Protein AF-A0A7C4YQ20-F1 (afdb_monomer)

Structure (mmCIF, N/CA/C/O backbone):
data_AF-A0A7C4YQ20-F1
#
_entry.id   AF-A0A7C4YQ20-F1
#
loop_
_atom_site.group_PDB
_atom_site.id
_atom_site.type_symbol
_atom_site.label_atom_id
_atom_site.label_alt_id
_atom_site.label_comp_id
_atom_site.label_asym_id
_atom_site.label_entity_id
_atom_site.label_seq_id
_atom_site.pdbx_PDB_ins_code
_atom_site.Cartn_x
_atom_site.Cartn_y
_atom_site.Cartn_z
_atom_site.occupancy
_atom_site.B_iso_or_equiv
_atom_site.auth_seq_id
_atom_site.auth_comp_id
_atom_site.auth_asym_id
_atom_site.auth_atom_id
_atom_site.pdbx_PDB_model_num
ATOM 1 N N . LYS A 1 1 ? -10.294 -17.020 -14.190 1.00 85.19 1 LYS A N 1
ATOM 2 C CA . LYS A 1 1 ? -11.527 -17.820 -13.965 1.00 85.19 1 LYS A CA 1
ATOM 3 C C . LYS A 1 1 ? -12.725 -17.275 -14.745 1.00 85.19 1 LYS A C 1
ATOM 5 O O . LYS A 1 1 ? -13.160 -17.960 -15.654 1.00 85.19 1 LYS A O 1
ATOM 10 N N . MET A 1 2 ? -13.240 -16.069 -14.454 1.00 87.25 2 MET A N 1
ATOM 11 C CA . MET A 1 2 ? -14.438 -15.543 -15.144 1.00 87.25 2 MET A CA 1
ATOM 12 C C . MET A 1 2 ? -14.298 -15.508 -16.670 1.00 87.25 2 MET A C 1
ATOM 14 O O . MET A 1 2 ? -15.100 -16.135 -17.348 1.00 87.25 2 MET A O 1
ATOM 18 N N . LEU A 1 3 ? -13.230 -14.898 -17.196 1.00 89.44 3 LEU A N 1
ATOM 19 C CA . LEU A 1 3 ? -12.986 -14.857 -18.645 1.00 89.44 3 LEU A CA 1
ATOM 20 C C . LEU A 1 3 ? -12.875 -16.254 -19.267 1.00 89.44 3 LEU A C 1
ATOM 22 O O . LEU A 1 3 ? -13.443 -16.512 -20.320 1.00 89.44 3 LEU A O 1
ATOM 26 N N . THR A 1 4 ? -12.180 -17.171 -18.5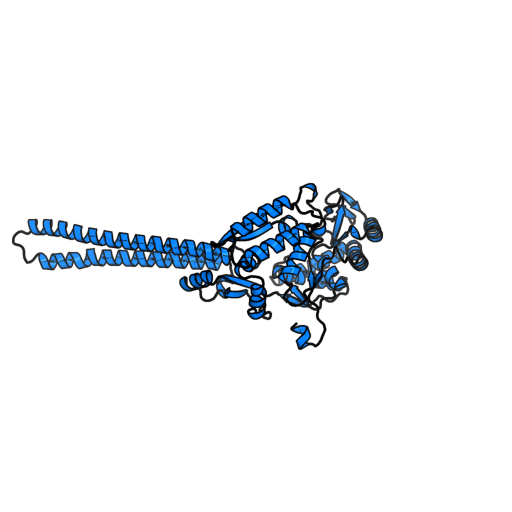89 1.00 89.00 4 THR A N 1
ATOM 27 C CA . THR A 1 4 ? -12.061 -18.574 -19.007 1.00 89.00 4 THR A CA 1
ATOM 28 C C . THR A 1 4 ? -13.427 -19.239 -19.131 1.00 89.00 4 THR A C 1
ATOM 30 O O . THR A 1 4 ? -13.696 -19.942 -20.099 1.00 89.00 4 THR A O 1
ATOM 33 N N . ASN A 1 5 ? -14.309 -18.998 -18.162 1.00 89.12 5 ASN A N 1
ATOM 34 C CA . ASN A 1 5 ? -15.626 -19.617 -18.114 1.00 89.12 5 ASN A CA 1
ATOM 35 C C . ASN A 1 5 ? -16.598 -19.004 -19.127 1.00 89.12 5 ASN A C 1
ATOM 37 O O . ASN A 1 5 ? -17.356 -19.754 -19.746 1.00 89.12 5 ASN A O 1
ATOM 41 N N . GLU A 1 6 ? -16.566 -17.679 -19.277 1.00 92.00 6 GLU A N 1
ATOM 42 C CA . GLU A 1 6 ? -17.457 -16.893 -20.135 1.00 92.00 6 GLU A CA 1
ATOM 43 C C . GLU A 1 6 ? -17.078 -17.015 -21.614 1.00 92.00 6 GLU A C 1
ATOM 45 O O . GLU A 1 6 ? -17.920 -17.361 -22.436 1.00 92.00 6 GLU A O 1
ATOM 50 N N . PHE A 1 7 ? -15.798 -16.832 -21.944 1.00 92.06 7 PHE A N 1
ATOM 51 C CA . PHE A 1 7 ? -15.307 -16.808 -23.326 1.00 92.06 7 PHE A CA 1
ATOM 52 C C . PHE A 1 7 ? -14.681 -18.131 -23.788 1.00 92.06 7 PHE A C 1
ATOM 54 O O . PHE A 1 7 ? -14.262 -18.235 -24.935 1.00 92.06 7 PHE A O 1
ATOM 61 N N . LYS A 1 8 ? -14.593 -19.145 -22.914 1.00 92.06 8 LYS A N 1
ATOM 62 C CA . LYS A 1 8 ? -14.001 -20.468 -23.216 1.00 92.06 8 LYS A CA 1
ATOM 63 C C . LYS A 1 8 ? -12.558 -20.410 -23.740 1.00 92.06 8 LYS A C 1
ATOM 65 O O . LYS A 1 8 ? -12.123 -21.297 -24.468 1.00 92.06 8 LYS A O 1
ATOM 70 N N . ILE A 1 9 ? -11.797 -19.395 -23.330 1.00 90.69 9 ILE A N 1
ATOM 71 C CA . ILE A 1 9 ? -10.373 -19.228 -23.659 1.00 90.69 9 ILE A CA 1
ATOM 72 C C . ILE A 1 9 ? -9.484 -19.549 -22.455 1.00 90.69 9 ILE A C 1
ATOM 74 O O . ILE A 1 9 ? -9.849 -19.288 -21.309 1.00 90.69 9 ILE A O 1
ATOM 78 N N . ASN A 1 10 ? -8.287 -20.086 -22.692 1.00 89.56 10 ASN A N 1
ATOM 79 C CA . ASN A 1 10 ? -7.336 -20.339 -21.611 1.00 89.56 10 ASN A CA 1
ATOM 80 C C . ASN A 1 10 ? -6.662 -19.028 -21.171 1.00 89.56 10 ASN A C 1
ATOM 82 O O . ASN A 1 10 ? -5.777 -18.521 -21.855 1.00 89.56 10 ASN A O 1
ATOM 86 N N . VAL A 1 11 ? -7.085 -18.485 -20.028 1.00 90.69 11 VAL A N 1
ATOM 87 C CA . VAL A 1 11 ? -6.511 -17.270 -19.429 1.00 90.69 11 VAL A CA 1
ATOM 88 C C . VAL A 1 11 ? -5.716 -17.650 -18.190 1.00 90.69 11 VAL A C 1
ATOM 90 O O . VAL A 1 11 ? -6.287 -18.165 -17.226 1.00 90.69 11 VAL A O 1
ATOM 93 N N . LYS A 1 12 ? -4.417 -17.343 -18.199 1.00 90.44 12 LYS A N 1
ATOM 94 C CA . LYS A 1 12 ? -3.503 -17.586 -17.079 1.00 90.44 12 LYS A CA 1
ATOM 95 C C . LYS A 1 12 ? -3.261 -16.296 -16.285 1.00 90.44 12 LYS A C 1
ATOM 97 O O . LYS A 1 12 ? -2.930 -15.281 -16.898 1.00 90.44 12 LYS A O 1
ATOM 102 N N . PRO A 1 13 ? -3.428 -16.299 -14.952 1.00 92.12 13 PRO A N 1
ATOM 103 C CA . PRO A 1 13 ? -3.118 -15.140 -14.127 1.00 92.12 13 PRO A CA 1
ATOM 104 C C . PRO A 1 13 ? -1.612 -15.058 -13.856 1.00 92.12 13 PRO A C 1
ATOM 106 O O . PRO A 1 13 ? -1.004 -16.017 -13.379 1.00 92.12 13 PRO A O 1
ATOM 109 N N . TYR A 1 14 ? -1.033 -13.889 -14.121 1.00 93.25 14 TYR A N 1
ATOM 110 C CA . TYR A 1 14 ? 0.358 -13.580 -13.808 1.00 93.25 14 TYR A CA 1
ATOM 111 C C . TYR A 1 14 ? 0.430 -12.435 -12.802 1.00 93.25 14 TYR A C 1
ATOM 113 O O . TYR A 1 14 ? -0.251 -11.422 -12.964 1.00 93.25 14 TYR A O 1
ATOM 121 N N . PHE A 1 15 ? 1.278 -12.583 -11.789 1.00 94.56 15 PHE A N 1
ATOM 122 C CA . PHE A 1 15 ? 1.653 -11.502 -10.886 1.00 94.56 15 PHE A CA 1
ATOM 123 C C . PHE A 1 15 ? 3.065 -11.034 -11.235 1.00 94.56 15 PHE A C 1
ATOM 125 O O . PHE A 1 15 ? 4.015 -11.813 -11.152 1.00 94.56 15 PHE A O 1
ATOM 132 N N . TRP A 1 16 ? 3.195 -9.776 -11.655 1.00 95.19 16 TRP A N 1
ATOM 133 C CA . TRP A 1 16 ? 4.473 -9.186 -12.044 1.00 95.19 16 TRP A CA 1
ATOM 134 C C . TRP A 1 16 ? 5.225 -8.666 -10.819 1.00 95.19 16 TRP A C 1
ATOM 136 O O . TRP A 1 16 ? 4.783 -7.717 -10.170 1.00 95.19 16 TRP A O 1
ATOM 146 N N . VAL A 1 17 ? 6.388 -9.241 -10.530 1.00 94.25 17 VAL A N 1
ATOM 147 C CA . VAL A 1 17 ? 7.269 -8.766 -9.459 1.00 94.25 17 VAL A CA 1
ATOM 148 C C . VAL A 1 17 ? 8.176 -7.667 -10.006 1.00 94.25 17 VAL A C 1
ATOM 150 O O . VAL A 1 17 ? 8.858 -7.846 -11.016 1.00 94.25 17 VAL A O 1
ATOM 153 N N . HIS A 1 18 ? 8.223 -6.519 -9.329 1.00 91.94 18 HIS A N 1
ATOM 154 C CA . HIS A 1 18 ? 9.036 -5.358 -9.716 1.00 91.94 18 HIS A CA 1
ATOM 155 C C . HIS A 1 18 ? 10.524 -5.534 -9.358 1.00 91.94 18 HIS A C 1
ATOM 157 O O . HIS A 1 18 ? 11.161 -4.668 -8.772 1.00 91.94 18 HIS A O 1
ATOM 163 N N . SER A 1 19 ? 11.106 -6.673 -9.733 1.00 92.44 19 SER A N 1
ATOM 164 C CA . SER A 1 19 ? 12.444 -7.090 -9.300 1.00 92.44 19 SER A CA 1
ATOM 165 C C . SER A 1 19 ? 13.591 -6.230 -9.854 1.00 92.44 19 SER A C 1
ATOM 167 O O . SER A 1 19 ? 14.685 -6.227 -9.296 1.00 92.44 19 SER A O 1
ATOM 169 N N . TRP A 1 20 ? 13.354 -5.524 -10.967 1.00 93.19 20 TRP A N 1
ATOM 170 C CA . TRP A 1 20 ? 14.290 -4.570 -11.583 1.00 93.19 20 TRP A CA 1
ATOM 171 C C . TRP A 1 20 ? 14.132 -3.131 -11.079 1.00 93.19 20 TRP A C 1
ATOM 173 O O . TRP A 1 20 ? 14.782 -2.227 -11.607 1.00 93.19 20 TRP A O 1
ATOM 183 N N . ASP A 1 21 ? 13.264 -2.881 -10.098 1.00 91.56 21 ASP A N 1
ATOM 184 C CA . ASP A 1 21 ? 13.303 -1.587 -9.428 1.00 91.56 21 ASP A CA 1
ATOM 185 C C . ASP A 1 21 ? 14.528 -1.478 -8.511 1.00 91.56 21 ASP A C 1
ATOM 187 O O . ASP A 1 21 ? 15.256 -2.444 -8.312 1.00 91.56 21 ASP A O 1
ATOM 191 N N . HIS A 1 22 ? 14.771 -0.291 -7.979 1.00 90.44 22 HIS A N 1
ATOM 192 C CA . HIS A 1 22 ? 15.865 0.053 -7.072 1.00 90.44 22 HIS A CA 1
ATOM 193 C C . HIS A 1 22 ? 15.385 0.858 -5.855 1.00 90.44 22 HIS A C 1
ATOM 195 O O . HIS A 1 22 ? 16.204 1.238 -5.015 1.00 90.44 22 HIS A O 1
ATOM 201 N N . ASP A 1 23 ? 14.076 1.125 -5.768 1.00 92.00 23 ASP A N 1
ATOM 202 C CA . ASP A 1 23 ? 13.456 1.813 -4.638 1.00 92.00 23 ASP A CA 1
ATOM 203 C C . ASP A 1 23 ? 13.370 0.874 -3.429 1.00 92.00 23 ASP A C 1
ATOM 205 O O . ASP A 1 23 ? 12.362 0.225 -3.140 1.00 92.00 23 ASP A O 1
ATOM 209 N N . TRP A 1 24 ? 14.505 0.736 -2.752 1.00 90.25 24 TRP A N 1
ATOM 210 C CA . TRP A 1 24 ? 14.596 -0.057 -1.537 1.00 90.25 24 TRP A CA 1
ATOM 211 C C . TRP A 1 24 ? 13.870 0.616 -0.370 1.00 90.25 24 TRP A C 1
ATOM 213 O O . TRP A 1 24 ? 13.468 -0.086 0.550 1.00 90.25 24 TRP A O 1
ATOM 223 N N . GLU A 1 25 ? 13.695 1.943 -0.376 1.00 90.50 25 GLU A N 1
ATOM 224 C CA . GLU A 1 25 ? 13.021 2.655 0.717 1.00 90.50 25 GLU A CA 1
ATOM 225 C C . GLU A 1 25 ? 11.556 2.221 0.804 1.00 90.50 25 GLU A C 1
ATOM 227 O O . GLU A 1 25 ? 11.064 1.913 1.895 1.00 90.50 25 GLU A O 1
ATOM 232 N N . GLU A 1 26 ? 10.894 2.089 -0.350 1.00 89.06 26 GLU A N 1
ATOM 233 C CA . GLU A 1 26 ? 9.561 1.496 -0.435 1.00 89.06 26 GLU A CA 1
ATOM 234 C C . GLU A 1 26 ? 9.583 0.013 -0.023 1.00 89.06 26 GLU A C 1
ATOM 236 O O . GLU A 1 26 ? 8.817 -0.401 0.848 1.00 89.06 26 GLU A O 1
ATOM 241 N N . ALA A 1 27 ? 10.495 -0.788 -0.586 1.00 90.19 27 ALA A N 1
ATOM 242 C CA . ALA A 1 27 ? 10.491 -2.245 -0.417 1.00 90.19 27 ALA A CA 1
ATOM 243 C C . ALA A 1 27 ? 10.906 -2.742 0.986 1.00 90.19 27 ALA A C 1
ATOM 245 O O . ALA A 1 27 ? 10.546 -3.852 1.384 1.00 90.19 27 ALA A O 1
ATOM 246 N N . CYS A 1 28 ? 11.670 -1.948 1.740 1.00 89.19 28 CYS A N 1
ATOM 247 C CA . CYS A 1 28 ? 12.226 -2.325 3.044 1.00 89.19 28 CYS A CA 1
ATOM 248 C C . CYS A 1 28 ? 11.415 -1.815 4.242 1.00 89.19 28 CYS A C 1
ATOM 250 O O . CYS A 1 28 ? 11.847 -1.998 5.387 1.00 89.19 28 CYS A O 1
ATOM 252 N N . SER A 1 29 ? 10.269 -1.170 4.011 1.00 91.00 29 SER A N 1
ATOM 253 C CA . SER A 1 29 ? 9.381 -0.685 5.067 1.00 91.00 29 SER A CA 1
ATOM 254 C C . SER A 1 29 ? 8.050 -1.433 5.050 1.00 91.00 29 SER A C 1
ATOM 256 O O . SER A 1 29 ? 7.462 -1.691 4.004 1.00 91.00 29 SER A O 1
ATOM 258 N N . ILE A 1 30 ? 7.567 -1.826 6.226 1.00 93.44 30 ILE A N 1
ATOM 259 C CA . ILE A 1 30 ? 6.297 -2.539 6.348 1.00 93.44 30 ILE A CA 1
ATOM 260 C C . ILE A 1 30 ? 5.624 -2.208 7.677 1.00 93.44 30 ILE A C 1
ATOM 262 O O . ILE A 1 30 ? 6.274 -2.090 8.719 1.00 93.44 30 ILE A O 1
ATOM 266 N N . ASN A 1 31 ? 4.303 -2.043 7.643 1.00 97.25 31 ASN A N 1
ATOM 267 C CA . ASN A 1 31 ? 3.517 -1.712 8.825 1.00 97.25 31 ASN A CA 1
ATOM 268 C C . ASN A 1 31 ? 2.580 -2.858 9.193 1.00 97.25 31 ASN A C 1
ATOM 270 O O . ASN A 1 31 ? 2.052 -3.564 8.332 1.00 97.25 31 ASN A O 1
ATOM 274 N N . PHE A 1 32 ? 2.327 -3.008 10.486 1.00 97.69 32 PHE A N 1
ATOM 275 C CA . PHE A 1 32 ? 1.482 -4.047 11.054 1.00 97.69 32 PHE A CA 1
ATOM 276 C C . PHE A 1 32 ? 0.452 -3.430 11.991 1.00 97.69 32 PHE A C 1
ATOM 278 O O . PHE A 1 32 ? 0.740 -2.479 12.720 1.00 97.69 32 PHE A O 1
ATOM 285 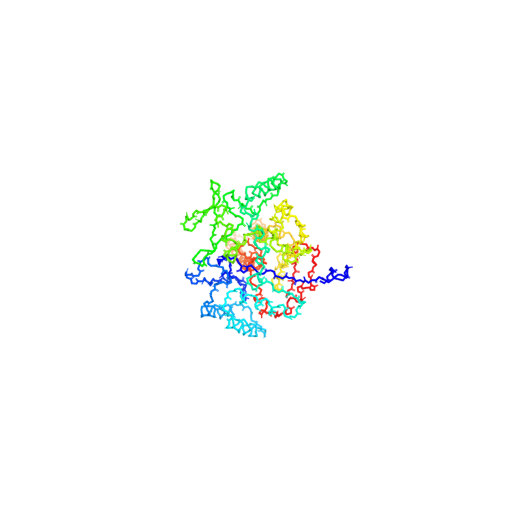N N . LEU A 1 33 ? -0.744 -4.008 11.982 1.00 97.69 33 LEU A N 1
ATOM 286 C CA . LEU A 1 33 ? -1.765 -3.757 12.985 1.00 97.69 33 LEU A CA 1
ATOM 287 C C . LEU A 1 33 ? -1.481 -4.657 14.195 1.00 97.69 33 LEU A C 1
ATOM 289 O O . LEU A 1 33 ? -1.413 -5.880 14.056 1.00 97.69 33 LEU A O 1
ATOM 293 N N . THR A 1 34 ? -1.285 -4.064 15.370 1.00 97.69 34 THR A N 1
ATOM 294 C CA . THR A 1 34 ? -1.021 -4.814 16.608 1.00 97.69 34 THR A CA 1
ATOM 295 C C . THR A 1 34 ? -2.300 -5.424 17.189 1.00 97.69 34 THR A C 1
ATOM 297 O O . THR A 1 34 ? -3.417 -5.066 16.802 1.00 97.69 34 THR A O 1
ATOM 300 N N . TYR A 1 35 ? -2.160 -6.321 18.172 1.00 96.00 35 TYR A N 1
ATOM 301 C CA . TYR A 1 35 ? -3.299 -6.957 18.854 1.00 96.00 35 TYR A CA 1
ATOM 302 C C . TYR A 1 35 ? -4.261 -5.960 19.534 1.00 96.00 35 TYR A C 1
ATOM 304 O O . TYR A 1 35 ? -5.425 -6.289 19.778 1.00 96.00 35 TYR A O 1
ATOM 312 N N . ASP A 1 36 ? -3.793 -4.751 19.854 1.00 95.62 36 ASP A N 1
ATOM 313 C CA . ASP A 1 36 ? -4.554 -3.678 20.497 1.00 95.62 36 ASP A CA 1
ATOM 314 C C . ASP A 1 36 ? -4.936 -2.525 19.549 1.00 95.62 36 ASP A C 1
ATOM 316 O O . ASP A 1 36 ? -5.443 -1.497 20.016 1.00 95.62 36 ASP A O 1
ATOM 320 N N . TYR A 1 37 ? -4.796 -2.740 18.234 1.00 96.75 37 TYR A N 1
ATOM 321 C CA . TYR A 1 37 ? -5.121 -1.803 17.149 1.00 96.75 37 TYR A CA 1
ATOM 322 C C . TYR A 1 37 ? -4.232 -0.551 17.099 1.00 96.75 37 TYR A C 1
ATOM 324 O O . TYR A 1 37 ? -4.685 0.539 16.736 1.00 96.75 37 TYR A O 1
ATOM 332 N N . GLN A 1 38 ? -2.962 -0.701 17.463 1.00 97.06 38 GLN A N 1
ATOM 333 C CA . GLN A 1 38 ? -1.916 0.289 17.223 1.00 97.06 38 GLN A CA 1
ATOM 334 C C . GLN A 1 38 ? -1.168 -0.018 15.926 1.00 97.06 38 GLN A C 1
ATOM 336 O O . GLN A 1 38 ? -1.296 -1.091 15.331 1.00 97.06 38 GLN A O 1
ATOM 341 N N . ILE A 1 39 ? -0.388 0.963 15.483 1.00 97.56 39 ILE A N 1
ATOM 342 C CA . ILE A 1 39 ? 0.480 0.846 14.317 1.00 97.56 39 ILE A CA 1
ATOM 343 C C . ILE A 1 39 ? 1.877 0.448 14.790 1.00 97.56 39 ILE A C 1
ATOM 345 O O . ILE A 1 39 ? 2.498 1.159 15.578 1.00 97.56 39 ILE A O 1
ATOM 349 N N . LEU A 1 40 ? 2.384 -0.666 14.268 1.00 97.38 40 LEU A N 1
ATOM 350 C CA . LEU A 1 40 ? 3.777 -1.070 14.403 1.00 97.38 40 LEU A CA 1
ATOM 351 C C . LEU A 1 40 ? 4.470 -0.948 13.045 1.00 97.38 40 LEU A C 1
ATOM 353 O O . LEU A 1 40 ? 4.184 -1.723 12.136 1.00 97.38 40 LEU A O 1
ATOM 357 N N . SER A 1 41 ? 5.401 -0.007 12.923 1.00 96.19 41 SER A N 1
ATOM 358 C CA . SER A 1 41 ? 6.236 0.159 11.729 1.00 96.19 41 SER A CA 1
ATOM 359 C C . SER A 1 41 ? 7.581 -0.538 11.903 1.00 96.19 41 SER A C 1
ATOM 361 O O . SER A 1 41 ? 8.230 -0.420 12.948 1.00 96.19 41 SER A O 1
ATOM 363 N N . VAL A 1 42 ? 8.008 -1.255 10.868 1.00 94.81 42 VAL A N 1
ATOM 364 C CA . VAL A 1 42 ? 9.305 -1.927 10.797 1.00 94.81 42 VAL A CA 1
ATOM 365 C C . VAL A 1 42 ? 10.010 -1.485 9.527 1.00 94.81 42 VAL A C 1
ATOM 367 O O . VAL A 1 42 ? 9.410 -1.451 8.456 1.00 94.81 42 VAL A O 1
ATOM 370 N N . ILE A 1 43 ? 11.290 -1.148 9.660 1.00 92.25 43 ILE A N 1
ATOM 371 C CA . ILE A 1 43 ? 12.158 -0.790 8.542 1.00 92.25 43 ILE A CA 1
ATOM 372 C C . ILE A 1 43 ? 13.409 -1.660 8.645 1.00 92.25 43 ILE A C 1
ATOM 374 O O . ILE A 1 43 ? 14.055 -1.704 9.695 1.00 92.25 43 ILE A O 1
ATOM 378 N N . CYS A 1 44 ? 13.734 -2.353 7.560 1.00 91.19 44 CYS A N 1
ATOM 379 C CA . CYS A 1 44 ? 14.920 -3.194 7.425 1.00 91.19 44 CYS A CA 1
ATOM 380 C C . CYS A 1 44 ? 15.759 -2.679 6.252 1.00 91.19 44 CYS A C 1
ATOM 382 O O . CYS A 1 44 ? 15.676 -3.250 5.163 1.00 91.19 44 CYS A O 1
ATOM 384 N N . PRO A 1 45 ? 16.516 -1.581 6.433 1.00 89.50 45 PRO A N 1
ATOM 385 C CA . PRO A 1 45 ? 17.287 -1.011 5.339 1.00 89.50 45 PRO A CA 1
ATOM 386 C C . PRO A 1 45 ? 18.351 -2.015 4.864 1.00 89.50 45 PRO A C 1
ATOM 388 O O . PRO A 1 45 ? 18.865 -2.789 5.678 1.00 89.50 45 PRO A O 1
ATOM 391 N N . PRO A 1 46 ? 18.697 -2.013 3.569 1.00 89.06 46 PRO A N 1
ATOM 392 C CA . PRO A 1 46 ? 19.795 -2.816 3.067 1.00 89.06 46 PRO A CA 1
ATOM 393 C C . PRO A 1 46 ? 21.135 -2.251 3.563 1.00 89.06 46 PRO A C 1
ATOM 395 O O . PRO A 1 46 ? 21.209 -1.120 4.055 1.00 89.06 46 PRO A O 1
ATOM 398 N N . PHE A 1 47 ? 22.209 -3.025 3.399 1.00 89.75 47 PHE A N 1
ATOM 399 C CA . PHE A 1 47 ? 23.566 -2.532 3.646 1.00 89.75 47 PHE A CA 1
ATOM 400 C C . PHE A 1 47 ? 23.884 -1.322 2.752 1.00 89.75 47 PHE A C 1
ATOM 402 O O . PHE A 1 47 ? 23.337 -1.181 1.656 1.00 89.75 47 PHE A O 1
ATOM 409 N N . GLU A 1 48 ? 24.771 -0.434 3.202 1.00 90.00 48 GLU A N 1
ATOM 410 C CA . GLU A 1 48 ? 25.041 0.837 2.515 1.00 90.00 48 GLU A CA 1
ATOM 411 C C . GLU A 1 48 ? 25.551 0.621 1.079 1.00 90.00 48 GLU A C 1
ATOM 413 O O . GLU A 1 48 ? 25.145 1.316 0.146 1.00 90.00 48 GLU A O 1
ATOM 418 N N . GLU A 1 49 ? 26.386 -0.399 0.878 1.00 90.94 49 GLU A N 1
ATOM 419 C CA . GLU A 1 49 ? 26.910 -0.818 -0.423 1.00 90.94 49 GLU A CA 1
ATOM 420 C C . GLU A 1 49 ? 25.844 -1.375 -1.384 1.00 90.94 49 GLU A C 1
ATOM 422 O O . GLU A 1 49 ? 26.045 -1.373 -2.600 1.00 90.94 49 GLU A O 1
ATOM 427 N N . GLU A 1 50 ? 24.700 -1.824 -0.866 1.00 90.81 50 GLU A N 1
ATOM 428 C CA . GLU A 1 50 ? 23.571 -2.350 -1.640 1.00 90.81 50 GLU A CA 1
ATOM 429 C C . GLU A 1 50 ? 22.623 -1.232 -2.115 1.00 90.81 50 GLU A C 1
ATOM 431 O O . GLU A 1 50 ? 21.818 -1.440 -3.026 1.00 90.81 50 GLU A O 1
ATOM 436 N N . LYS A 1 51 ? 22.722 -0.019 -1.551 1.00 90.62 51 LYS A N 1
ATOM 437 C CA . LYS A 1 51 ? 21.838 1.096 -1.917 1.00 90.62 51 LYS A CA 1
ATOM 438 C C . LYS A 1 51 ? 22.021 1.518 -3.375 1.00 90.62 51 LYS A C 1
ATOM 440 O O . LYS A 1 51 ? 23.124 1.854 -3.827 1.00 90.62 51 LYS A O 1
ATOM 445 N N . GLY A 1 52 ? 20.897 1.559 -4.090 1.00 90.81 52 GLY A N 1
ATOM 446 C CA . GLY A 1 52 ? 20.818 1.883 -5.515 1.00 90.81 52 GLY A CA 1
ATOM 447 C C . GLY A 1 52 ? 21.015 0.682 -6.443 1.00 90.81 52 GLY A C 1
ATOM 448 O O . GLY A 1 52 ? 20.925 0.847 -7.659 1.00 90.81 52 GLY A O 1
ATOM 449 N N . LYS A 1 53 ? 21.271 -0.521 -5.910 1.00 94.38 53 LYS A N 1
ATOM 450 C CA . LYS A 1 53 ? 21.197 -1.753 -6.701 1.00 94.38 53 LYS A CA 1
ATOM 451 C C . LYS A 1 53 ? 19.741 -2.108 -7.009 1.00 94.38 53 LYS A C 1
ATOM 453 O O . LYS A 1 53 ? 18.812 -1.623 -6.367 1.00 94.38 53 LYS A O 1
ATOM 458 N N . LEU A 1 54 ? 19.558 -2.988 -7.988 1.00 94.38 54 LEU A N 1
ATOM 459 C CA . LEU A 1 54 ? 18.259 -3.597 -8.271 1.00 94.38 54 LEU A CA 1
ATOM 460 C C . LEU A 1 54 ? 17.766 -4.402 -7.060 1.00 94.38 54 LEU A C 1
ATOM 462 O O . LEU A 1 54 ? 18.573 -5.066 -6.414 1.00 94.38 54 LEU A O 1
ATOM 466 N N . LEU A 1 55 ? 16.457 -4.434 -6.801 1.00 93.12 55 LEU A N 1
ATOM 467 C CA . LEU A 1 55 ? 15.863 -5.186 -5.688 1.00 93.12 55 LEU A CA 1
ATOM 468 C C . LEU A 1 55 ? 16.216 -6.683 -5.745 1.00 93.12 55 LEU A C 1
ATOM 470 O O . LEU A 1 55 ? 16.464 -7.296 -4.710 1.00 93.12 55 LEU A O 1
ATOM 474 N N . CYS A 1 56 ? 16.323 -7.269 -6.943 1.00 93.88 56 CYS A N 1
ATOM 475 C CA . CYS A 1 56 ? 16.787 -8.652 -7.120 1.00 93.88 56 CYS A CA 1
ATOM 476 C C . CYS A 1 56 ? 18.265 -8.884 -6.770 1.00 93.88 56 CYS A C 1
ATOM 478 O O . CYS A 1 56 ? 18.692 -10.029 -6.661 1.00 93.88 56 CYS A O 1
ATOM 480 N N . LYS A 1 57 ? 19.059 -7.820 -6.623 1.00 93.62 57 LYS A N 1
ATOM 481 C CA . LYS A 1 57 ? 20.480 -7.873 -6.254 1.00 93.62 57 LYS A CA 1
ATOM 482 C C . LYS A 1 57 ? 20.723 -7.535 -4.780 1.00 93.62 57 LYS A C 1
ATOM 484 O O . LYS A 1 57 ? 21.835 -7.753 -4.312 1.00 93.62 57 LYS A O 1
ATOM 489 N N . ILE A 1 58 ? 19.713 -7.041 -4.057 1.00 93.19 58 ILE A N 1
ATOM 490 C CA . ILE A 1 58 ? 19.835 -6.684 -2.639 1.00 93.19 58 ILE A CA 1
ATOM 491 C C . ILE A 1 58 ? 19.869 -7.949 -1.779 1.00 93.19 58 ILE A C 1
ATOM 493 O O . ILE A 1 58 ? 18.896 -8.709 -1.710 1.00 93.19 58 ILE A O 1
ATOM 497 N N . SER A 1 59 ? 20.989 -8.138 -1.086 1.00 93.06 59 SER A N 1
ATOM 498 C CA . SER A 1 59 ? 21.173 -9.222 -0.117 1.00 93.06 59 SER A CA 1
ATOM 499 C C . SER A 1 59 ? 20.356 -9.004 1.161 1.00 93.06 59 SER A C 1
ATOM 501 O O . SER A 1 59 ? 20.113 -7.876 1.588 1.00 93.06 59 SER A O 1
ATOM 503 N N . LEU A 1 60 ? 19.956 -10.101 1.804 1.00 91.12 60 LEU A N 1
ATOM 504 C CA . LEU A 1 60 ? 19.152 -10.079 3.027 1.00 91.12 60 LEU A CA 1
ATOM 505 C C . LEU A 1 60 ? 20.035 -10.046 4.282 1.00 91.12 60 LEU A C 1
ATOM 507 O O . LEU A 1 60 ? 20.783 -10.994 4.534 1.00 91.12 60 LEU A O 1
ATOM 511 N N . ASP A 1 61 ? 19.872 -9.036 5.141 1.00 92.44 61 ASP A N 1
ATOM 512 C CA . ASP A 1 61 ? 20.378 -9.088 6.520 1.00 92.44 61 ASP A CA 1
ATOM 513 C C . ASP A 1 61 ? 19.498 -10.026 7.362 1.00 92.44 61 ASP A C 1
ATOM 515 O O . ASP A 1 61 ? 18.630 -9.606 8.133 1.00 92.44 61 ASP A O 1
ATOM 519 N N . LYS A 1 62 ? 19.706 -11.337 7.190 1.00 93.38 62 LYS A N 1
ATOM 520 C CA . LYS A 1 62 ? 18.896 -12.376 7.840 1.00 93.38 62 LYS A CA 1
ATOM 521 C C . LYS A 1 62 ? 18.866 -12.215 9.358 1.00 93.38 62 LYS A C 1
ATOM 523 O O . LYS A 1 62 ? 17.824 -12.435 9.962 1.00 93.38 62 LYS A O 1
ATOM 528 N N . LYS A 1 63 ? 19.970 -11.796 9.986 1.00 93.25 63 LYS A N 1
ATOM 529 C CA . LYS A 1 63 ? 20.035 -11.624 11.444 1.00 93.25 63 LYS A CA 1
ATOM 530 C C . LYS A 1 63 ? 19.099 -10.508 11.907 1.00 93.25 63 LYS A C 1
ATOM 532 O O . LYS A 1 63 ? 18.311 -10.720 12.832 1.00 93.25 63 LYS A O 1
ATOM 537 N N . THR A 1 64 ? 19.165 -9.342 11.267 1.00 93.19 64 THR A N 1
ATOM 538 C CA . THR A 1 64 ? 18.284 -8.216 11.601 1.00 93.19 64 THR A CA 1
ATOM 539 C C . THR A 1 64 ? 16.831 -8.537 11.271 1.00 93.19 64 THR A C 1
ATOM 541 O O . THR A 1 64 ? 15.956 -8.298 12.103 1.00 93.19 64 THR A O 1
ATOM 544 N N . ILE A 1 65 ? 16.567 -9.145 10.111 1.00 95.12 65 ILE A N 1
ATOM 545 C CA . ILE A 1 65 ? 15.214 -9.526 9.689 1.00 95.12 65 ILE A CA 1
ATOM 546 C C . ILE A 1 65 ? 14.595 -10.530 10.672 1.00 95.12 65 ILE A C 1
ATOM 548 O O . ILE A 1 65 ? 13.458 -10.334 11.090 1.00 95.12 65 I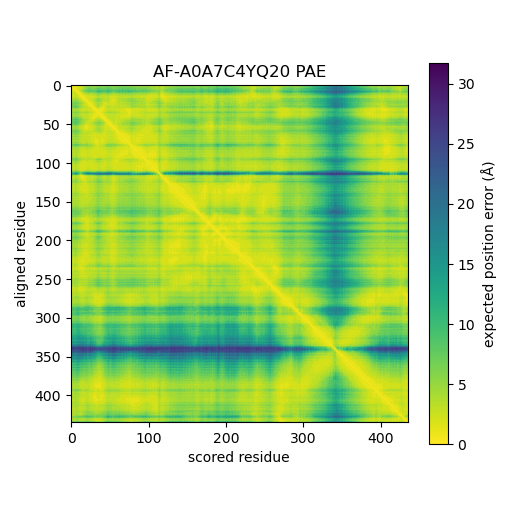LE A O 1
ATOM 552 N N . LEU A 1 66 ? 15.335 -11.556 11.110 1.00 96.12 66 LEU A N 1
ATOM 553 C CA . LEU A 1 66 ? 14.855 -12.520 12.109 1.00 96.12 66 LEU A CA 1
ATOM 554 C C . LEU A 1 66 ? 14.473 -11.838 13.429 1.00 96.12 66 LEU A C 1
ATOM 556 O O . LEU A 1 66 ? 13.405 -12.110 13.970 1.00 96.12 66 LEU A O 1
ATOM 560 N N . SER A 1 67 ? 15.297 -10.906 13.917 1.00 95.88 67 SER A N 1
ATOM 561 C CA . SER A 1 67 ? 14.983 -10.120 15.119 1.00 95.88 67 SER A CA 1
ATOM 562 C C . SER A 1 67 ? 13.695 -9.299 14.956 1.00 95.88 67 SER A C 1
ATOM 564 O O . SER A 1 67 ? 12.860 -9.245 15.863 1.00 95.88 67 SER A O 1
ATOM 566 N N . GLN A 1 68 ? 13.479 -8.703 13.778 1.00 96.56 68 GLN A N 1
ATOM 567 C CA . GLN A 1 68 ? 12.237 -7.983 13.498 1.00 96.56 68 GLN A CA 1
ATOM 568 C C . GLN A 1 68 ? 11.032 -8.921 13.396 1.00 96.56 68 GLN A C 1
ATOM 570 O O . GLN A 1 68 ? 9.978 -8.582 13.926 1.00 96.56 68 GLN A O 1
ATOM 575 N N . ILE A 1 69 ? 11.173 -10.103 12.786 1.00 96.75 69 ILE A N 1
ATOM 576 C CA . ILE A 1 69 ? 10.116 -11.125 12.750 1.00 96.75 69 ILE A CA 1
ATOM 577 C C . ILE A 1 69 ? 9.689 -11.476 14.180 1.00 96.75 69 ILE A C 1
ATOM 579 O O . ILE A 1 69 ? 8.501 -11.421 14.486 1.00 96.75 69 ILE A O 1
ATOM 583 N N . GLU A 1 70 ? 10.633 -11.754 15.081 1.00 96.31 70 GLU A N 1
ATOM 584 C CA . GLU A 1 70 ? 10.329 -12.015 16.496 1.00 96.31 70 GLU A CA 1
ATOM 585 C C . GLU A 1 70 ? 9.527 -10.871 17.129 1.00 96.31 70 GLU A C 1
ATOM 587 O O . GLU A 1 70 ? 8.457 -11.091 17.700 1.00 96.31 70 GLU A O 1
ATOM 592 N N . LYS A 1 71 ? 9.989 -9.628 16.955 1.00 96.38 71 LYS A N 1
ATOM 593 C CA . LYS A 1 71 ? 9.294 -8.437 17.458 1.00 96.38 71 LYS A CA 1
ATOM 594 C C . LYS A 1 71 ? 7.877 -8.307 16.891 1.00 96.38 71 LYS A C 1
ATOM 596 O O . LYS A 1 71 ? 6.958 -7.992 17.645 1.00 96.38 71 LYS A O 1
ATOM 601 N N . ILE A 1 72 ? 7.687 -8.532 15.592 1.00 97.19 72 ILE A N 1
ATOM 602 C CA . ILE A 1 72 ? 6.377 -8.449 14.932 1.00 97.19 72 ILE A CA 1
ATOM 603 C C . ILE A 1 72 ? 5.423 -9.471 15.551 1.00 97.19 72 ILE A C 1
ATOM 605 O O . ILE A 1 72 ? 4.348 -9.101 16.018 1.00 97.19 72 ILE A O 1
ATOM 609 N N . PHE A 1 73 ? 5.837 -10.737 15.624 1.00 97.50 73 PHE A N 1
ATOM 610 C CA . PHE A 1 73 ? 5.000 -11.829 16.121 1.00 97.50 73 PHE A CA 1
ATOM 611 C C . PHE A 1 73 ? 4.662 -11.723 17.619 1.00 97.50 73 PHE A C 1
ATOM 613 O O . PHE A 1 73 ? 3.640 -12.255 18.043 1.00 97.50 73 PHE A O 1
ATOM 620 N N . LEU A 1 74 ? 5.453 -10.984 18.405 1.00 96.50 74 LEU A N 1
ATOM 621 C CA . LEU A 1 74 ? 5.125 -10.632 19.794 1.00 96.50 74 LEU A CA 1
ATOM 622 C C . LEU A 1 74 ? 4.044 -9.542 19.924 1.00 96.50 74 LEU A C 1
ATOM 624 O O . LEU A 1 74 ? 3.435 -9.416 20.984 1.00 96.50 74 LEU A O 1
ATOM 628 N N . ASN A 1 75 ? 3.828 -8.729 18.884 1.00 97.56 75 ASN A N 1
ATOM 629 C CA . ASN A 1 75 ? 2.962 -7.544 18.934 1.00 97.56 75 ASN A CA 1
ATOM 630 C C . ASN A 1 75 ? 1.698 -7.654 18.069 1.00 97.56 75 ASN A C 1
ATOM 632 O O . ASN A 1 75 ? 0.777 -6.853 18.231 1.00 97.56 75 ASN A O 1
ATOM 636 N N . ILE A 1 76 ? 1.620 -8.616 17.153 1.00 96.75 76 ILE A N 1
ATOM 637 C CA . ILE A 1 76 ? 0.395 -8.897 16.392 1.00 96.75 76 ILE A CA 1
ATOM 638 C C . ILE A 1 76 ? -0.503 -9.877 17.147 1.00 96.75 76 ILE A C 1
ATOM 640 O O . ILE A 1 76 ? -0.096 -10.520 18.115 1.00 96.75 76 ILE A O 1
ATOM 644 N N . LYS A 1 77 ? -1.758 -9.984 16.711 1.00 94.50 77 LYS A N 1
ATOM 645 C CA . LYS A 1 77 ? -2.709 -10.909 17.320 1.00 94.50 77 LYS A CA 1
ATOM 646 C C . LYS A 1 77 ? -2.318 -12.362 17.028 1.00 94.50 77 LYS A C 1
ATOM 648 O O . LYS A 1 77 ? -1.994 -12.716 15.893 1.00 94.50 77 LYS A O 1
ATOM 653 N N . ASN A 1 78 ? -2.322 -13.170 18.084 1.00 93.31 78 ASN A N 1
ATOM 654 C CA . ASN A 1 78 ? -1.888 -14.562 18.069 1.00 93.31 78 ASN A CA 1
ATOM 655 C C . ASN A 1 78 ? -3.100 -15.506 17.948 1.00 93.31 78 ASN A C 1
ATOM 657 O O . ASN A 1 78 ? -4.181 -15.190 18.454 1.00 93.31 78 ASN A O 1
ATOM 661 N N . SER A 1 79 ? -2.910 -16.643 17.289 1.00 96.12 79 SER A N 1
ATOM 662 C CA . SER A 1 79 ? -3.865 -17.739 17.128 1.00 96.12 79 SER A CA 1
ATOM 663 C C . SER A 1 79 ? -3.114 -19.068 16.951 1.00 96.12 79 SER A C 1
ATOM 665 O O . SER A 1 79 ? -1.883 -19.099 16.892 1.00 96.12 79 SER A O 1
ATOM 667 N N . ASP A 1 80 ? -3.847 -20.165 16.770 1.00 96.56 80 ASP A N 1
ATOM 668 C CA . ASP A 1 80 ? -3.260 -21.470 16.445 1.00 96.56 80 ASP A CA 1
ATOM 669 C C . ASP A 1 80 ? -2.493 -21.469 15.101 1.00 96.56 80 ASP A C 1
ATOM 671 O O . ASP A 1 80 ? -1.622 -22.310 14.876 1.00 96.56 80 ASP A O 1
ATOM 675 N N . PHE A 1 81 ? -2.749 -20.494 14.218 1.00 96.69 81 PHE A N 1
ATOM 676 C CA . PHE A 1 81 ? -2.049 -20.337 12.936 1.00 96.69 81 PHE A CA 1
ATOM 677 C C . PHE A 1 81 ? -0.701 -19.620 13.060 1.00 96.69 81 PHE A C 1
ATOM 679 O O . PHE A 1 81 ? 0.171 -19.770 12.198 1.00 96.69 81 PHE A O 1
ATOM 686 N N . THR A 1 82 ? -0.511 -18.828 14.114 1.00 97.44 82 THR A N 1
ATOM 687 C CA . THR A 1 82 ? 0.642 -17.938 14.261 1.00 97.44 82 THR A CA 1
ATOM 688 C C . THR A 1 82 ? 1.983 -18.677 14.275 1.00 97.44 82 THR A C 1
ATOM 690 O O . THR A 1 82 ? 2.876 -18.248 13.536 1.00 97.44 82 THR A O 1
ATOM 693 N N . PRO A 1 83 ? 2.170 -19.786 15.027 1.00 97.62 83 PRO A N 1
ATOM 694 C CA . PRO A 1 83 ? 3.439 -20.514 15.011 1.00 97.62 83 PRO A CA 1
ATOM 695 C C . PRO A 1 83 ? 3.774 -21.062 13.619 1.00 97.62 83 PRO A C 1
ATOM 697 O O . PRO A 1 83 ? 4.908 -20.923 13.165 1.00 97.62 83 PRO A O 1
ATOM 700 N N . ILE A 1 84 ? 2.773 -21.599 12.912 1.00 96.56 84 ILE A N 1
ATOM 701 C CA . ILE A 1 84 ? 2.920 -22.178 11.568 1.00 96.56 84 ILE A CA 1
ATOM 702 C C . ILE A 1 84 ? 3.329 -21.095 10.563 1.00 96.56 84 ILE A C 1
ATOM 704 O O . ILE A 1 84 ? 4.270 -21.275 9.788 1.00 96.56 84 ILE A O 1
ATOM 708 N N . LEU A 1 85 ? 2.642 -19.948 10.587 1.00 97.25 85 LEU A N 1
ATOM 709 C CA . LEU A 1 85 ? 2.945 -18.819 9.712 1.00 97.25 85 LEU A CA 1
ATOM 710 C C . LEU A 1 85 ? 4.361 -18.290 9.959 1.00 97.25 85 LEU A C 1
ATOM 712 O O . LEU A 1 85 ? 5.122 -18.099 9.008 1.00 97.25 85 LEU A O 1
ATOM 716 N N . LYS A 1 86 ? 4.725 -18.084 11.229 1.00 98.06 86 LYS A N 1
ATOM 717 C CA . LYS A 1 86 ? 6.052 -17.607 11.623 1.00 98.06 86 LYS A CA 1
ATOM 718 C C . LYS A 1 86 ? 7.149 -18.555 11.146 1.00 98.06 86 LYS A C 1
ATOM 720 O O . LYS A 1 86 ? 8.112 -18.108 10.525 1.00 98.06 86 LYS A O 1
ATOM 725 N N . GLU A 1 87 ? 6.989 -19.854 11.393 1.00 97.88 87 GLU A N 1
ATOM 726 C CA . GLU A 1 87 ? 7.949 -20.873 10.972 1.00 97.88 87 GLU A CA 1
ATOM 727 C C . GLU A 1 87 ? 8.122 -20.877 9.447 1.00 97.88 87 GLU A C 1
ATOM 729 O O . GLU A 1 87 ? 9.247 -20.876 8.947 1.00 97.88 87 GLU A O 1
ATOM 734 N N . LYS A 1 88 ? 7.023 -20.797 8.684 1.00 97.50 88 LYS A N 1
ATOM 735 C CA . LYS A 1 88 ? 7.081 -20.737 7.217 1.00 97.50 88 LYS A CA 1
ATOM 736 C C . LYS A 1 88 ? 7.816 -19.502 6.708 1.00 97.50 88 LYS A C 1
ATOM 738 O O . LYS A 1 88 ? 8.658 -19.641 5.824 1.00 97.50 88 LYS A O 1
ATOM 743 N N . ILE A 1 89 ? 7.559 -18.325 7.279 1.00 97.50 89 ILE A N 1
ATOM 744 C CA . ILE A 1 89 ? 8.257 -17.086 6.898 1.00 97.50 89 ILE A CA 1
ATOM 745 C C . ILE A 1 89 ? 9.763 -17.202 7.162 1.00 97.50 89 ILE A C 1
ATOM 747 O O . ILE A 1 89 ? 10.563 -16.839 6.298 1.00 97.50 89 ILE A O 1
ATOM 751 N N . ILE A 1 90 ? 10.152 -17.739 8.324 1.00 98.06 90 ILE A N 1
ATOM 752 C CA . ILE A 1 90 ? 11.558 -17.937 8.707 1.00 98.06 90 ILE A CA 1
ATOM 753 C C . ILE A 1 90 ? 12.241 -18.965 7.799 1.00 98.06 90 ILE A C 1
ATOM 755 O O . ILE A 1 90 ? 13.351 -18.730 7.326 1.00 98.06 90 ILE A O 1
ATOM 759 N N . ASN A 1 91 ? 11.581 -20.085 7.507 1.00 98.00 91 ASN A N 1
ATOM 760 C CA . ASN A 1 91 ? 12.129 -21.112 6.624 1.00 98.00 91 ASN A CA 1
ATOM 761 C C . ASN A 1 91 ? 12.364 -20.562 5.210 1.00 98.00 91 ASN A C 1
ATOM 763 O O . ASN A 1 91 ? 13.448 -20.748 4.660 1.00 98.00 91 ASN A O 1
ATOM 767 N N . ILE A 1 92 ? 11.397 -19.816 4.663 1.00 97.81 92 ILE A N 1
ATOM 768 C CA . ILE A 1 92 ? 11.527 -19.166 3.352 1.00 97.81 92 ILE A CA 1
ATOM 769 C C . ILE A 1 92 ? 12.645 -18.109 3.376 1.00 97.81 92 ILE A C 1
ATOM 771 O O . ILE A 1 92 ? 13.437 -18.039 2.437 1.00 97.81 92 ILE A O 1
ATOM 775 N N . LEU A 1 93 ? 12.783 -17.329 4.457 1.00 96.94 93 LEU A N 1
ATOM 776 C CA . LEU A 1 93 ? 13.899 -16.388 4.634 1.00 96.94 93 LEU A CA 1
ATOM 777 C C . LEU A 1 93 ? 15.258 -17.100 4.596 1.00 96.94 93 LEU A C 1
ATOM 779 O O . LEU A 1 93 ? 16.191 -16.639 3.939 1.00 96.94 93 LEU A O 1
ATOM 783 N N . ASN A 1 94 ? 15.374 -18.234 5.288 1.00 96.31 94 ASN A N 1
ATOM 784 C CA . ASN A 1 94 ? 16.623 -18.981 5.377 1.00 96.31 94 ASN A CA 1
ATOM 785 C C . ASN A 1 94 ? 17.062 -19.541 4.021 1.00 96.31 94 ASN A C 1
ATOM 787 O O . ASN A 1 94 ? 18.259 -19.505 3.730 1.00 96.31 94 ASN A O 1
ATOM 791 N N . THR A 1 95 ? 16.123 -19.978 3.178 1.00 95.56 95 THR A N 1
ATOM 792 C CA . THR A 1 95 ? 16.415 -20.496 1.831 1.00 95.56 95 THR A CA 1
ATOM 793 C C . THR A 1 95 ? 16.579 -19.414 0.767 1.00 95.56 95 THR A C 1
ATOM 795 O O . THR A 1 95 ? 17.107 -19.708 -0.297 1.00 95.56 95 THR A O 1
ATOM 798 N N . SER A 1 96 ? 16.152 -18.177 1.034 1.00 95.88 96 SER A N 1
ATOM 799 C CA . SER A 1 96 ? 16.237 -17.076 0.067 1.00 95.88 96 SER A CA 1
ATOM 800 C C . SER A 1 96 ? 17.612 -16.409 0.079 1.00 95.88 96 SER A C 1
ATOM 802 O O . SER A 1 96 ? 18.241 -16.252 1.134 1.00 95.88 96 SER A O 1
ATOM 804 N N . SER A 1 97 ? 18.073 -15.989 -1.095 1.00 91.25 97 SER A N 1
ATOM 805 C CA . SER A 1 97 ? 19.337 -15.274 -1.293 1.00 91.25 97 SER A CA 1
ATOM 806 C C . SER A 1 97 ? 19.173 -13.751 -1.255 1.00 91.25 97 SER A C 1
ATOM 808 O O . SER A 1 97 ? 20.004 -13.055 -0.670 1.00 91.25 97 SER A O 1
ATOM 810 N N . ASN A 1 98 ? 18.085 -13.237 -1.831 1.00 91.62 98 ASN A N 1
ATOM 811 C CA . ASN A 1 98 ? 17.831 -11.809 -2.018 1.00 91.62 98 ASN A CA 1
ATOM 812 C C . ASN A 1 98 ? 16.368 -11.438 -1.728 1.00 91.62 98 ASN A C 1
ATOM 814 O O . ASN A 1 98 ? 15.503 -12.303 -1.562 1.00 91.62 98 ASN A O 1
ATOM 818 N N . LEU A 1 99 ? 16.096 -10.133 -1.671 1.00 90.25 99 LEU A N 1
ATOM 819 C CA . LEU A 1 99 ? 14.775 -9.585 -1.348 1.00 90.25 99 LEU A CA 1
ATOM 820 C C . LEU A 1 99 ? 13.672 -10.015 -2.328 1.00 90.25 99 LEU A C 1
ATOM 822 O O . LEU A 1 99 ? 12.580 -10.383 -1.890 1.00 90.25 99 LEU A O 1
ATOM 826 N N . SER A 1 100 ? 13.958 -10.006 -3.634 1.00 92.19 100 SER A N 1
ATOM 827 C CA . SER A 1 100 ? 12.990 -10.411 -4.664 1.00 92.19 100 SER A CA 1
ATOM 828 C C . SER A 1 100 ? 12.575 -11.865 -4.467 1.00 92.19 100 SER A C 1
ATOM 830 O O . SER A 1 100 ? 11.387 -12.153 -4.347 1.00 92.19 100 SER A O 1
ATOM 832 N N . GLU A 1 101 ? 13.548 -12.764 -4.313 1.00 92.62 101 GLU A N 1
ATOM 833 C CA . GLU A 1 101 ? 13.299 -14.190 -4.097 1.00 92.62 101 GLU A CA 1
ATOM 834 C C . GLU A 1 101 ? 12.480 -14.443 -2.823 1.00 92.62 101 GLU A C 1
ATOM 836 O O . GLU A 1 101 ? 11.488 -15.177 -2.861 1.00 92.62 101 GLU A O 1
ATOM 841 N N . TRP A 1 102 ? 12.842 -13.787 -1.714 1.00 94.12 102 TRP A N 1
ATOM 842 C CA . TRP A 1 102 ? 12.117 -13.923 -0.451 1.00 94.12 102 TRP A CA 1
ATOM 843 C C . TRP A 1 102 ? 10.650 -13.506 -0.587 1.00 94.12 102 TRP A C 1
ATOM 845 O O . TRP A 1 102 ? 9.751 -14.253 -0.192 1.00 94.12 102 TRP A O 1
ATOM 855 N N . SER A 1 103 ? 10.391 -12.357 -1.216 1.00 92.56 103 SER A N 1
ATOM 856 C CA . SER A 1 103 ? 9.027 -11.868 -1.443 1.00 92.56 103 SER A CA 1
ATOM 857 C C . SER A 1 103 ? 8.217 -12.787 -2.369 1.00 92.56 103 SER A C 1
ATOM 859 O O . SER A 1 103 ? 7.075 -13.132 -2.060 1.00 92.56 103 SER A O 1
ATOM 861 N N . SER A 1 104 ? 8.821 -13.270 -3.455 1.00 93.44 104 SER A N 1
ATOM 862 C CA . SER A 1 104 ? 8.185 -14.157 -4.430 1.00 93.44 104 SER A CA 1
ATOM 863 C C . SER A 1 104 ? 7.824 -15.516 -3.833 1.00 93.44 104 SER A C 1
ATOM 865 O O . SER A 1 104 ? 6.740 -16.041 -4.097 1.00 93.44 104 SER A O 1
ATOM 867 N N . LEU A 1 105 ? 8.694 -16.092 -2.998 1.00 94.44 105 LEU A N 1
ATOM 868 C CA . LEU A 1 105 ? 8.409 -17.346 -2.299 1.00 94.44 105 LEU A CA 1
ATOM 869 C C . LEU A 1 105 ? 7.320 -17.179 -1.229 1.00 94.44 105 LEU A C 1
ATOM 871 O O . LEU A 1 105 ? 6.477 -18.067 -1.086 1.00 94.44 105 LEU A O 1
ATOM 875 N N . LEU A 1 106 ? 7.277 -16.040 -0.528 1.00 94.69 106 LEU A N 1
ATOM 876 C CA . LEU A 1 106 ? 6.180 -15.722 0.393 1.00 94.69 106 LEU A CA 1
ATOM 877 C C . LEU A 1 106 ? 4.838 -15.611 -0.337 1.00 94.69 106 LEU A C 1
ATOM 879 O O . LEU A 1 106 ? 3.855 -16.200 0.107 1.00 94.69 106 LEU A O 1
ATOM 883 N N . LEU A 1 107 ? 4.796 -14.927 -1.485 1.00 93.06 107 LEU A N 1
ATOM 884 C CA . LEU A 1 107 ? 3.587 -14.841 -2.310 1.00 93.06 107 LEU A CA 1
ATOM 885 C C . LEU A 1 107 ? 3.127 -16.226 -2.781 1.00 93.06 107 LEU A C 1
ATOM 887 O O . LEU A 1 107 ? 1.951 -16.559 -2.638 1.00 93.06 107 LEU A O 1
ATOM 891 N N . LYS A 1 108 ? 4.047 -17.069 -3.269 1.00 92.62 108 LYS A N 1
ATOM 892 C CA . LYS A 1 108 ? 3.735 -18.463 -3.637 1.00 92.62 108 LYS A CA 1
ATOM 893 C C . LYS A 1 108 ? 3.151 -19.244 -2.459 1.00 92.62 108 LYS A C 1
ATOM 895 O O . LYS A 1 108 ? 2.207 -20.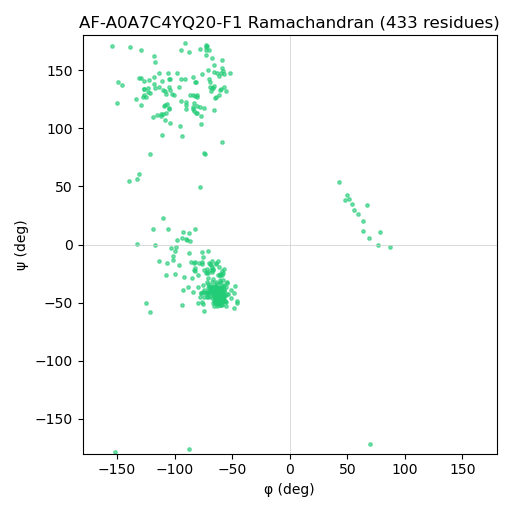005 -2.645 1.00 92.62 108 LYS A O 1
ATOM 900 N N . TYR A 1 109 ? 3.679 -19.047 -1.250 1.00 93.19 109 TYR A N 1
ATOM 901 C CA . TYR A 1 109 ? 3.140 -19.679 -0.048 1.00 93.19 109 TYR A CA 1
ATOM 902 C C . TYR A 1 109 ? 1.729 -19.177 0.286 1.00 93.19 109 TYR A C 1
ATOM 904 O O . TYR A 1 109 ? 0.833 -20.000 0.482 1.00 93.19 109 TYR A O 1
ATOM 912 N N . PHE A 1 110 ? 1.496 -17.861 0.302 1.00 91.62 110 PHE A N 1
ATOM 913 C CA . PHE A 1 110 ? 0.179 -17.301 0.626 1.00 91.62 110 PHE A CA 1
ATOM 914 C C . PHE A 1 110 ? -0.901 -17.763 -0.355 1.00 91.62 110 PHE A C 1
ATOM 916 O O . PHE A 1 110 ? -1.989 -18.136 0.068 1.00 91.62 110 PHE A O 1
ATOM 923 N N . PHE A 1 111 ? -0.580 -17.839 -1.646 1.00 89.06 111 PHE A N 1
ATOM 924 C CA . PHE A 1 111 ? -1.523 -18.264 -2.684 1.00 89.06 111 PHE A CA 1
ATOM 925 C C . PHE A 1 111 ? -1.476 -19.766 -3.002 1.00 89.06 111 PHE A C 1
ATOM 927 O O . PHE A 1 111 ? -2.115 -20.205 -3.952 1.00 89.06 111 PHE A O 1
ATOM 934 N N . SER A 1 112 ? -0.784 -20.577 -2.195 1.00 85.44 112 SER A N 1
ATOM 935 C CA . SER A 1 112 ? -0.619 -22.025 -2.427 1.00 85.44 112 SER A CA 1
ATOM 936 C C . SER A 1 112 ? -1.932 -22.815 -2.497 1.00 85.44 112 SER A C 1
ATOM 938 O O . SER A 1 112 ? -1.985 -23.858 -3.140 1.00 85.44 112 SER A O 1
ATOM 940 N N . HIS A 1 113 ? -2.988 -22.320 -1.846 1.00 76.94 113 HIS A N 1
ATOM 941 C CA . HIS A 1 113 ? -4.322 -22.936 -1.826 1.00 76.94 113 HIS A CA 1
ATOM 942 C C . HIS A 1 113 ? -5.300 -22.272 -2.813 1.00 76.94 113 HIS A C 1
ATOM 944 O O . HIS A 1 113 ? -6.441 -22.707 -2.953 1.00 76.94 113 HIS A O 1
ATOM 950 N N . SER A 1 114 ? -4.878 -21.183 -3.459 1.00 70.38 114 SER A N 1
ATOM 951 C CA . SER A 1 114 ? -5.668 -20.423 -4.430 1.00 70.38 114 SER A CA 1
ATOM 952 C C . SER A 1 114 ? -5.435 -20.955 -5.848 1.00 70.38 114 SER A C 1
ATOM 954 O O . SER A 1 114 ? -4.584 -21.813 -6.072 1.00 70.38 114 SER A O 1
ATOM 956 N N . ALA A 1 115 ? -6.185 -20.450 -6.833 1.00 63.88 115 ALA A N 1
ATOM 957 C CA . ALA A 1 115 ? -5.902 -20.756 -8.239 1.00 63.88 115 ALA A CA 1
ATOM 958 C C . ALA A 1 115 ? -4.433 -20.475 -8.589 1.00 63.88 115 ALA A C 1
ATOM 960 O O . ALA A 1 115 ? -3.860 -19.538 -8.043 1.00 63.88 115 ALA A O 1
ATOM 961 N N . GLU A 1 116 ? -3.856 -21.250 -9.512 1.00 74.38 116 GLU A N 1
ATOM 962 C CA . GLU A 1 116 ? -2.448 -21.149 -9.922 1.00 74.38 116 GLU A CA 1
ATOM 963 C C . GLU A 1 116 ? -2.108 -19.748 -10.472 1.00 74.38 116 GLU A C 1
ATOM 965 O O . GLU A 1 116 ? -2.212 -19.486 -11.671 1.00 74.38 116 GLU A O 1
ATOM 970 N N . ILE A 1 117 ? -1.713 -18.824 -9.590 1.00 87.44 117 ILE A N 1
ATOM 971 C CA . ILE A 1 117 ? -1.130 -17.532 -9.958 1.00 87.44 117 ILE A CA 1
ATOM 972 C C . ILE A 1 117 ? 0.340 -17.768 -10.271 1.00 87.44 117 ILE A C 1
ATOM 974 O O . ILE A 1 117 ? 1.122 -18.187 -9.418 1.00 87.44 117 ILE A O 1
ATOM 978 N N . SER A 1 118 ? 0.726 -17.470 -11.507 1.00 91.25 118 SER A N 1
ATOM 979 C CA . SER A 1 118 ? 2.123 -17.523 -11.918 1.00 91.25 118 SER A CA 1
ATOM 980 C C . SER A 1 118 ? 2.837 -16.253 -11.460 1.00 91.25 118 SER A C 1
ATOM 982 O O . SER A 1 118 ? 2.544 -15.159 -11.939 1.00 91.25 118 SER A O 1
ATOM 984 N N . ILE A 1 119 ? 3.777 -16.385 -10.527 1.00 92.81 119 ILE A N 1
ATOM 985 C CA . ILE A 1 119 ? 4.651 -15.277 -10.123 1.00 92.81 119 ILE A CA 1
ATOM 986 C C . ILE A 1 119 ? 5.735 -15.110 -11.191 1.00 92.81 119 ILE A C 1
ATOM 988 O O . ILE A 1 119 ? 6.499 -16.043 -11.437 1.00 92.81 119 ILE A O 1
ATOM 992 N N . PHE A 1 120 ? 5.778 -13.944 -11.834 1.00 93.25 120 PHE A N 1
ATOM 993 C CA . PHE A 1 120 ? 6.720 -13.631 -12.903 1.00 93.25 120 PHE A CA 1
ATOM 994 C C . PHE A 1 120 ? 7.759 -12.614 -12.429 1.00 93.25 120 PHE A C 1
ATOM 996 O O . PHE A 1 120 ? 7.417 -11.482 -12.083 1.00 93.25 120 PHE A O 1
ATOM 1003 N N . GLU A 1 121 ? 9.030 -13.015 -12.452 1.00 93.12 121 GLU A N 1
ATOM 1004 C CA . GLU A 1 121 ? 10.165 -12.165 -12.098 1.00 93.12 121 GLU A CA 1
ATOM 1005 C C . GLU A 1 121 ? 10.999 -11.881 -13.359 1.00 93.12 121 GLU A C 1
ATOM 1007 O O . GLU A 1 121 ? 11.661 -12.792 -13.867 1.00 93.12 121 GLU A O 1
ATOM 1012 N N . PRO A 1 122 ? 11.019 -10.638 -13.880 1.00 91.19 122 PRO A N 1
ATOM 1013 C CA . PRO A 1 122 ? 11.683 -10.338 -15.148 1.00 91.19 122 PRO A CA 1
ATOM 1014 C C . PRO A 1 122 ? 13.192 -10.612 -15.121 1.00 91.19 122 PRO A C 1
ATOM 1016 O O . PRO A 1 122 ? 13.765 -10.932 -16.155 1.00 91.19 122 PRO A O 1
ATOM 1019 N N . HIS A 1 123 ? 13.837 -10.549 -13.950 1.00 91.19 123 HIS A N 1
ATOM 1020 C CA . HIS A 1 123 ? 15.260 -10.872 -13.821 1.00 91.19 123 HIS A CA 1
ATOM 1021 C C . HIS A 1 123 ? 15.574 -12.375 -13.929 1.00 91.19 123 HIS A C 1
ATOM 1023 O O . HIS A 1 123 ? 16.698 -12.721 -14.276 1.00 91.19 123 HIS A O 1
ATOM 1029 N N . GLN A 1 124 ? 14.616 -13.263 -13.627 1.00 92.19 124 GLN A N 1
ATOM 1030 C CA . GLN A 1 124 ? 14.805 -14.719 -13.730 1.00 92.19 124 GLN A CA 1
ATOM 1031 C C . GLN A 1 124 ? 14.532 -15.231 -15.142 1.00 92.19 124 GLN A C 1
ATOM 1033 O O . GLN A 1 124 ? 15.092 -16.243 -15.553 1.00 92.19 124 GLN A O 1
ATOM 1038 N N . GLN A 1 125 ? 13.650 -14.548 -15.871 1.00 90.38 125 GLN A N 1
ATOM 1039 C CA . GLN A 1 125 ? 13.254 -14.906 -17.231 1.00 90.38 125 GLN A CA 1
ATOM 1040 C C . GLN A 1 125 ? 13.339 -13.674 -18.147 1.00 90.38 125 GLN A C 1
ATOM 1042 O O . GLN A 1 125 ? 12.315 -13.228 -18.677 1.00 90.38 125 GLN A O 1
ATOM 1047 N N . PRO A 1 126 ? 14.534 -13.070 -18.304 1.00 93.06 126 PRO A N 1
ATOM 1048 C CA . PRO A 1 126 ? 14.686 -11.898 -19.148 1.00 93.06 126 PRO A CA 1
ATOM 1049 C C . PRO A 1 126 ? 14.519 -12.278 -20.620 1.00 93.06 126 PRO A C 1
ATOM 1051 O O . PRO A 1 126 ? 15.042 -13.294 -21.078 1.00 93.06 126 PRO A O 1
ATOM 1054 N N . ASN A 1 127 ? 13.833 -11.428 -21.379 1.00 96.38 127 ASN A N 1
ATOM 1055 C CA . ASN A 1 127 ? 13.833 -11.474 -22.833 1.00 96.38 127 ASN A CA 1
ATOM 1056 C C . ASN A 1 127 ? 14.589 -10.247 -23.351 1.00 96.38 127 ASN A C 1
ATOM 1058 O O . ASN A 1 127 ? 14.034 -9.151 -23.465 1.00 96.38 127 ASN A O 1
ATOM 1062 N N . PHE A 1 128 ? 15.883 -10.430 -23.611 1.00 96.56 128 PHE A N 1
ATOM 1063 C CA . PHE A 1 128 ? 16.754 -9.337 -24.035 1.00 96.56 128 PHE A CA 1
ATOM 1064 C C . PHE A 1 128 ? 16.487 -8.867 -25.461 1.00 96.56 128 PHE A C 1
ATOM 1066 O O . PHE A 1 128 ? 16.791 -7.715 -25.751 1.00 96.56 128 PHE A O 1
ATOM 1073 N N . ASP A 1 129 ? 15.863 -9.679 -26.315 1.00 97.12 129 ASP A N 1
ATOM 1074 C CA . ASP A 1 129 ? 15.476 -9.251 -27.662 1.00 97.12 129 ASP A CA 1
ATOM 1075 C C . ASP A 1 129 ? 14.381 -8.180 -27.581 1.00 97.12 129 ASP A C 1
ATOM 1077 O O . ASP A 1 129 ? 14.545 -7.076 -28.101 1.00 97.12 129 ASP A O 1
ATOM 1081 N N . ILE A 1 130 ? 13.317 -8.457 -26.815 1.00 97.00 130 ILE A N 1
ATOM 1082 C CA . ILE A 1 130 ? 12.234 -7.495 -26.554 1.00 97.00 130 ILE A CA 1
ATOM 1083 C C . ILE A 1 130 ? 12.780 -6.253 -25.840 1.00 97.00 130 ILE A C 1
ATOM 1085 O O . ILE A 1 130 ? 12.433 -5.125 -26.192 1.00 97.00 130 ILE A O 1
ATOM 1089 N N . LEU A 1 131 ? 13.643 -6.436 -24.833 1.00 97.31 131 LEU A N 1
ATOM 1090 C CA . LEU A 1 131 ? 14.254 -5.305 -24.134 1.00 97.31 131 LEU A CA 1
ATOM 1091 C C . LEU A 1 131 ? 15.071 -4.439 -25.102 1.00 97.31 131 LEU A C 1
ATOM 1093 O O . LEU A 1 131 ? 14.926 -3.219 -25.102 1.00 97.31 131 LEU A O 1
ATOM 1097 N N . THR A 1 132 ? 15.895 -5.061 -25.943 1.00 97.88 132 THR A N 1
ATOM 1098 C CA . THR A 1 132 ? 16.742 -4.375 -26.924 1.00 97.88 132 THR A CA 1
ATOM 1099 C C . THR A 1 132 ? 15.911 -3.574 -27.913 1.00 97.88 132 THR A C 1
ATOM 1101 O O . THR A 1 132 ? 16.239 -2.420 -28.182 1.00 97.88 132 THR A O 1
ATOM 1104 N N . GLU A 1 133 ? 14.807 -4.127 -28.409 1.00 97.25 133 GLU A N 1
ATOM 1105 C CA . GLU A 1 133 ? 13.892 -3.410 -29.297 1.00 97.25 133 GLU A CA 1
ATOM 1106 C C . GLU A 1 133 ? 13.343 -2.140 -28.630 1.00 97.25 133 GLU A C 1
ATOM 1108 O O . GLU A 1 133 ? 13.486 -1.034 -29.160 1.00 97.25 133 GLU A O 1
ATOM 1113 N N . ILE A 1 134 ? 12.806 -2.272 -27.414 1.00 97.56 134 ILE A N 1
ATOM 1114 C CA . ILE A 1 134 ? 12.210 -1.150 -26.678 1.00 97.56 134 ILE A CA 1
ATOM 1115 C C . ILE A 1 134 ? 13.253 -0.078 -26.361 1.00 97.56 134 ILE A C 1
ATOM 1117 O O . ILE A 1 134 ? 12.999 1.114 -26.552 1.00 97.56 134 ILE A O 1
ATOM 1121 N N . ILE A 1 135 ? 14.426 -0.481 -25.866 1.00 98.25 135 ILE A N 1
ATOM 1122 C CA . ILE A 1 135 ? 15.478 0.463 -25.484 1.00 98.25 135 ILE A CA 1
ATOM 1123 C C . ILE A 1 135 ? 16.100 1.125 -26.719 1.00 98.25 135 ILE A C 1
ATOM 1125 O O . I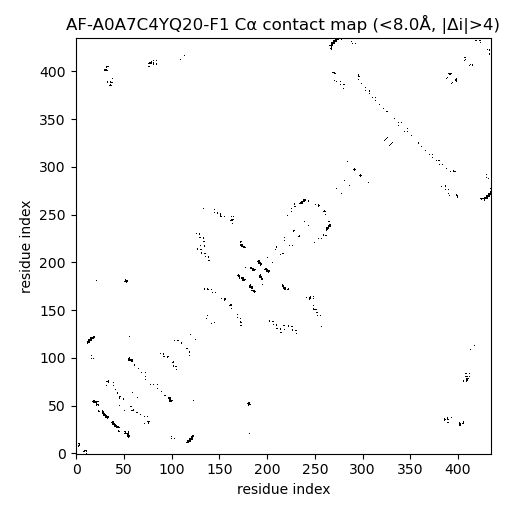LE A 1 135 ? 16.387 2.320 -26.681 1.00 98.25 135 ILE A O 1
ATOM 1129 N N . SER A 1 136 ? 16.239 0.414 -27.838 1.00 98.12 136 SER A N 1
ATOM 1130 C CA . SER A 1 136 ? 16.718 0.990 -29.101 1.00 98.12 136 SER A CA 1
ATOM 1131 C C . SER A 1 136 ? 15.793 2.103 -29.603 1.00 98.12 136 SER A C 1
ATOM 1133 O O . SER A 1 136 ? 16.262 3.198 -29.941 1.00 98.12 136 SER A O 1
ATOM 1135 N N . ILE A 1 137 ? 14.474 1.873 -29.567 1.00 97.19 137 ILE A N 1
ATOM 1136 C CA . ILE A 1 137 ? 13.466 2.894 -29.891 1.00 97.19 137 ILE A CA 1
ATOM 1137 C C . ILE A 1 137 ? 13.556 4.053 -28.894 1.00 97.19 137 ILE A C 1
ATOM 1139 O O . ILE A 1 137 ? 13.583 5.216 -29.295 1.00 97.19 137 ILE A O 1
ATOM 1143 N N . ALA A 1 138 ? 13.686 3.762 -27.597 1.00 97.56 138 ALA A N 1
ATOM 1144 C CA . ALA A 1 138 ? 13.843 4.783 -26.566 1.00 97.56 138 ALA A CA 1
ATOM 1145 C C . ALA A 1 138 ? 15.085 5.672 -26.765 1.00 97.56 138 ALA A C 1
ATOM 1147 O O . ALA A 1 138 ? 15.018 6.873 -26.515 1.00 97.56 138 ALA A O 1
ATOM 1148 N N . ILE A 1 139 ? 16.206 5.111 -27.228 1.00 98.12 139 ILE A N 1
ATOM 1149 C CA . ILE A 1 139 ? 17.435 5.857 -27.541 1.00 98.12 139 ILE A CA 1
ATOM 1150 C C . ILE A 1 139 ? 17.251 6.694 -28.815 1.00 98.12 139 ILE A C 1
ATOM 1152 O O . ILE A 1 139 ? 17.632 7.869 -28.871 1.00 98.12 139 ILE A O 1
ATOM 1156 N N . THR A 1 140 ? 16.674 6.096 -29.857 1.00 97.06 140 THR A N 1
ATOM 1157 C CA . THR A 1 140 ? 16.614 6.696 -31.195 1.00 97.06 140 THR A CA 1
ATOM 1158 C C . THR A 1 140 ? 15.542 7.784 -31.284 1.00 97.06 140 THR A C 1
ATOM 1160 O O . THR A 1 140 ? 15.827 8.872 -31.799 1.00 97.06 140 THR A O 1
ATOM 1163 N N . ASN A 1 141 ? 14.370 7.536 -30.693 1.00 96.00 141 ASN A N 1
ATOM 1164 C CA . ASN A 1 141 ? 13.147 8.341 -30.782 1.00 96.00 141 ASN A CA 1
ATOM 1165 C C . ASN A 1 141 ? 12.793 9.056 -29.463 1.00 96.00 141 ASN A C 1
ATOM 1167 O O . ASN A 1 141 ? 11.642 9.429 -29.255 1.00 96.00 141 ASN A O 1
ATOM 1171 N N . HIS A 1 142 ? 13.763 9.279 -28.565 1.00 96.50 142 HIS A N 1
ATOM 1172 C CA . HIS A 1 142 ? 13.537 9.886 -27.239 1.00 96.50 142 HIS A CA 1
ATOM 1173 C C . HIS A 1 142 ? 12.637 11.137 -27.258 1.00 96.50 142 HIS A C 1
ATOM 1175 O O . HIS A 1 142 ? 11.695 11.236 -26.473 1.00 96.50 142 HIS A O 1
ATOM 1181 N N . GLN A 1 143 ? 12.920 12.087 -28.157 1.00 95.38 143 GLN A N 1
ATOM 1182 C CA . GLN A 1 143 ? 12.162 13.340 -28.271 1.00 95.38 143 GLN A CA 1
ATOM 1183 C C . GLN A 1 143 ? 10.709 13.092 -28.684 1.00 95.38 143 GLN A C 1
ATOM 1185 O O . GLN A 1 143 ? 9.803 13.592 -28.028 1.00 95.38 143 GLN A O 1
ATOM 1190 N N . GLU A 1 144 ? 10.490 12.261 -29.702 1.00 95.12 144 GLU A N 1
ATOM 1191 C CA . GLU A 1 144 ? 9.153 11.904 -30.184 1.00 95.12 144 GLU A CA 1
ATOM 1192 C C . GLU A 1 144 ? 8.325 11.212 -29.089 1.00 95.12 144 GLU A C 1
ATOM 1194 O O . GLU A 1 144 ? 7.160 11.547 -28.877 1.00 95.12 144 GLU A O 1
ATOM 1199 N N . LEU A 1 145 ? 8.932 10.277 -28.346 1.00 96.19 145 LEU A N 1
ATOM 1200 C CA . LEU A 1 145 ? 8.272 9.608 -27.221 1.00 96.19 145 LEU A CA 1
ATOM 1201 C C . LEU A 1 145 ? 7.876 10.610 -26.133 1.00 96.19 145 LEU A C 1
ATOM 1203 O O . LEU A 1 145 ? 6.768 10.552 -25.600 1.00 96.19 145 LEU A O 1
ATOM 1207 N N . TYR A 1 146 ? 8.766 11.546 -25.798 1.00 96.50 146 TYR A N 1
ATOM 1208 C CA . TYR A 1 146 ? 8.452 12.586 -24.824 1.00 96.50 146 TYR A CA 1
ATOM 1209 C C . TYR A 1 146 ? 7.313 13.496 -25.302 1.00 96.50 146 TYR A C 1
ATOM 1211 O O . TYR A 1 146 ? 6.391 13.770 -24.535 1.00 96.50 146 TYR A O 1
ATOM 1219 N N . GLU A 1 147 ? 7.347 13.932 -26.560 1.00 95.69 147 GLU A N 1
ATOM 1220 C CA . GLU A 1 147 ? 6.314 14.785 -27.152 1.00 95.69 147 GLU A CA 1
ATOM 1221 C C . GLU A 1 147 ? 4.943 14.106 -27.149 1.00 95.69 147 GLU A C 1
ATOM 1223 O O . GLU A 1 147 ? 3.963 14.733 -26.745 1.00 95.69 147 GLU A O 1
ATOM 1228 N N . LYS A 1 148 ? 4.871 12.817 -27.509 1.00 95.56 148 LYS A N 1
ATOM 1229 C CA . LYS A 1 148 ? 3.626 12.035 -27.437 1.00 95.56 148 LYS A CA 1
ATOM 1230 C C . LYS A 1 148 ? 3.098 11.947 -26.008 1.00 95.56 148 LYS A C 1
ATOM 1232 O O . LYS A 1 148 ? 1.962 12.338 -25.765 1.00 95.56 148 LYS A O 1
ATOM 1237 N N . LEU A 1 149 ? 3.934 11.532 -25.052 1.00 95.94 149 LEU A N 1
ATOM 1238 C CA . LEU A 1 149 ? 3.546 11.451 -23.638 1.00 95.94 149 LEU A CA 1
ATOM 1239 C C . LEU A 1 149 ? 3.057 12.802 -23.094 1.00 95.94 149 LEU A C 1
ATOM 1241 O O . LEU A 1 149 ? 2.061 12.866 -22.370 1.00 95.94 149 LEU A O 1
ATOM 1245 N N . SER A 1 150 ? 3.770 13.879 -23.425 1.00 95.88 150 SER A N 1
ATOM 1246 C CA . SER A 1 150 ? 3.442 15.240 -22.999 1.00 95.88 150 SER A CA 1
ATOM 1247 C C . SER A 1 150 ? 2.106 15.689 -23.586 1.00 95.88 150 SER A C 1
ATOM 1249 O O . SER A 1 150 ? 1.245 16.180 -22.858 1.00 95.88 150 SER A O 1
ATOM 1251 N N . LYS A 1 151 ? 1.877 15.428 -24.879 1.00 95.94 151 LYS A N 1
ATOM 1252 C CA . LYS A 1 151 ? 0.608 15.715 -25.551 1.00 95.94 151 LYS A CA 1
ATOM 1253 C C . LYS A 1 151 ? -0.562 14.992 -24.877 1.00 95.94 151 LYS A C 1
ATOM 1255 O O . LYS A 1 151 ? -1.520 15.659 -24.492 1.00 95.94 151 LYS A O 1
ATOM 1260 N N . THR A 1 152 ? -0.468 13.676 -24.673 1.00 95.56 152 THR A N 1
ATOM 1261 C CA . THR A 1 152 ? -1.519 12.897 -23.995 1.00 95.56 152 THR A CA 1
ATOM 1262 C C . THR A 1 152 ? -1.752 13.405 -22.570 1.00 95.56 152 THR A C 1
ATOM 1264 O O . THR A 1 152 ? -2.889 13.536 -22.124 1.00 95.56 152 THR A O 1
ATOM 1267 N N . THR A 1 153 ? -0.681 13.755 -21.850 1.00 95.50 153 THR A N 1
ATOM 1268 C CA . THR A 1 153 ? -0.776 14.303 -20.487 1.00 95.50 153 THR A CA 1
ATOM 1269 C C . THR A 1 153 ? -1.528 15.638 -20.467 1.00 95.50 153 THR A C 1
ATOM 1271 O O . THR A 1 153 ? -2.448 15.800 -19.668 1.00 95.50 153 THR A O 1
ATOM 1274 N N . LEU A 1 154 ? -1.219 16.558 -21.386 1.00 95.81 154 LEU A N 1
ATOM 1275 C CA . LEU A 1 154 ? -1.920 17.841 -21.514 1.00 95.81 154 LEU A CA 1
ATOM 1276 C C . LEU A 1 154 ? -3.398 17.668 -21.899 1.00 95.81 154 LEU A C 1
ATOM 1278 O O . LEU A 1 154 ? -4.249 18.446 -21.472 1.00 95.81 154 LEU A O 1
ATOM 1282 N N . GLU A 1 155 ? -3.725 16.673 -22.725 1.00 96.06 155 GLU A N 1
ATOM 1283 C CA . GLU A 1 155 ? -5.114 16.345 -23.064 1.00 96.06 155 GLU A CA 1
ATOM 1284 C C . GLU A 1 155 ? -5.893 15.845 -21.841 1.00 96.06 155 GLU A C 1
ATOM 1286 O O . GLU A 1 155 ? -7.022 16.280 -21.616 1.00 96.06 155 GLU A O 1
ATOM 1291 N N . LEU A 1 156 ? -5.278 15.005 -21.005 1.00 95.44 156 LEU A N 1
ATOM 1292 C CA . LEU A 1 156 ? -5.873 14.541 -19.749 1.00 95.44 156 LEU A CA 1
ATOM 1293 C C . LEU A 1 156 ? -6.080 15.686 -18.748 1.00 95.44 156 LEU A C 1
ATOM 1295 O O . LEU A 1 156 ? -7.145 15.776 -18.134 1.00 95.44 156 LEU A O 1
ATOM 1299 N N . GLU A 1 157 ? -5.113 16.595 -18.623 1.00 95.25 157 GLU A N 1
ATOM 1300 C CA . GLU A 1 157 ? -5.230 17.778 -17.761 1.00 95.25 157 GLU A CA 1
ATOM 1301 C C . GLU A 1 157 ? -6.368 18.706 -18.202 1.00 95.25 157 GLU A C 1
ATOM 1303 O O . GLU A 1 157 ? -7.133 19.181 -17.363 1.00 95.25 157 GLU A O 1
ATOM 1308 N N . LYS A 1 158 ? -6.551 18.913 -19.515 1.00 96.75 158 LYS A N 1
ATOM 1309 C CA . LYS A 1 158 ? -7.689 19.681 -20.064 1.00 96.75 158 LYS A CA 1
ATOM 1310 C C . LYS A 1 158 ? -9.046 19.067 -19.718 1.00 96.75 158 LYS A C 1
ATOM 1312 O O . LYS A 1 158 ? -10.040 19.786 -19.654 1.00 96.75 158 LYS A O 1
ATOM 1317 N N . LEU A 1 159 ? -9.091 17.757 -19.489 1.00 95.56 159 LEU A N 1
ATOM 1318 C CA . LEU A 1 159 ? -10.274 17.027 -19.030 1.00 95.56 159 LEU A CA 1
ATOM 1319 C C . LEU A 1 159 ? -10.401 16.996 -17.493 1.00 95.56 159 LEU A C 1
ATOM 1321 O O . LEU A 1 159 ? -11.257 16.290 -16.966 1.00 95.56 159 LEU A O 1
ATOM 1325 N N . ASN A 1 160 ? -9.587 17.776 -16.771 1.00 94.94 160 ASN A N 1
ATOM 1326 C CA . ASN A 1 160 ? -9.499 17.832 -15.307 1.00 94.94 160 ASN A CA 1
ATOM 1327 C C . ASN A 1 160 ? -9.020 16.531 -14.636 1.00 94.94 160 ASN A C 1
ATOM 1329 O O . ASN A 1 160 ? -9.224 16.343 -13.432 1.00 94.94 160 ASN A O 1
ATOM 1333 N N . TYR A 1 161 ? -8.351 15.639 -15.372 1.00 93.19 161 TYR A N 1
ATOM 1334 C CA . TYR A 1 161 ? -7.652 14.507 -14.765 1.00 93.19 161 TYR A CA 1
ATOM 1335 C C . TYR A 1 161 ? -6.279 14.943 -14.251 1.00 93.19 161 TYR A C 1
ATOM 1337 O O . TYR A 1 161 ? -5.574 15.708 -14.901 1.00 93.19 161 TYR A O 1
ATOM 1345 N N . LYS A 1 162 ? -5.886 14.439 -13.075 1.00 90.94 162 LYS A N 1
ATOM 1346 C CA . LYS A 1 162 ? -4.577 14.720 -12.469 1.00 90.94 162 LYS A CA 1
ATOM 1347 C C . LYS A 1 162 ? -3.545 13.682 -12.933 1.00 90.94 162 LYS A C 1
ATOM 1349 O O . LYS A 1 162 ? -3.709 12.509 -12.577 1.00 90.94 162 LYS A O 1
ATOM 1354 N N . PRO A 1 163 ? -2.485 14.076 -13.662 1.00 88.88 163 PRO A N 1
ATOM 1355 C CA . PRO A 1 163 ? -1.406 13.165 -14.037 1.00 88.88 163 PRO A CA 1
ATOM 1356 C C . PRO A 1 163 ? -0.761 12.515 -12.811 1.00 88.88 163 PRO A C 1
ATOM 1358 O O . PRO A 1 163 ? -0.684 13.132 -11.750 1.00 88.88 163 PRO A O 1
ATOM 1361 N N . GLN A 1 164 ? -0.309 11.269 -12.953 1.00 90.69 164 GLN A N 1
ATOM 1362 C CA . GLN A 1 164 ? 0.420 10.549 -11.897 1.00 90.69 164 GLN A CA 1
ATOM 1363 C C . GLN A 1 164 ? 1.904 10.400 -12.222 1.00 90.69 164 GLN A C 1
ATOM 1365 O O . GLN A 1 164 ? 2.731 10.296 -11.321 1.00 90.69 164 GLN A O 1
ATOM 1370 N N . VAL A 1 165 ? 2.255 10.400 -13.509 1.00 88.31 165 VAL A N 1
ATOM 1371 C CA . VAL A 1 165 ? 3.642 10.326 -13.962 1.00 88.31 165 VAL A CA 1
ATOM 1372 C C . VAL A 1 165 ? 4.087 11.695 -14.438 1.00 88.31 165 VAL A C 1
ATOM 1374 O O . VAL A 1 165 ? 3.586 12.216 -15.434 1.00 88.31 165 VAL A O 1
ATOM 1377 N N . HIS A 1 166 ? 5.075 12.243 -13.736 1.00 89.69 166 HIS A N 1
ATOM 1378 C CA . HIS A 1 166 ? 5.760 13.473 -14.106 1.00 89.69 166 HIS A CA 1
ATOM 1379 C C . HIS A 1 166 ? 7.131 13.119 -14.673 1.00 89.69 166 HIS A C 1
ATOM 1381 O O . HIS A 1 166 ? 8.047 12.748 -13.941 1.00 89.69 166 HIS A O 1
ATOM 1387 N N . LYS A 1 167 ? 7.267 13.206 -15.996 1.00 91.50 167 LYS A N 1
ATOM 1388 C CA . LYS A 1 167 ? 8.524 12.939 -16.696 1.00 91.50 167 LYS A CA 1
ATOM 1389 C C . LYS A 1 167 ? 9.126 14.243 -17.205 1.00 91.50 167 LYS A C 1
ATOM 1391 O O . LYS A 1 167 ? 8.448 15.009 -17.882 1.00 91.50 167 LYS A O 1
ATOM 1396 N N . SER A 1 168 ? 10.404 14.476 -16.916 1.00 94.06 168 SER A N 1
ATOM 1397 C CA . SER A 1 168 ? 11.162 15.579 -17.520 1.00 94.06 168 SER A CA 1
ATOM 1398 C C . SER A 1 168 ? 11.548 15.241 -18.970 1.00 94.06 168 SER A C 1
ATOM 1400 O O . SER A 1 168 ? 11.863 14.077 -19.238 1.00 94.06 168 SER A O 1
ATOM 1402 N N . PRO A 1 169 ? 11.613 16.221 -19.899 1.00 94.81 169 PRO A N 1
ATOM 1403 C CA . PRO A 1 169 ? 12.141 16.002 -21.256 1.00 94.81 169 PRO A CA 1
ATOM 1404 C C . PRO A 1 169 ? 13.578 15.477 -21.251 1.00 94.81 169 PRO A C 1
ATOM 1406 O O . PRO A 1 169 ? 14.010 14.821 -22.198 1.00 94.81 169 PRO A O 1
ATOM 1409 N N . GLN A 1 170 ? 14.316 15.757 -20.176 1.00 96.38 170 GLN A N 1
ATOM 1410 C CA . GLN A 1 170 ? 15.681 15.290 -19.995 1.00 96.38 170 GLN A CA 1
ATOM 1411 C C . GLN A 1 170 ? 15.740 13.865 -19.452 1.00 96.38 170 GLN A C 1
ATOM 1413 O O . GLN A 1 170 ? 16.791 13.261 -19.512 1.00 96.38 170 GLN A O 1
ATOM 1418 N N . ASP A 1 171 ? 14.675 13.279 -18.916 1.00 96.81 171 ASP A N 1
ATOM 1419 C CA . ASP A 1 171 ? 14.782 11.950 -18.314 1.00 96.81 171 ASP A CA 1
ATOM 1420 C C . ASP A 1 171 ? 14.661 10.874 -19.386 1.00 96.81 171 ASP A C 1
ATOM 1422 O O . ASP A 1 171 ? 13.595 10.742 -19.984 1.00 96.81 171 ASP A O 1
ATOM 1426 N N . ALA A 1 172 ? 15.687 10.044 -19.587 1.00 97.56 172 ALA A N 1
ATOM 1427 C CA . ALA A 1 172 ? 15.621 8.931 -20.533 1.00 97.56 172 ALA A CA 1
ATOM 1428 C C . ALA A 1 172 ? 14.485 7.946 -20.194 1.00 97.56 172 ALA A C 1
ATOM 1430 O O . ALA A 1 172 ? 13.970 7.878 -19.069 1.00 97.56 172 ALA A O 1
ATOM 1431 N N . PHE A 1 173 ? 14.057 7.164 -21.183 1.00 97.38 173 PHE A N 1
ATOM 1432 C CA . PHE A 1 173 ? 13.009 6.152 -21.011 1.00 97.38 173 PHE A CA 1
ATOM 1433 C C . PHE A 1 173 ? 13.524 4.822 -20.428 1.00 97.38 173 PHE A C 1
ATOM 1435 O O . PHE A 1 173 ? 12.813 3.823 -20.432 1.00 97.38 173 PHE A O 1
ATOM 1442 N N . PHE A 1 174 ? 14.744 4.805 -19.897 1.00 98.00 174 PHE A N 1
ATOM 1443 C CA . PHE A 1 174 ? 15.422 3.629 -19.363 1.00 98.00 174 PHE A CA 1
ATOM 1444 C C . PHE A 1 174 ? 16.461 4.033 -18.319 1.00 98.00 174 PHE A C 1
ATOM 1446 O O . PHE A 1 174 ? 16.778 5.214 -18.159 1.00 98.00 174 PHE A O 1
ATOM 1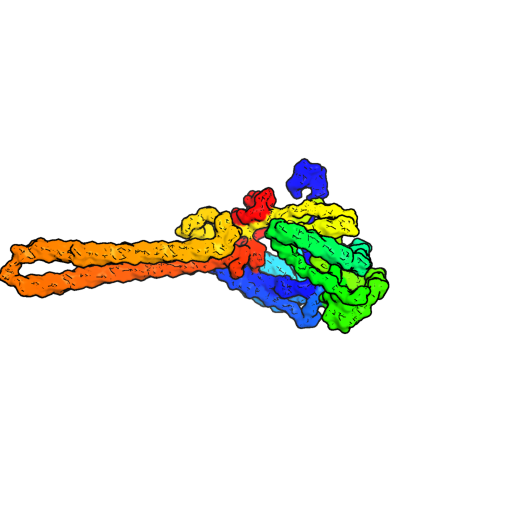453 N N . PHE A 1 175 ? 16.994 3.032 -17.631 1.00 98.06 175 PHE A N 1
ATOM 1454 C CA . PHE A 1 175 ? 18.151 3.146 -16.756 1.00 98.06 175 PHE A CA 1
ATOM 1455 C C . PHE A 1 175 ? 19.285 2.277 -17.296 1.00 98.06 175 PHE A C 1
ATOM 1457 O O . PHE A 1 175 ? 19.037 1.304 -18.013 1.00 98.06 175 PHE A O 1
ATOM 1464 N N . ILE A 1 176 ? 20.515 2.616 -16.920 1.00 97.44 176 ILE A N 1
ATOM 1465 C CA . ILE A 1 176 ? 21.708 1.821 -17.213 1.00 97.44 176 ILE A CA 1
ATOM 1466 C C . ILE A 1 176 ? 22.403 1.443 -15.908 1.00 97.44 176 ILE A C 1
ATOM 1468 O O . ILE A 1 176 ? 22.439 2.235 -14.969 1.00 97.44 176 ILE A O 1
ATOM 1472 N N . GLU A 1 177 ? 22.938 0.233 -15.829 1.00 96.19 177 GLU A N 1
ATOM 1473 C CA . GLU A 1 177 ? 23.726 -0.208 -14.690 1.00 96.19 177 GLU A CA 1
ATOM 1474 C C . GLU A 1 177 ? 25.168 0.308 -14.795 1.00 96.19 177 GLU A C 1
ATOM 1476 O O . GLU A 1 177 ? 25.868 0.100 -15.798 1.00 96.19 177 GLU A O 1
ATOM 1481 N N . GLU A 1 178 ? 25.612 0.972 -13.728 1.00 94.56 178 GLU A N 1
ATOM 1482 C CA . GLU A 1 178 ? 26.975 1.460 -13.531 1.00 94.56 178 GLU A CA 1
ATOM 1483 C C . GLU A 1 178 ? 27.452 1.091 -12.123 1.00 94.56 178 GLU A C 1
ATOM 1485 O O . GLU A 1 178 ? 26.811 1.412 -11.123 1.00 94.56 178 GLU A O 1
ATOM 1490 N N . ASN A 1 179 ? 28.594 0.400 -12.031 1.00 91.00 179 ASN A N 1
ATOM 1491 C CA . ASN A 1 179 ? 29.170 -0.056 -10.757 1.00 91.00 179 ASN A CA 1
ATOM 1492 C C . ASN A 1 179 ? 28.160 -0.832 -9.883 1.00 91.00 179 ASN A C 1
ATOM 1494 O O . ASN A 1 179 ? 28.091 -0.640 -8.669 1.00 91.00 179 ASN A O 1
ATOM 1498 N N . GLY A 1 180 ? 27.334 -1.671 -10.520 1.00 91.69 180 GLY A N 1
ATOM 1499 C CA . GLY A 1 180 ? 26.291 -2.467 -9.868 1.00 91.69 180 GLY A CA 1
ATOM 1500 C C . GLY A 1 180 ? 25.026 -1.697 -9.471 1.00 91.69 180 GLY A C 1
ATOM 1501 O O . GLY A 1 180 ? 24.108 -2.308 -8.930 1.00 91.69 180 GLY A O 1
ATOM 1502 N N . LYS A 1 181 ? 24.951 -0.383 -9.724 1.00 94.31 181 LYS A N 1
ATOM 1503 C CA . LYS A 1 181 ? 23.808 0.469 -9.368 1.00 94.31 181 LYS A CA 1
ATOM 1504 C C . LYS A 1 181 ? 22.974 0.818 -10.593 1.00 94.31 181 LYS A C 1
ATOM 1506 O O . LYS A 1 181 ? 23.517 1.063 -11.667 1.00 94.31 181 LYS A O 1
ATOM 1511 N N . ARG A 1 182 ? 21.653 0.867 -10.421 1.00 95.62 182 ARG A N 1
ATOM 1512 C CA . ARG A 1 182 ? 20.712 1.305 -11.455 1.00 95.62 182 ARG A CA 1
ATOM 1513 C C . ARG A 1 182 ? 20.749 2.826 -11.542 1.00 95.62 182 ARG A C 1
ATOM 1515 O O . ARG A 1 182 ? 20.284 3.517 -10.638 1.00 95.62 182 ARG A O 1
ATOM 1522 N N . THR A 1 183 ? 21.280 3.338 -12.644 1.00 96.44 183 THR A N 1
ATOM 1523 C CA . THR A 1 183 ? 21.591 4.757 -12.799 1.00 96.44 183 THR A CA 1
ATOM 1524 C C . THR A 1 183 ? 20.668 5.437 -13.792 1.00 96.44 183 THR A C 1
ATOM 1526 O O . THR A 1 183 ? 20.406 4.950 -14.897 1.00 96.44 183 THR A O 1
ATOM 1529 N N . LYS A 1 184 ? 20.153 6.597 -13.371 1.00 96.94 184 LYS A N 1
ATOM 1530 C CA . LYS A 1 184 ? 19.329 7.470 -14.203 1.00 96.94 184 LYS A CA 1
ATOM 1531 C C . LYS A 1 184 ? 20.172 8.041 -15.341 1.00 96.94 184 LYS A C 1
ATOM 1533 O O . LYS A 1 184 ? 21.279 8.529 -15.120 1.00 96.94 184 LYS A O 1
ATOM 1538 N N . VAL A 1 185 ? 19.615 8.021 -16.547 1.00 98.12 185 VAL A N 1
ATOM 1539 C CA . VAL A 1 185 ? 20.234 8.612 -17.734 1.00 98.12 185 VAL A CA 1
ATOM 1540 C C . VAL A 1 185 ? 19.466 9.874 -18.118 1.00 98.12 185 VAL A C 1
ATOM 1542 O O . VAL A 1 185 ? 18.233 9.869 -18.168 1.00 98.12 185 VAL A O 1
ATOM 1545 N N . LEU A 1 186 ? 20.196 10.957 -18.371 1.00 98.12 186 LEU A N 1
ATOM 1546 C CA . LEU A 1 186 ? 19.657 12.241 -18.805 1.00 98.12 186 LEU A CA 1
ATOM 1547 C C . LEU A 1 186 ? 19.902 12.444 -20.305 1.00 98.12 186 LEU A C 1
ATOM 1549 O O . LEU A 1 186 ? 20.959 12.082 -20.794 1.00 98.12 186 LEU A O 1
ATOM 1553 N N . TYR A 1 187 ? 18.972 13.043 -21.034 1.00 97.75 187 TYR A N 1
ATOM 1554 C CA . TYR A 1 187 ? 19.080 13.408 -22.440 1.00 97.75 187 TYR A CA 1
ATOM 1555 C C . TYR A 1 187 ? 19.229 14.925 -22.564 1.00 97.75 187 TYR A C 1
ATOM 1557 O O . TYR A 1 187 ? 18.315 15.683 -22.229 1.00 97.75 187 TYR A O 1
ATOM 1565 N N . GLN A 1 188 ? 20.392 15.379 -23.025 1.00 95.38 188 GLN A N 1
ATOM 1566 C CA . GLN A 1 188 ? 20.738 16.794 -23.154 1.00 95.38 188 GLN A CA 1
ATOM 1567 C C . GLN A 1 188 ? 21.631 17.005 -24.379 1.00 95.38 188 GLN A C 1
ATOM 1569 O O . GLN A 1 188 ? 22.560 16.236 -24.614 1.00 95.38 188 GLN A O 1
ATOM 1574 N N . ASN A 1 189 ? 21.373 18.061 -25.158 1.00 92.06 189 ASN A N 1
ATOM 1575 C CA . ASN A 1 189 ? 22.169 18.415 -26.344 1.00 92.06 189 ASN A CA 1
ATOM 1576 C C . ASN A 1 189 ? 22.402 17.223 -27.298 1.00 92.06 189 ASN A C 1
ATOM 1578 O O . ASN A 1 189 ? 23.514 17.006 -27.773 1.00 92.06 189 ASN A O 1
ATOM 1582 N N . SER A 1 190 ? 21.353 16.425 -27.534 1.00 93.75 190 SER A N 1
ATOM 1583 C CA . SER A 1 190 ? 21.374 15.213 -28.373 1.00 93.75 190 SER A CA 1
ATOM 1584 C C . SER A 1 190 ? 22.271 14.067 -27.882 1.00 93.75 190 SER A C 1
ATOM 1586 O O . SER A 1 190 ? 22.463 13.091 -28.609 1.00 93.75 190 SER A O 1
ATOM 1588 N N . ASN A 1 191 ? 22.771 14.150 -26.649 1.00 97.12 191 ASN A N 1
ATOM 1589 C CA . ASN A 1 191 ? 23.556 13.114 -25.989 1.00 97.12 191 ASN A CA 1
ATOM 1590 C C . ASN A 1 191 ? 22.846 12.596 -24.737 1.00 97.12 191 ASN A C 1
ATOM 1592 O O . ASN A 1 191 ? 21.956 13.245 -24.185 1.00 97.12 191 ASN A O 1
ATOM 1596 N N . PHE A 1 192 ? 23.280 11.428 -24.277 1.00 98.19 192 PHE A N 1
ATOM 1597 C CA . PHE A 1 192 ? 22.848 10.815 -23.032 1.00 98.19 192 PHE A CA 1
ATOM 1598 C C . PHE A 1 192 ? 23.940 10.952 -21.974 1.00 98.19 192 PHE A C 1
ATOM 1600 O O . PHE A 1 192 ? 25.110 10.733 -22.263 1.00 98.19 192 PHE A O 1
ATOM 1607 N N . ILE A 1 193 ? 23.575 11.315 -20.751 1.00 98.31 193 ILE A N 1
ATOM 1608 C CA . ILE A 1 193 ? 24.501 11.631 -19.666 1.00 98.31 193 ILE A CA 1
ATOM 1609 C C . ILE A 1 193 ? 24.137 10.787 -18.450 1.00 98.31 193 ILE A C 1
ATOM 1611 O O . ILE A 1 193 ? 22.984 10.776 -18.016 1.00 98.31 193 ILE A O 1
ATOM 1615 N N . SER A 1 194 ? 25.116 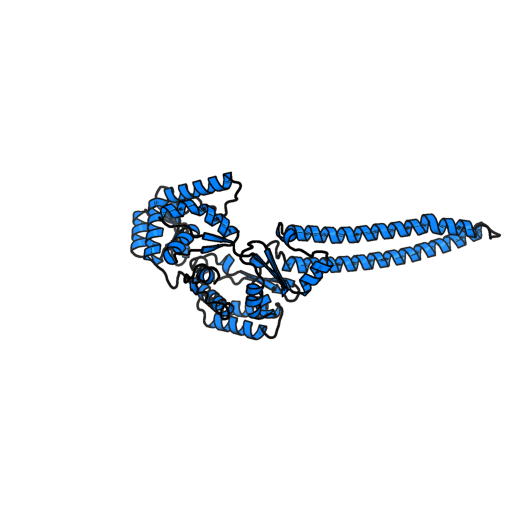10.090 -17.883 1.00 97.75 194 SER A N 1
ATOM 1616 C CA . SER A 1 194 ? 24.951 9.415 -16.597 1.00 97.75 194 SER A CA 1
ATOM 1617 C C . SER A 1 194 ? 24.718 10.433 -15.485 1.00 97.75 194 SER A C 1
ATOM 1619 O O . SER A 1 194 ? 25.557 11.307 -15.260 1.00 97.75 194 SER A O 1
ATOM 1621 N N . ALA A 1 195 ? 23.632 10.276 -14.726 1.00 96.12 195 ALA A N 1
ATOM 1622 C CA . ALA A 1 195 ? 23.414 11.067 -13.518 1.00 96.12 195 ALA A CA 1
ATOM 1623 C C . ALA A 1 195 ? 24.400 10.718 -12.385 1.00 96.12 195 ALA A C 1
ATOM 1625 O O . ALA A 1 195 ? 24.530 11.489 -11.439 1.00 96.12 195 ALA A O 1
ATOM 1626 N N . GLN A 1 196 ? 25.083 9.568 -12.462 1.00 93.69 196 GLN A N 1
ATOM 1627 C CA . GLN A 1 196 ? 26.036 9.120 -11.445 1.00 93.69 196 GLN A CA 1
ATOM 1628 C C . GLN A 1 196 ? 27.470 9.538 -11.778 1.00 93.69 196 GLN A C 1
ATOM 1630 O O . GLN A 1 196 ? 28.161 10.092 -10.929 1.00 93.69 196 GLN A O 1
ATOM 1635 N N . SER A 1 197 ? 27.939 9.232 -12.990 1.00 95.94 197 SER A N 1
ATOM 1636 C CA . SER A 1 197 ? 29.346 9.392 -13.377 1.00 95.94 197 SER A CA 1
ATOM 1637 C C . SER A 1 197 ? 29.610 10.646 -14.213 1.00 95.94 197 SER A C 1
ATOM 1639 O O . SER A 1 197 ? 30.766 11.005 -14.422 1.00 95.94 197 SER A O 1
ATOM 1641 N N . GLY A 1 198 ? 28.564 11.300 -14.731 1.00 96.50 198 GLY A N 1
ATOM 1642 C CA . GLY A 1 198 ? 28.693 12.380 -15.713 1.00 96.50 198 GLY A CA 1
ATOM 1643 C C . GLY A 1 198 ? 29.184 11.905 -17.085 1.00 96.50 198 GLY A C 1
ATOM 1644 O O . GLY A 1 198 ? 29.430 12.728 -17.966 1.00 96.50 198 GLY A O 1
ATOM 1645 N N . LYS A 1 199 ? 29.330 10.587 -17.286 1.00 97.12 199 LYS A N 1
ATOM 1646 C CA . LYS A 1 199 ? 29.731 10.005 -18.566 1.00 97.12 199 LYS A CA 1
ATOM 1647 C C . LYS A 1 199 ? 28.727 10.381 -19.648 1.00 97.12 199 LYS A C 1
ATOM 1649 O O . LYS A 1 199 ? 27.522 10.266 -19.443 1.00 97.12 199 LYS A O 1
ATOM 1654 N N . ILE A 1 200 ? 29.247 10.802 -20.796 1.00 97.81 200 ILE A N 1
ATOM 1655 C CA . ILE A 1 200 ? 28.457 11.200 -21.957 1.00 97.81 200 ILE A CA 1
ATOM 1656 C C . ILE A 1 200 ? 28.510 10.073 -22.986 1.00 97.81 200 ILE A C 1
ATOM 1658 O O . ILE A 1 200 ? 29.584 9.557 -23.297 1.00 97.81 200 ILE A O 1
ATOM 1662 N N . TRP A 1 201 ? 27.349 9.716 -23.516 1.00 98.25 201 TRP A N 1
ATOM 1663 C CA . TRP A 1 201 ? 27.168 8.763 -24.596 1.00 98.25 201 TRP A CA 1
ATOM 1664 C C . TRP A 1 201 ? 26.417 9.418 -25.747 1.00 98.25 201 TRP A C 1
ATOM 1666 O O . TRP A 1 201 ? 25.382 10.062 -25.558 1.00 98.25 201 TRP A O 1
ATOM 1676 N N . THR A 1 202 ? 26.895 9.195 -26.963 1.00 98.19 202 THR A N 1
ATOM 1677 C CA . THR A 1 202 ? 26.084 9.422 -28.157 1.00 98.19 202 THR A CA 1
ATOM 1678 C C . THR A 1 202 ? 25.015 8.329 -28.283 1.00 98.19 202 THR A C 1
ATOM 1680 O O . THR A 1 202 ? 25.084 7.280 -27.634 1.00 98.19 202 THR A O 1
ATOM 1683 N N . LYS A 1 203 ? 24.033 8.528 -29.175 1.00 98.00 203 LYS A N 1
ATOM 1684 C CA . LYS A 1 203 ? 23.090 7.459 -29.560 1.00 98.00 203 LYS A CA 1
ATOM 1685 C C . LYS A 1 203 ? 23.828 6.198 -30.024 1.00 98.00 203 LYS A C 1
ATOM 1687 O O . LYS A 1 203 ? 23.451 5.098 -29.640 1.00 98.00 203 LYS A O 1
ATOM 1692 N N . HIS A 1 204 ? 24.887 6.363 -30.820 1.00 98.06 204 HIS A N 1
ATOM 1693 C CA . HIS A 1 204 ? 25.669 5.244 -31.342 1.00 98.06 204 HIS A CA 1
ATOM 1694 C C . HIS A 1 204 ? 26.369 4.465 -30.222 1.00 98.06 204 HIS A C 1
ATOM 1696 O O . HIS A 1 204 ? 26.328 3.237 -30.224 1.00 98.06 204 HIS A O 1
ATOM 1702 N N . ASP A 1 205 ? 26.934 5.162 -29.233 1.00 97.88 205 ASP A N 1
ATOM 1703 C CA . ASP A 1 205 ? 27.573 4.517 -28.083 1.00 97.88 205 ASP A CA 1
ATOM 1704 C C . ASP A 1 205 ? 26.572 3.670 -27.294 1.00 97.88 205 ASP A C 1
ATOM 1706 O O . ASP A 1 205 ? 26.849 2.507 -27.008 1.00 97.88 205 ASP A O 1
ATOM 1710 N N . LEU A 1 206 ? 25.391 4.217 -26.980 1.00 98.38 206 LEU A N 1
ATOM 1711 C CA . LEU A 1 206 ? 24.369 3.466 -26.246 1.00 98.38 206 LEU A CA 1
ATOM 1712 C C . LEU A 1 206 ? 23.812 2.290 -27.043 1.00 98.38 206 LEU A C 1
ATOM 1714 O O . LEU A 1 206 ? 23.595 1.237 -26.457 1.00 98.38 206 LEU A O 1
ATOM 1718 N N . LEU A 1 207 ? 23.606 2.437 -28.354 1.00 98.44 207 LEU A N 1
ATOM 1719 C CA . LEU A 1 207 ? 23.162 1.330 -29.205 1.00 98.44 207 LEU A CA 1
ATOM 1720 C C . LEU A 1 207 ? 24.218 0.219 -29.286 1.00 98.44 207 LEU A C 1
ATOM 1722 O O . LEU A 1 207 ? 23.863 -0.957 -29.280 1.00 98.44 207 LEU A O 1
ATOM 1726 N N . ASN A 1 208 ? 25.508 0.568 -29.309 1.00 98.12 208 ASN A N 1
ATOM 1727 C CA . ASN A 1 208 ? 26.583 -0.421 -29.233 1.00 98.12 208 ASN A CA 1
ATOM 1728 C C . ASN A 1 208 ? 26.598 -1.127 -27.873 1.00 98.12 208 ASN A C 1
ATOM 1730 O O . ASN A 1 208 ? 26.677 -2.351 -27.842 1.00 98.12 208 ASN A O 1
ATOM 1734 N N . ILE A 1 209 ? 26.475 -0.393 -26.760 1.00 98.12 209 ILE A N 1
ATOM 1735 C CA . ILE A 1 209 ? 26.395 -1.014 -25.427 1.00 98.12 209 ILE A CA 1
ATOM 1736 C C . ILE A 1 209 ? 25.167 -1.925 -25.352 1.00 98.12 209 ILE A C 1
ATOM 1738 O O . ILE A 1 209 ? 25.294 -3.063 -24.933 1.00 98.12 209 ILE A O 1
ATOM 1742 N N . LEU A 1 210 ? 24.001 -1.475 -25.819 1.00 98.31 210 LEU A N 1
ATOM 1743 C CA . LEU A 1 210 ? 22.773 -2.270 -25.825 1.00 98.31 210 LEU A CA 1
ATOM 1744 C C . LEU A 1 210 ? 22.919 -3.557 -26.644 1.00 98.31 210 LEU A C 1
ATOM 1746 O O . LEU A 1 210 ? 22.403 -4.595 -26.251 1.00 98.31 210 LEU A O 1
ATOM 1750 N N . ARG A 1 211 ? 23.645 -3.502 -27.764 1.00 97.31 211 ARG A N 1
ATOM 1751 C CA . ARG A 1 211 ? 23.896 -4.667 -28.617 1.00 97.31 211 ARG A CA 1
ATOM 1752 C C . ARG A 1 211 ? 24.776 -5.724 -27.946 1.00 97.31 211 ARG A C 1
ATOM 1754 O O . ARG A 1 211 ? 24.565 -6.907 -28.195 1.00 97.31 211 ARG A O 1
ATOM 1761 N N . TYR A 1 212 ? 25.790 -5.313 -27.186 1.00 97.50 212 TYR A N 1
ATOM 1762 C CA . TYR A 1 212 ? 26.778 -6.235 -26.609 1.00 97.50 212 TYR A CA 1
ATOM 1763 C C . TYR A 1 212 ? 26.514 -6.587 -25.140 1.00 97.50 212 TYR A C 1
ATOM 1765 O O . TYR A 1 212 ? 26.941 -7.648 -24.700 1.00 97.50 212 TYR A O 1
ATOM 1773 N N . GLU A 1 213 ? 25.821 -5.718 -24.405 1.00 97.25 213 GLU A N 1
ATOM 1774 C CA . GLU A 1 213 ? 25.573 -5.806 -22.959 1.00 97.25 213 GLU A CA 1
ATOM 1775 C C . GLU A 1 213 ? 24.116 -5.386 -22.621 1.00 97.25 213 GLU A C 1
ATOM 1777 O O . GLU A 1 213 ? 23.897 -4.451 -21.833 1.00 97.25 213 GLU A O 1
ATOM 1782 N N . PRO A 1 214 ? 23.079 -6.003 -23.231 1.00 96.81 214 PRO A N 1
ATOM 1783 C CA . PRO A 1 214 ? 21.679 -5.620 -23.013 1.00 96.81 214 PRO A CA 1
ATOM 1784 C C . PRO A 1 214 ? 21.230 -5.762 -21.551 1.00 96.81 214 PRO A C 1
ATOM 1786 O O . PRO A 1 214 ? 20.357 -5.022 -21.098 1.00 96.81 214 PRO A O 1
ATOM 1789 N N . GLU A 1 215 ? 21.854 -6.654 -20.782 1.00 95.31 215 GLU A N 1
ATOM 1790 C CA . GLU A 1 215 ? 21.603 -6.877 -19.357 1.00 95.31 215 GLU A CA 1
ATOM 1791 C C . GLU A 1 215 ? 21.934 -5.675 -18.469 1.00 95.31 215 GLU A C 1
ATOM 1793 O O . GLU A 1 215 ? 21.477 -5.605 -17.326 1.00 95.31 215 GLU A O 1
ATOM 1798 N N . ARG A 1 216 ? 22.698 -4.706 -18.986 1.00 96.06 216 ARG A N 1
ATOM 1799 C CA . ARG A 1 216 ? 22.959 -3.446 -18.285 1.00 96.06 216 ARG A CA 1
ATOM 1800 C C . ARG A 1 216 ? 21.782 -2.491 -18.333 1.00 96.06 216 ARG A C 1
ATOM 1802 O O . ARG A 1 216 ? 21.766 -1.535 -17.563 1.00 96.06 216 ARG A O 1
ATOM 1809 N N . PHE A 1 217 ? 20.821 -2.695 -19.223 1.00 97.88 217 PHE A N 1
ATOM 1810 C CA . PHE A 1 217 ? 19.674 -1.811 -19.341 1.00 97.88 217 PHE A CA 1
ATOM 1811 C C . PHE A 1 217 ? 18.504 -2.343 -18.527 1.00 97.88 217 PHE A C 1
ATOM 1813 O O . PHE A 1 217 ? 18.233 -3.538 -18.477 1.00 97.88 217 PHE A O 1
ATOM 1820 N N . THR A 1 218 ? 17.766 -1.429 -17.905 1.00 96.81 218 THR A N 1
ATOM 1821 C CA . THR A 1 218 ? 16.468 -1.752 -17.308 1.00 96.81 218 THR A CA 1
ATOM 1822 C C . THR A 1 218 ? 15.428 -0.735 -17.758 1.00 96.81 218 THR A C 1
ATOM 1824 O O . THR A 1 218 ? 15.739 0.455 -17.906 1.00 96.81 218 THR A O 1
ATOM 1827 N N . PRO A 1 219 ? 14.177 -1.165 -17.984 1.00 96.06 219 PRO A N 1
ATOM 1828 C CA . PRO A 1 219 ? 13.116 -0.238 -18.328 1.00 96.06 219 PRO A CA 1
ATOM 1829 C C . PRO A 1 219 ? 12.824 0.694 -17.146 1.00 96.06 219 PRO A C 1
ATOM 1831 O O . PRO A 1 219 ? 13.041 0.333 -15.988 1.00 96.06 219 PRO A O 1
ATOM 1834 N N . ASN A 1 220 ? 12.302 1.887 -17.420 1.00 94.81 220 ASN A N 1
ATOM 1835 C CA . ASN A 1 220 ? 11.670 2.712 -16.389 1.00 94.81 220 ASN A CA 1
ATOM 1836 C C . ASN A 1 220 ? 10.181 2.348 -16.258 1.00 94.81 220 ASN A C 1
ATOM 1838 O O . ASN A 1 220 ? 9.705 1.449 -16.944 1.00 94.81 220 ASN A O 1
ATOM 1842 N N . LEU A 1 221 ? 9.425 3.059 -15.415 1.00 93.69 221 LEU A N 1
ATOM 1843 C CA . LEU A 1 221 ? 7.987 2.816 -15.228 1.00 93.69 221 LEU A CA 1
ATOM 1844 C C . LEU A 1 221 ? 7.204 2.701 -16.554 1.00 93.69 221 LEU A C 1
ATOM 1846 O O . LEU A 1 221 ? 6.359 1.819 -16.695 1.00 93.69 221 LEU A O 1
ATOM 1850 N N . ILE A 1 222 ? 7.511 3.558 -17.532 1.00 95.31 222 ILE A N 1
ATOM 1851 C CA . ILE A 1 222 ? 6.812 3.640 -18.821 1.00 95.31 222 ILE A CA 1
ATOM 1852 C C . ILE A 1 222 ? 7.201 2.472 -19.726 1.00 95.31 222 ILE A C 1
ATOM 1854 O O . ILE A 1 222 ? 6.343 1.693 -20.136 1.00 95.31 222 ILE A O 1
ATOM 1858 N N . THR A 1 223 ? 8.494 2.311 -20.016 1.00 96.19 223 THR A N 1
ATOM 1859 C CA . THR A 1 223 ? 8.970 1.236 -20.904 1.00 96.19 223 THR A CA 1
ATOM 1860 C C . THR A 1 223 ? 8.781 -0.145 -20.291 1.00 96.19 223 THR A C 1
ATOM 1862 O O . THR A 1 223 ? 8.698 -1.123 -21.023 1.00 96.19 223 THR A O 1
ATOM 1865 N N . ARG A 1 224 ? 8.610 -0.244 -18.967 1.00 96.06 224 ARG A N 1
ATOM 1866 C CA . ARG A 1 224 ? 8.239 -1.485 -18.276 1.00 96.06 224 ARG A CA 1
ATOM 1867 C C . ARG A 1 224 ? 6.826 -1.925 -18.654 1.00 96.06 224 ARG A C 1
ATOM 1869 O O . ARG A 1 224 ? 6.608 -3.120 -18.822 1.00 96.06 224 ARG A O 1
ATOM 1876 N N . CYS A 1 225 ? 5.886 -0.992 -18.828 1.00 96.06 225 CYS A N 1
ATOM 1877 C CA . CYS A 1 225 ? 4.529 -1.307 -19.292 1.00 96.06 225 CYS A CA 1
ATOM 1878 C C . CYS A 1 225 ? 4.554 -1.888 -20.714 1.00 96.06 225 CYS A C 1
ATOM 1880 O O . CYS A 1 225 ? 3.897 -2.892 -20.980 1.00 96.06 225 CYS A O 1
ATOM 1882 N N . ILE A 1 226 ? 5.370 -1.301 -21.595 1.00 96.81 226 ILE A N 1
ATOM 1883 C CA . ILE A 1 226 ? 5.586 -1.783 -22.968 1.00 96.81 226 ILE A CA 1
ATOM 1884 C C . ILE A 1 226 ? 6.259 -3.162 -22.959 1.00 96.81 226 ILE A C 1
ATOM 1886 O O . ILE A 1 226 ? 5.771 -4.087 -23.602 1.00 96.81 226 ILE A O 1
ATOM 1890 N N . TYR A 1 227 ? 7.320 -3.330 -22.164 1.00 96.81 227 TYR A N 1
ATOM 1891 C CA . TYR A 1 227 ? 8.034 -4.601 -22.014 1.00 96.81 227 TYR A CA 1
ATOM 1892 C C . TYR A 1 227 ? 7.106 -5.714 -21.528 1.00 96.81 227 TYR A C 1
ATOM 1894 O O . TYR A 1 227 ? 7.078 -6.794 -22.109 1.00 96.81 227 TYR A O 1
ATOM 1902 N N . GLN A 1 228 ? 6.281 -5.435 -20.517 1.00 95.81 228 GLN A N 1
ATOM 1903 C CA . GLN A 1 228 ? 5.271 -6.375 -20.041 1.00 95.81 228 GLN A CA 1
ATOM 1904 C C . GLN A 1 228 ? 4.248 -6.720 -21.134 1.00 95.81 228 GLN A C 1
ATOM 1906 O O . GLN A 1 228 ? 3.882 -7.891 -21.258 1.00 95.81 228 GLN A O 1
ATOM 1911 N N . GLN A 1 229 ? 3.794 -5.735 -21.921 1.00 96.06 229 GLN A N 1
ATOM 1912 C CA . GLN A 1 229 ? 2.839 -5.979 -23.002 1.00 96.06 229 GLN A CA 1
ATOM 1913 C C . GLN A 1 229 ? 3.428 -6.877 -24.091 1.00 96.06 229 GLN A C 1
ATOM 1915 O O . GLN A 1 229 ? 2.774 -7.832 -24.494 1.00 96.06 229 GLN A O 1
ATOM 1920 N N . MET A 1 230 ? 4.656 -6.612 -24.541 1.00 95.62 230 MET A N 1
ATOM 1921 C CA . MET A 1 230 ? 5.319 -7.430 -25.565 1.00 95.62 230 MET A CA 1
ATOM 1922 C C . MET A 1 230 ? 5.608 -8.845 -25.068 1.00 95.62 230 MET A C 1
ATOM 1924 O O . MET A 1 230 ? 5.438 -9.811 -25.804 1.00 95.62 230 MET A O 1
ATOM 1928 N N . LEU A 1 231 ? 6.036 -8.967 -23.810 1.00 95.25 231 LEU A N 1
ATOM 1929 C CA . LEU A 1 231 ? 6.487 -10.234 -23.249 1.00 95.25 231 LEU A CA 1
ATOM 1930 C C . LEU A 1 231 ? 5.340 -11.198 -22.941 1.00 95.25 231 LEU A C 1
ATOM 1932 O O . LEU A 1 231 ? 5.446 -12.390 -23.216 1.00 95.25 231 LEU A O 1
ATOM 1936 N N . LEU A 1 232 ? 4.266 -10.696 -22.325 1.00 93.69 232 LEU A N 1
ATOM 1937 C CA . LEU A 1 232 ? 3.167 -11.534 -21.836 1.00 93.69 232 LEU A CA 1
ATOM 1938 C C . LEU A 1 232 ? 1.903 -11.433 -22.692 1.00 93.69 232 LEU A C 1
ATOM 1940 O O . LEU A 1 232 ? 1.015 -12.269 -22.539 1.00 93.69 232 LEU A O 1
ATOM 1944 N N . ASN A 1 233 ? 1.803 -10.411 -23.548 1.00 92.88 233 ASN A N 1
ATOM 1945 C CA . ASN A 1 233 ? 0.603 -10.068 -24.311 1.00 92.88 233 ASN A CA 1
ATOM 1946 C C . ASN A 1 233 ? -0.693 -10.158 -23.473 1.00 92.88 233 ASN A C 1
ATOM 1948 O O . ASN A 1 233 ? -1.620 -10.897 -23.827 1.00 92.88 233 ASN A O 1
ATOM 1952 N N . PRO A 1 234 ? -0.761 -9.476 -22.311 1.00 93.94 234 PRO A N 1
ATOM 1953 C CA . PRO A 1 234 ? -1.919 -9.563 -21.443 1.00 93.94 234 PRO A CA 1
ATOM 1954 C C . PRO A 1 234 ? -3.145 -8.961 -22.137 1.00 93.94 234 PRO A C 1
ATOM 1956 O O . PRO A 1 234 ? -3.090 -7.881 -22.720 1.00 93.94 234 PRO A O 1
ATOM 1959 N N . ILE A 1 235 ? -4.280 -9.651 -22.020 1.00 92.12 235 ILE A N 1
ATOM 1960 C CA . ILE A 1 235 ? -5.585 -9.127 -22.458 1.00 92.12 235 ILE A CA 1
ATOM 1961 C C . ILE A 1 235 ? -6.075 -8.066 -21.465 1.00 92.12 235 ILE A C 1
ATOM 1963 O O . ILE A 1 235 ? -6.645 -7.049 -21.855 1.00 92.12 235 ILE A O 1
ATOM 1967 N N . ILE A 1 236 ? -5.850 -8.316 -20.171 1.00 94.62 236 ILE A N 1
ATOM 1968 C CA . ILE A 1 236 ? -6.253 -7.447 -19.067 1.00 94.62 236 ILE A CA 1
ATOM 1969 C C . ILE A 1 236 ? -5.045 -7.152 -18.189 1.00 94.62 236 ILE A C 1
ATOM 1971 O O . ILE A 1 236 ? -4.330 -8.068 -17.782 1.00 94.62 236 ILE A O 1
ATOM 1975 N N . TYR A 1 237 ? -4.877 -5.881 -17.842 1.00 96.38 237 TYR A N 1
ATOM 1976 C CA . TYR A 1 237 ? -3.968 -5.432 -16.802 1.00 96.38 237 TYR A CA 1
ATOM 1977 C C . TYR A 1 237 ? -4.772 -5.002 -15.569 1.00 96.38 237 TYR A C 1
ATOM 1979 O O . TYR A 1 237 ? -5.623 -4.115 -15.652 1.00 96.38 237 TYR A O 1
ATOM 1987 N N . ILE A 1 238 ? -4.521 -5.647 -14.426 1.00 95.12 238 ILE A N 1
ATOM 1988 C CA . ILE A 1 238 ? -5.179 -5.328 -13.153 1.00 95.12 238 ILE A CA 1
ATOM 1989 C C . ILE A 1 238 ? -4.444 -4.155 -12.500 1.00 95.12 238 ILE A C 1
ATOM 1991 O O . ILE A 1 238 ? -3.284 -4.300 -12.127 1.00 95.12 238 ILE A O 1
ATOM 1995 N N . ALA A 1 239 ? -5.117 -3.014 -12.358 1.00 94.94 239 ALA A N 1
ATOM 1996 C CA . ALA A 1 239 ? -4.503 -1.745 -11.967 1.00 94.94 239 ALA A CA 1
ATOM 1997 C C . ALA A 1 239 ? -5.049 -1.201 -10.639 1.00 94.94 239 ALA A C 1
ATOM 1999 O O . ALA A 1 239 ? -6.259 -1.189 -10.404 1.00 94.94 239 ALA A O 1
ATOM 2000 N N . GLY A 1 240 ? -4.172 -0.683 -9.780 1.00 93.06 240 GLY A N 1
ATOM 2001 C CA . GLY A 1 240 ? -4.550 0.208 -8.683 1.00 93.06 240 GLY A CA 1
ATOM 2002 C C . GLY A 1 240 ? -4.964 1.610 -9.168 1.00 93.06 240 GLY A C 1
ATOM 2003 O O . GLY A 1 240 ? -4.753 1.950 -10.332 1.00 93.06 240 GLY A O 1
ATOM 2004 N N . PRO A 1 241 ? -5.508 2.477 -8.288 1.00 88.94 241 PRO A N 1
ATOM 2005 C CA . PRO A 1 241 ? -6.001 3.803 -8.685 1.00 88.94 241 PRO A CA 1
ATOM 2006 C C . PRO A 1 241 ? -4.957 4.695 -9.376 1.00 88.94 241 PRO A C 1
ATOM 2008 O O . PRO A 1 241 ? -5.253 5.312 -10.396 1.00 88.94 241 PRO A O 1
ATOM 2011 N N . ALA A 1 242 ? -3.727 4.735 -8.849 1.00 90.31 242 ALA A N 1
ATOM 2012 C CA . ALA A 1 242 ? -2.634 5.499 -9.458 1.00 90.31 242 ALA A CA 1
ATOM 2013 C C . ALA A 1 242 ? -2.202 4.902 -10.808 1.00 90.31 242 ALA A C 1
ATOM 2015 O O . ALA A 1 242 ? -1.830 5.631 -11.725 1.00 90.31 242 ALA A O 1
ATOM 2016 N N . GLU A 1 243 ? -2.305 3.578 -10.944 1.00 94.56 243 GLU A N 1
ATOM 2017 C CA . GLU A 1 243 ? -1.938 2.870 -12.163 1.00 94.56 243 GLU A CA 1
ATOM 2018 C C . GLU A 1 243 ? -2.928 3.131 -13.286 1.00 94.56 243 GLU A C 1
ATOM 2020 O O . GLU A 1 243 ? -2.508 3.485 -14.378 1.00 94.56 243 GLU A O 1
ATOM 2025 N N . VAL A 1 244 ? -4.234 3.077 -13.011 1.00 93.88 244 VAL A N 1
ATOM 2026 C CA . VAL A 1 244 ? -5.269 3.456 -13.990 1.00 93.88 244 VAL A CA 1
ATOM 2027 C C . VAL A 1 244 ? -4.969 4.833 -14.589 1.00 93.88 244 VAL A C 1
ATOM 2029 O O . VAL A 1 244 ? -5.015 5.008 -15.807 1.00 93.88 244 VAL A O 1
ATOM 2032 N N . ALA A 1 245 ? -4.620 5.796 -13.735 1.00 92.19 245 ALA A N 1
ATOM 2033 C CA . ALA A 1 245 ? -4.333 7.153 -14.166 1.00 92.19 245 ALA A CA 1
ATOM 2034 C C . ALA A 1 245 ? -3.036 7.259 -14.985 1.00 92.19 245 ALA A C 1
ATOM 2036 O O . ALA A 1 245 ? -3.056 7.907 -16.031 1.00 92.19 245 ALA A O 1
ATOM 2037 N N . TYR A 1 246 ? -1.932 6.610 -14.586 1.00 93.69 246 TYR A N 1
ATOM 2038 C CA . TYR A 1 246 ? -0.725 6.671 -15.416 1.00 93.69 246 TYR A CA 1
ATOM 2039 C C . TYR A 1 246 ? -0.857 5.871 -16.709 1.00 93.69 246 TYR A C 1
ATOM 2041 O O . TYR A 1 246 ? -0.330 6.309 -17.723 1.00 93.69 246 TYR A O 1
ATOM 2049 N N . TRP A 1 247 ? -1.573 4.742 -16.722 1.00 95.50 247 TRP A N 1
ATOM 2050 C CA . TRP A 1 247 ? -1.807 3.971 -17.945 1.00 95.50 247 TRP A CA 1
ATOM 2051 C C . TRP A 1 247 ? -2.555 4.812 -18.981 1.00 95.50 247 TRP A C 1
ATOM 2053 O O . TRP A 1 247 ? -2.194 4.778 -20.154 1.00 95.50 247 TRP A O 1
ATOM 2063 N N . ALA A 1 248 ? -3.510 5.648 -18.561 1.00 94.12 248 ALA A N 1
ATOM 2064 C CA . ALA A 1 248 ? -4.164 6.600 -19.459 1.00 94.12 248 ALA A CA 1
ATOM 2065 C C . ALA A 1 248 ? -3.165 7.560 -20.139 1.00 94.12 248 ALA A C 1
ATOM 2067 O O . ALA A 1 248 ? -3.335 7.868 -21.317 1.00 94.12 248 ALA A O 1
ATOM 2068 N N . GLN A 1 249 ? -2.096 7.978 -19.444 1.00 94.19 249 GLN A N 1
ATOM 2069 C CA . GLN A 1 249 ? -1.032 8.811 -20.028 1.00 94.19 249 GLN A CA 1
ATOM 2070 C C . GLN A 1 249 ? -0.209 8.060 -21.088 1.00 94.19 249 GLN A C 1
ATOM 2072 O O . GLN A 1 249 ? 0.408 8.694 -21.938 1.00 94.19 249 GLN A O 1
ATOM 2077 N N . LEU A 1 250 ? -0.173 6.724 -21.049 1.00 94.88 250 LEU A N 1
ATOM 2078 C CA . LEU A 1 250 ? 0.651 5.918 -21.955 1.00 94.88 250 LEU A CA 1
ATOM 2079 C C . LEU A 1 250 ? -0.048 5.579 -23.271 1.00 94.88 250 LEU A C 1
ATOM 2081 O O . LEU A 1 250 ? 0.599 5.015 -24.146 1.00 94.88 250 LEU A O 1
ATOM 2085 N N . LYS A 1 251 ? -1.340 5.890 -23.426 1.00 92.12 251 LYS A N 1
ATOM 2086 C CA . LYS A 1 251 ? -2.162 5.422 -24.551 1.00 92.12 251 LYS A CA 1
ATOM 2087 C C . LYS A 1 251 ? -1.490 5.625 -25.916 1.00 92.12 251 LYS A C 1
ATOM 2089 O O . LYS A 1 251 ? -1.282 4.652 -26.630 1.00 92.12 251 LYS A O 1
ATOM 2094 N N . ASP A 1 252 ? -1.069 6.848 -26.230 1.00 91.62 252 ASP A N 1
ATOM 2095 C CA . ASP A 1 252 ? -0.477 7.168 -27.540 1.00 91.62 252 ASP A CA 1
ATOM 2096 C C . ASP A 1 252 ? 0.976 6.668 -27.676 1.00 91.62 252 ASP A C 1
ATOM 2098 O O . ASP A 1 252 ? 1.535 6.599 -28.775 1.00 91.62 252 ASP A O 1
ATOM 2102 N N . LEU A 1 253 ? 1.624 6.300 -26.563 1.00 92.19 253 LEU A N 1
ATOM 2103 C CA . LEU A 1 253 ? 2.937 5.660 -26.609 1.00 92.19 253 LEU A CA 1
ATOM 2104 C C . LEU A 1 253 ? 2.839 4.232 -27.142 1.00 92.19 253 LEU A C 1
ATOM 2106 O O . LEU A 1 253 ? 3.723 3.835 -27.895 1.00 92.19 253 LEU A O 1
ATOM 2110 N N . PHE A 1 254 ? 1.783 3.483 -26.806 1.00 93.56 254 PHE A N 1
ATOM 2111 C CA . PHE A 1 254 ? 1.589 2.106 -27.281 1.00 93.56 254 PHE A CA 1
ATOM 2112 C C . PHE A 1 254 ? 1.546 2.020 -28.815 1.00 93.56 254 PHE A C 1
ATOM 2114 O O . PHE A 1 254 ? 2.165 1.122 -29.390 1.00 93.56 254 PHE A O 1
ATOM 2121 N N . ASP A 1 255 ? 0.954 3.019 -29.476 1.00 89.44 255 ASP A N 1
ATOM 2122 C CA . ASP A 1 255 ? 0.937 3.129 -30.940 1.00 89.44 255 ASP A CA 1
ATOM 2123 C C . ASP A 1 255 ? 2.351 3.240 -31.533 1.00 89.44 255 ASP A C 1
ATOM 2125 O O . ASP A 1 255 ? 2.627 2.705 -32.605 1.00 89.44 255 ASP A O 1
ATOM 2129 N N . THR A 1 256 ? 3.284 3.882 -30.819 1.00 89.31 256 THR A N 1
ATOM 2130 C CA . THR A 1 256 ? 4.688 4.011 -31.261 1.00 89.31 256 THR A CA 1
ATOM 2131 C C . THR A 1 256 ? 5.406 2.665 -31.283 1.00 89.31 256 THR A C 1
ATOM 2133 O O . THR A 1 256 ? 6.294 2.454 -32.103 1.00 89.31 256 THR A O 1
ATOM 2136 N N . PHE A 1 257 ? 4.996 1.743 -30.414 1.00 91.94 257 PHE A N 1
ATOM 2137 C CA . PHE A 1 257 ? 5.508 0.375 -30.378 1.00 91.94 257 PHE A CA 1
ATOM 2138 C C . PHE A 1 257 ? 4.649 -0.593 -31.205 1.00 91.94 257 PHE A C 1
ATOM 2140 O O . PHE A 1 257 ? 4.907 -1.789 -31.191 1.00 91.94 257 PHE A O 1
ATOM 2147 N N . SER A 1 258 ? 3.639 -0.101 -31.939 1.00 92.06 258 SER A N 1
ATOM 2148 C CA . SER A 1 258 ? 2.682 -0.930 -32.692 1.00 92.06 258 SER A CA 1
ATOM 2149 C C . SER A 1 258 ? 1.996 -2.000 -31.830 1.00 92.06 258 SER A C 1
ATOM 2151 O O . SER A 1 258 ? 1.712 -3.104 -32.296 1.00 92.06 258 SER A O 1
ATOM 2153 N N . LEU A 1 259 ? 1.731 -1.679 -30.561 1.00 93.38 259 LEU A N 1
ATOM 2154 C CA . LEU A 1 259 ? 1.107 -2.591 -29.606 1.00 93.38 259 LEU A CA 1
ATOM 2155 C C . LEU A 1 259 ? -0.305 -2.135 -29.259 1.00 93.38 259 LEU A C 1
ATOM 2157 O O . LEU A 1 259 ? -0.523 -0.948 -29.023 1.00 93.38 259 LEU A O 1
ATOM 2161 N N . PRO A 1 260 ? -1.262 -3.064 -29.113 1.00 92.88 260 PRO A N 1
ATOM 2162 C CA . PRO A 1 260 ? -2.509 -2.738 -28.453 1.00 92.88 260 PRO A CA 1
ATOM 2163 C C . PRO A 1 260 ? -2.253 -2.511 -26.958 1.00 92.88 260 PRO A C 1
ATOM 2165 O O . PRO A 1 260 ? -1.571 -3.296 -26.296 1.00 92.88 260 PRO A O 1
ATOM 2168 N N . MET A 1 261 ? -2.840 -1.449 -26.410 1.00 94.31 261 MET A N 1
ATOM 2169 C CA . MET A 1 261 ? -2.922 -1.268 -24.964 1.00 94.31 261 MET A CA 1
ATOM 2170 C C . MET A 1 261 ? -3.862 -2.340 -24.372 1.00 94.31 261 MET A C 1
ATOM 2172 O O . MET A 1 261 ? -4.945 -2.559 -24.926 1.00 94.31 261 MET A O 1
ATOM 2176 N N . PRO A 1 262 ? -3.494 -3.012 -23.265 1.00 95.56 262 PRO A N 1
ATOM 2177 C CA . PRO A 1 262 ? -4.355 -4.003 -22.634 1.00 95.56 262 PRO A CA 1
ATOM 2178 C C . PRO A 1 262 ? -5.592 -3.332 -22.033 1.00 95.56 262 PRO A C 1
ATOM 2180 O O . PRO A 1 262 ? -5.596 -2.135 -21.731 1.00 95.56 262 PRO A O 1
ATOM 2183 N N . ILE A 1 263 ? -6.643 -4.115 -21.788 1.00 95.12 263 ILE A N 1
ATOM 2184 C CA . ILE A 1 263 ? -7.805 -3.622 -21.049 1.00 95.12 263 ILE A CA 1
ATOM 2185 C C . ILE A 1 263 ? -7.359 -3.328 -19.616 1.00 95.12 263 ILE A C 1
ATOM 2187 O O . ILE A 1 263 ? -6.982 -4.235 -18.873 1.00 95.12 263 ILE A O 1
ATOM 2191 N N . ILE A 1 264 ? -7.413 -2.061 -19.217 1.00 96.00 264 ILE A N 1
ATOM 2192 C CA . ILE A 1 264 ? -7.079 -1.651 -17.854 1.00 96.00 264 ILE A CA 1
ATOM 2193 C C . ILE A 1 264 ? -8.289 -1.901 -16.963 1.00 96.00 264 ILE A C 1
ATOM 2195 O O . ILE A 1 264 ? -9.327 -1.256 -17.112 1.00 96.00 264 ILE A O 1
ATOM 2199 N N . TYR A 1 265 ? -8.160 -2.849 -16.039 1.00 95.50 265 TYR A N 1
ATOM 2200 C CA . TYR A 1 265 ? -9.228 -3.235 -15.128 1.00 95.50 265 TYR A CA 1
ATOM 2201 C C . TYR A 1 265 ? -8.866 -2.824 -13.697 1.00 95.50 265 TYR A C 1
ATOM 2203 O O . TYR A 1 265 ? -7.919 -3.374 -13.127 1.00 95.50 265 TYR A O 1
ATOM 2211 N N . PRO A 1 266 ? -9.582 -1.857 -13.096 1.00 94.81 266 PRO A N 1
ATOM 2212 C CA . PRO A 1 266 ? -9.312 -1.442 -11.727 1.00 94.81 266 PRO A CA 1
ATOM 2213 C C . PRO A 1 266 ? -9.514 -2.609 -10.757 1.00 94.81 266 PRO A C 1
ATOM 2215 O O . PRO A 1 266 ? -10.561 -3.260 -10.770 1.00 94.81 266 PRO A O 1
ATOM 2218 N N . ARG A 1 267 ? -8.526 -2.880 -9.899 1.00 93.50 267 ARG A N 1
ATOM 2219 C CA . ARG A 1 267 ? -8.673 -3.896 -8.850 1.00 93.50 267 ARG A CA 1
ATOM 2220 C C . ARG A 1 267 ? -9.745 -3.474 -7.833 1.00 93.50 267 ARG A C 1
ATOM 2222 O O . ARG A 1 267 ? -9.868 -2.276 -7.559 1.00 93.50 267 ARG A O 1
ATOM 2229 N N . PRO A 1 268 ? -10.472 -4.425 -7.217 1.00 91.81 268 PRO A N 1
ATOM 2230 C CA . PRO A 1 268 ? -11.346 -4.102 -6.098 1.00 91.81 268 PRO A CA 1
ATOM 2231 C C . PRO A 1 268 ? -10.532 -3.492 -4.951 1.00 91.81 268 PRO A C 1
ATOM 2233 O O . PRO A 1 268 ? -9.358 -3.828 -4.741 1.00 91.81 268 PRO A O 1
ATOM 2236 N N . ARG A 1 269 ? -11.170 -2.585 -4.212 1.00 92.31 269 ARG A N 1
ATOM 2237 C CA . ARG A 1 269 ? -10.602 -1.985 -3.006 1.00 92.31 269 ARG A CA 1
ATOM 2238 C C . ARG A 1 269 ? -11.232 -2.638 -1.795 1.00 92.31 269 ARG A C 1
ATOM 2240 O O . ARG A 1 269 ? -12.453 -2.753 -1.733 1.00 92.31 269 ARG A O 1
ATOM 2247 N N . ILE A 1 270 ? -10.416 -3.088 -0.853 1.00 93.44 270 ILE A N 1
ATOM 2248 C CA . ILE A 1 270 ? -10.888 -3.943 0.239 1.00 93.44 270 ILE A CA 1
ATOM 2249 C C . ILE A 1 270 ? -10.472 -3.336 1.568 1.00 93.44 270 ILE A C 1
ATOM 2251 O O . ILE A 1 270 ? -9.365 -2.814 1.708 1.00 93.44 270 ILE A O 1
ATOM 2255 N N . ILE A 1 271 ? -11.366 -3.426 2.547 1.00 94.38 271 ILE A N 1
ATOM 2256 C CA . ILE A 1 271 ? -11.014 -3.255 3.946 1.00 94.38 271 ILE A CA 1
ATOM 2257 C C . ILE A 1 271 ? -11.370 -4.504 4.743 1.00 94.38 271 ILE A C 1
ATOM 2259 O O . ILE A 1 271 ? -12.496 -4.996 4.685 1.00 94.38 271 ILE A O 1
ATOM 2263 N N . LEU A 1 272 ? -10.398 -4.978 5.516 1.00 95.62 272 LEU A N 1
ATOM 2264 C CA . LEU A 1 272 ? -10.561 -6.061 6.468 1.00 95.62 272 LEU A CA 1
ATOM 2265 C C . LEU A 1 272 ? -10.968 -5.480 7.821 1.00 95.62 272 LEU A C 1
ATOM 2267 O O . LEU A 1 272 ? -10.244 -4.669 8.411 1.00 95.62 272 LEU A O 1
ATOM 2271 N N . LEU A 1 273 ? -12.136 -5.885 8.313 1.00 94.56 273 LEU A N 1
ATOM 2272 C CA . LEU A 1 273 ? -12.688 -5.409 9.575 1.00 94.56 273 LEU A CA 1
ATOM 2273 C C . LEU A 1 273 ? -12.786 -6.543 10.586 1.00 94.56 273 LEU A C 1
ATOM 2275 O O . LEU A 1 273 ? -13.671 -7.387 10.471 1.00 94.56 273 LEU A O 1
ATOM 2279 N N . PRO A 1 274 ? -11.972 -6.514 11.649 1.00 94.44 274 PRO A N 1
ATOM 2280 C CA . PRO A 1 274 ? -12.197 -7.381 12.792 1.00 94.44 274 PRO A CA 1
ATOM 2281 C C . PRO A 1 274 ? -13.603 -7.152 13.359 1.00 94.44 274 PRO A C 1
ATOM 2283 O O . PRO A 1 274 ? -14.008 -6.004 13.582 1.00 94.44 274 PRO A O 1
ATOM 2286 N N . THR A 1 275 ? -14.326 -8.227 13.680 1.00 93.88 275 THR A N 1
ATOM 2287 C CA . THR A 1 275 ? -15.692 -8.165 14.238 1.00 93.88 275 THR A CA 1
ATOM 2288 C C . THR A 1 275 ? -15.842 -7.159 15.399 1.00 93.88 275 THR A C 1
ATOM 2290 O O . THR A 1 275 ? -16.860 -6.473 15.528 1.00 93.88 275 THR A O 1
ATOM 2293 N N . LYS A 1 276 ? -14.815 -7.008 16.249 1.00 94.56 276 LYS A N 1
ATOM 2294 C CA . LYS A 1 276 ? -14.810 -6.038 17.362 1.00 94.56 276 LYS A CA 1
ATOM 2295 C C . LYS A 1 276 ? -14.847 -4.581 16.885 1.00 94.56 276 LYS A C 1
ATOM 2297 O O . LYS A 1 276 ? -15.560 -3.772 17.471 1.00 94.56 276 LYS A O 1
ATOM 2302 N N . VAL A 1 277 ? -14.114 -4.262 15.821 1.00 95.75 277 VAL A N 1
ATOM 2303 C CA . VAL A 1 277 ? -14.091 -2.924 15.211 1.00 95.75 277 VAL A CA 1
ATOM 2304 C C . VAL A 1 277 ? -15.440 -2.629 14.563 1.00 95.75 277 VAL A C 1
ATOM 2306 O O . VAL A 1 277 ? -15.976 -1.539 14.751 1.00 95.75 277 VAL A O 1
ATOM 2309 N N . LYS A 1 278 ? -16.047 -3.619 13.893 1.00 95.56 278 LYS A N 1
ATOM 2310 C CA . LYS A 1 278 ? -17.398 -3.481 13.330 1.00 95.56 278 LYS A CA 1
ATOM 2311 C C . LYS A 1 278 ? -18.444 -3.168 14.403 1.00 95.56 278 LYS A C 1
ATOM 2313 O O . LYS A 1 278 ? -19.269 -2.283 14.201 1.00 95.56 278 LYS A O 1
ATOM 2318 N N . LYS A 1 279 ? -18.380 -3.825 15.567 1.00 95.94 279 LYS A N 1
ATOM 2319 C CA . LYS A 1 279 ? -19.265 -3.513 16.706 1.00 95.94 279 LYS A CA 1
ATOM 2320 C C . LYS A 1 279 ? -19.105 -2.069 17.180 1.00 95.94 279 LYS A C 1
ATOM 2322 O O . LYS A 1 279 ? -20.106 -1.388 17.366 1.00 95.94 279 LYS A O 1
ATOM 2327 N N . TRP A 1 280 ? -17.873 -1.576 17.308 1.00 96.31 280 TRP A N 1
ATOM 2328 C CA . TRP A 1 280 ? -17.640 -0.182 17.698 1.00 96.31 280 TRP A CA 1
ATOM 2329 C C . TRP A 1 280 ? -18.134 0.828 16.658 1.00 96.31 280 TRP A C 1
ATOM 2331 O O . TRP A 1 280 ? -18.670 1.866 17.028 1.00 96.31 280 TRP A O 1
ATOM 2341 N N . LEU A 1 281 ? -18.005 0.520 15.366 1.00 94.88 281 LEU A N 1
ATOM 2342 C CA . LEU A 1 281 ? -18.577 1.350 14.303 1.00 94.88 281 LEU A CA 1
ATOM 2343 C C . LEU A 1 281 ? -20.099 1.463 14.440 1.00 94.88 281 LEU A C 1
ATOM 2345 O O . LEU A 1 281 ? -20.634 2.569 14.395 1.00 94.88 281 LEU A O 1
ATOM 2349 N N . VAL A 1 282 ? -20.785 0.346 14.695 1.00 94.31 282 VAL A N 1
ATOM 2350 C CA . VAL A 1 282 ? -22.236 0.334 14.941 1.00 94.31 282 VAL A CA 1
ATOM 2351 C C . VAL A 1 282 ? -22.594 1.117 16.210 1.00 94.31 282 VAL A C 1
ATOM 2353 O O . VAL A 1 282 ? -23.538 1.903 16.184 1.00 94.31 282 VAL A O 1
ATOM 2356 N N . GLU A 1 283 ? -21.819 0.982 17.294 1.00 92.31 283 GLU A N 1
ATOM 2357 C CA . GLU A 1 283 ? -21.980 1.796 18.515 1.00 92.31 283 GLU A CA 1
ATOM 2358 C C . GLU A 1 283 ? -21.856 3.305 18.233 1.00 92.31 283 GLU A C 1
ATOM 2360 O O . GLU A 1 283 ? -22.489 4.111 18.911 1.00 92.31 283 GLU A O 1
ATOM 2365 N N . PHE A 1 284 ? -21.063 3.693 17.230 1.00 91.25 284 PHE A N 1
ATOM 2366 C CA . PHE A 1 284 ? -20.885 5.086 16.803 1.00 91.25 284 PHE A CA 1
ATOM 2367 C C . PHE A 1 284 ? -21.943 5.536 15.780 1.00 91.25 284 PHE A C 1
ATOM 2369 O O . PHE A 1 284 ? -21.878 6.658 15.282 1.00 91.25 284 PHE A O 1
ATOM 2376 N N . GLY A 1 285 ? -22.917 4.680 15.449 1.00 90.31 285 GLY A N 1
ATOM 2377 C CA . GLY A 1 285 ? -23.949 4.951 14.444 1.00 90.31 285 GLY A CA 1
ATOM 2378 C C . GLY A 1 285 ? -23.474 4.792 12.994 1.00 90.31 285 GLY A C 1
ATOM 2379 O O . GLY A 1 285 ? -24.192 5.162 12.065 1.00 90.31 285 GLY A O 1
ATOM 2380 N N . ILE A 1 286 ? -22.282 4.231 12.776 1.00 90.56 286 ILE A N 1
ATOM 2381 C CA . ILE A 1 286 ? -21.677 4.042 11.456 1.00 90.56 286 ILE A CA 1
ATOM 2382 C C . ILE A 1 286 ? -22.021 2.639 10.948 1.00 90.56 286 ILE A C 1
ATOM 2384 O O . ILE A 1 286 ? -21.321 1.660 11.208 1.00 90.56 286 ILE A O 1
ATOM 2388 N N . ASN A 1 287 ? -23.110 2.546 10.186 1.00 86.00 287 ASN A N 1
ATOM 2389 C CA . ASN A 1 287 ? -23.556 1.280 9.593 1.00 86.00 287 ASN A CA 1
ATOM 2390 C C . ASN A 1 287 ? -22.992 1.042 8.185 1.00 86.00 287 ASN A C 1
ATOM 2392 O O . ASN A 1 287 ? -22.814 -0.106 7.782 1.00 86.00 287 ASN A O 1
ATOM 2396 N N . ASN A 1 288 ? -22.695 2.119 7.452 1.00 83.31 288 ASN A N 1
ATOM 2397 C CA . ASN A 1 288 ? -22.174 2.071 6.090 1.00 83.31 288 ASN A CA 1
ATOM 2398 C C . ASN A 1 288 ? -20.862 2.856 5.991 1.00 83.31 288 ASN A C 1
ATOM 2400 O O . ASN A 1 288 ? -20.798 4.031 6.352 1.00 83.31 288 ASN A O 1
ATOM 2404 N N . LEU A 1 289 ? -19.830 2.198 5.469 1.00 85.75 289 LEU A N 1
ATOM 2405 C CA . LEU A 1 289 ? -18.514 2.784 5.277 1.00 85.75 289 LEU A CA 1
ATOM 2406 C C . LEU A 1 289 ? -18.393 3.621 3.998 1.00 85.75 289 LEU A C 1
ATOM 2408 O O . LEU A 1 289 ? -17.518 4.473 3.946 1.00 85.75 289 LEU A O 1
ATOM 2412 N N . SER A 1 290 ? -19.255 3.464 2.988 1.00 81.94 290 SER A N 1
ATOM 2413 C CA . SER A 1 290 ? -19.083 4.108 1.673 1.00 81.94 290 SER A CA 1
ATOM 2414 C C . SER A 1 290 ? -18.827 5.619 1.743 1.00 81.94 290 SER A C 1
ATOM 2416 O O . SER A 1 290 ? -17.976 6.117 1.013 1.00 81.94 290 SER A O 1
ATOM 2418 N N . ASN A 1 291 ? -19.497 6.340 2.648 1.00 78.81 291 ASN A N 1
ATOM 2419 C CA . ASN A 1 291 ? -19.295 7.784 2.824 1.00 78.81 291 ASN A CA 1
ATOM 2420 C C . ASN A 1 291 ? -17.950 8.119 3.486 1.00 78.81 291 ASN A C 1
ATOM 2422 O O . ASN A 1 291 ? -17.348 9.146 3.183 1.00 78.81 291 ASN A O 1
ATOM 2426 N N . LEU A 1 292 ? -17.452 7.253 4.371 1.00 84.69 292 LEU A N 1
ATOM 2427 C CA . LEU A 1 292 ? -16.164 7.451 5.036 1.00 84.69 292 LEU A CA 1
ATOM 2428 C C . LEU A 1 292 ? -14.986 7.275 4.080 1.00 84.69 292 LEU A C 1
ATOM 2430 O O . LEU A 1 292 ? -13.955 7.895 4.275 1.00 84.69 292 LEU A O 1
ATOM 2434 N N . PHE A 1 293 ? -15.133 6.453 3.044 1.00 84.31 293 PHE A N 1
ATOM 2435 C CA . PHE A 1 293 ? -14.058 6.169 2.092 1.00 84.31 293 PHE A CA 1
ATOM 2436 C C . PHE A 1 293 ? -14.013 7.134 0.897 1.00 84.31 293 PHE A C 1
ATOM 2438 O O . PHE A 1 293 ? -13.195 6.943 -0.001 1.00 84.31 293 PHE A O 1
ATOM 2445 N N . GLN A 1 294 ? -14.875 8.156 0.876 1.00 81.00 294 GLN A N 1
ATOM 2446 C CA . GLN A 1 294 ? -14.764 9.268 -0.076 1.00 81.00 294 GLN A CA 1
ATOM 2447 C C . GLN A 1 294 ? -13.629 10.228 0.305 1.00 81.00 294 GLN A C 1
ATOM 2449 O O . GLN A 1 294 ? -12.962 10.756 -0.578 1.00 81.00 294 GLN A O 1
ATOM 2454 N N . ASP A 1 295 ? -13.411 10.425 1.607 1.00 81.12 295 ASP A N 1
ATOM 2455 C CA . ASP A 1 295 ? -12.360 11.274 2.171 1.00 81.12 295 ASP A CA 1
ATOM 2456 C C . ASP A 1 295 ? -11.940 10.691 3.528 1.00 81.12 295 ASP A C 1
ATOM 2458 O O . ASP A 1 295 ? -12.776 10.556 4.425 1.00 81.12 295 ASP A O 1
ATOM 2462 N N . GLU A 1 296 ? -10.657 10.355 3.703 1.00 79.44 296 GLU A N 1
ATOM 2463 C CA . GLU A 1 296 ? -10.135 9.801 4.961 1.00 79.44 296 GLU A CA 1
ATOM 2464 C C . GLU A 1 296 ? -10.378 10.698 6.195 1.00 79.44 296 GLU A C 1
ATOM 2466 O O . GLU A 1 296 ? -10.388 10.213 7.333 1.00 79.44 296 GLU A O 1
ATOM 2471 N N . ASN A 1 297 ? -10.621 11.998 6.000 1.00 85.44 297 ASN A N 1
ATOM 2472 C CA . ASN A 1 297 ? -10.936 12.941 7.073 1.00 85.44 297 ASN A CA 1
ATOM 2473 C C . ASN A 1 297 ? -12.398 12.843 7.543 1.00 85.44 297 ASN A C 1
ATOM 2475 O O . ASN A 1 297 ? -12.719 13.299 8.644 1.00 85.44 297 ASN A O 1
ATOM 2479 N N . ASN A 1 298 ? -13.287 12.200 6.776 1.00 87.75 298 ASN A N 1
ATOM 2480 C CA . ASN A 1 298 ? -14.699 12.048 7.145 1.00 87.75 298 ASN A CA 1
ATOM 2481 C C . ASN A 1 298 ? -14.878 11.287 8.463 1.00 87.75 298 ASN A C 1
ATOM 2483 O O . ASN A 1 298 ? -15.822 11.556 9.214 1.00 87.75 298 ASN A O 1
ATOM 2487 N N . PHE A 1 299 ? -13.967 10.363 8.787 1.00 90.31 299 PHE A N 1
ATOM 2488 C CA . PHE A 1 299 ? -14.012 9.670 10.072 1.00 90.31 299 PHE A CA 1
ATOM 2489 C C . PHE A 1 299 ? -13.713 10.609 11.249 1.00 90.31 299 PHE A C 1
ATOM 2491 O O . PHE A 1 299 ? -14.415 10.551 12.258 1.00 90.31 299 PHE A O 1
ATOM 2498 N N . ASP A 1 300 ? -12.742 11.518 11.114 1.00 90.00 300 ASP A N 1
ATOM 2499 C CA . ASP A 1 300 ? -12.417 12.488 12.170 1.00 90.00 300 ASP A CA 1
ATOM 2500 C C . ASP A 1 300 ? -13.569 13.462 12.411 1.00 90.00 300 ASP A C 1
ATOM 2502 O O . ASP A 1 300 ? -13.888 13.775 13.558 1.00 90.00 300 ASP A O 1
ATOM 2506 N N . LEU A 1 301 ? -14.233 13.899 11.337 1.00 89.81 301 LEU A N 1
ATOM 2507 C CA . LEU A 1 301 ? -15.438 14.724 11.423 1.00 89.81 301 LEU A CA 1
ATOM 2508 C C . LEU A 1 301 ? -16.582 13.976 12.116 1.00 89.81 301 LEU A C 1
ATOM 2510 O O . LEU A 1 301 ? -17.284 14.538 12.953 1.00 89.81 301 LEU A O 1
ATOM 2514 N N . THR A 1 302 ? -16.758 12.692 11.808 1.00 89.62 302 THR A N 1
ATOM 2515 C CA . THR A 1 302 ? -17.787 11.863 12.449 1.00 89.62 302 THR A CA 1
ATOM 2516 C C . THR A 1 302 ? -17.509 11.698 13.945 1.00 89.62 302 THR A C 1
ATOM 2518 O O . THR A 1 302 ? -18.408 11.881 14.767 1.00 89.62 302 THR A O 1
ATOM 2521 N N . LEU A 1 303 ? -16.258 11.410 14.314 1.00 91.62 303 LEU A N 1
ATOM 2522 C CA . LEU A 1 303 ? -15.844 11.255 15.707 1.00 91.62 303 LEU A CA 1
ATOM 2523 C C . LEU A 1 303 ? -15.965 12.567 16.493 1.00 91.62 303 LEU A C 1
ATOM 2525 O O . LEU A 1 303 ? -16.450 12.560 17.626 1.00 91.62 303 LEU A O 1
ATOM 2529 N N . SER A 1 304 ? -15.561 13.695 15.902 1.00 91.25 304 SER A N 1
ATOM 2530 C CA . SER A 1 304 ? -15.670 15.003 16.552 1.00 91.25 304 SER A CA 1
ATOM 2531 C C . SER A 1 304 ? -17.130 15.389 16.786 1.00 91.25 304 SER A C 1
ATOM 2533 O O . SER A 1 304 ? -17.474 15.771 17.901 1.00 91.25 304 SER A O 1
ATOM 2535 N N . ASN A 1 305 ? -18.006 15.184 15.797 1.00 90.81 305 ASN A N 1
ATOM 2536 C CA . ASN A 1 305 ? -19.445 15.426 15.920 1.00 90.81 305 ASN A CA 1
ATOM 2537 C C . ASN A 1 305 ? -20.102 14.559 17.004 1.00 90.81 305 ASN A C 1
ATOM 2539 O O . ASN A 1 305 ? -20.980 15.031 17.730 1.00 90.81 305 ASN A O 1
ATOM 2543 N N . LEU A 1 306 ? -19.673 13.302 17.147 1.00 90.12 306 LEU A N 1
ATOM 2544 C CA . LEU A 1 306 ? -20.158 12.407 18.199 1.00 90.12 306 LEU A CA 1
ATOM 2545 C C . LEU A 1 306 ? -19.776 12.926 19.599 1.00 90.12 306 LEU A C 1
ATOM 2547 O O . LEU A 1 306 ? -20.617 12.976 20.500 1.00 90.12 306 LEU A O 1
ATOM 2551 N N . LEU A 1 307 ? -18.521 13.352 19.772 1.00 89.88 307 LEU A N 1
ATOM 2552 C CA . LEU A 1 307 ? -18.000 13.880 21.038 1.00 89.88 307 LEU A CA 1
ATOM 2553 C C . LEU A 1 307 ? -18.618 15.237 21.410 1.00 89.88 307 LEU A C 1
ATOM 2555 O O . LEU A 1 307 ? -18.955 15.464 22.578 1.00 89.88 307 LEU A O 1
ATOM 2559 N N . THR A 1 308 ? -18.800 16.135 20.436 1.00 89.62 308 THR A N 1
ATOM 2560 C CA . THR A 1 308 ? -19.425 17.448 20.658 1.00 89.62 308 THR A CA 1
ATOM 2561 C C . THR A 1 308 ? -20.898 17.305 21.009 1.00 89.62 308 THR A C 1
ATOM 2563 O O . THR A 1 308 ? -21.326 17.884 22.005 1.00 89.62 308 THR A O 1
ATOM 2566 N N . SER A 1 309 ? -21.648 16.472 20.280 1.00 87.00 309 SER A N 1
ATOM 2567 C CA . SER A 1 309 ? -23.073 16.229 20.541 1.00 87.00 309 SER A CA 1
ATOM 2568 C C . SER A 1 309 ? -23.309 15.658 21.943 1.00 87.00 309 SER A C 1
ATOM 2570 O O . SER A 1 309 ? -24.174 16.145 22.674 1.00 87.00 309 SER A O 1
ATOM 2572 N N . SER A 1 310 ? -22.496 14.674 22.349 1.00 84.31 310 SER A N 1
ATOM 2573 C CA . SER A 1 310 ? -22.525 14.087 23.698 1.00 84.31 310 SER A CA 1
ATOM 2574 C C . SER A 1 310 ? -22.289 15.152 24.777 1.00 84.31 310 SER A C 1
ATOM 2576 O O . SER A 1 310 ? -23.063 15.288 25.727 1.00 84.31 310 SER A O 1
ATOM 2578 N N . SER A 1 311 ? -21.255 15.978 24.591 1.00 86.06 311 SER A N 1
ATOM 2579 C CA . SER A 1 311 ? -20.890 17.029 25.547 1.00 86.06 311 SER A CA 1
ATOM 2580 C C . SER A 1 311 ? -21.952 18.132 25.636 1.00 86.06 311 SER A C 1
ATOM 2582 O O . SER A 1 311 ? -22.316 18.547 26.736 1.00 86.06 311 SER A O 1
ATOM 2584 N N . SER A 1 312 ? -22.507 18.574 24.501 1.00 87.56 312 SER A N 1
ATOM 2585 C CA . SER A 1 312 ? -23.549 19.605 24.476 1.00 87.56 312 SER A CA 1
ATOM 2586 C C . SER A 1 312 ? -24.840 19.153 25.156 1.00 87.56 312 SER A C 1
ATOM 2588 O O . SER A 1 312 ? -25.458 19.941 25.868 1.00 87.56 312 SER A O 1
ATOM 2590 N N . GLN A 1 313 ? -25.225 17.882 24.993 1.00 89.12 313 GLN A N 1
ATOM 2591 C CA . GLN A 1 313 ? -26.416 17.328 25.642 1.00 89.12 313 GLN A CA 1
ATOM 2592 C C . GLN A 1 313 ? -26.289 17.361 27.168 1.00 89.12 313 GLN A C 1
ATOM 2594 O O . GLN A 1 313 ? -27.222 17.766 27.857 1.00 89.12 313 GLN A O 1
ATOM 2599 N N . ILE A 1 314 ? -25.126 16.992 27.711 1.00 90.69 314 ILE A N 1
ATOM 2600 C CA . ILE A 1 314 ? -24.893 17.003 29.162 1.00 90.69 314 ILE A CA 1
ATOM 2601 C C . ILE A 1 314 ? -24.862 18.425 29.720 1.00 90.69 314 ILE A C 1
ATOM 2603 O O . ILE A 1 314 ? -25.434 18.670 30.783 1.00 90.69 314 ILE A O 1
ATOM 2607 N N . ILE A 1 315 ? -24.276 19.383 28.998 1.00 89.81 315 ILE A N 1
ATOM 2608 C CA . ILE A 1 315 ? -24.313 20.796 29.402 1.00 89.81 315 ILE A CA 1
ATOM 2609 C C . ILE A 1 315 ? -25.767 21.284 29.468 1.00 89.81 315 ILE A C 1
ATOM 2611 O O . ILE A 1 315 ? -26.190 21.799 30.497 1.00 89.81 315 ILE A O 1
ATOM 2615 N N . GLN A 1 316 ? -26.570 21.031 28.431 1.00 91.62 316 GLN A N 1
ATOM 2616 C CA . GLN A 1 316 ? -27.983 21.431 28.409 1.00 91.62 316 GLN A CA 1
ATOM 2617 C C . GLN A 1 316 ? -28.803 20.783 29.532 1.00 91.62 316 GLN A C 1
ATOM 2619 O O . GLN A 1 316 ? -29.609 21.452 30.177 1.00 91.62 316 GLN A O 1
ATOM 2624 N N . VAL A 1 317 ? -28.600 19.487 29.793 1.00 93.06 317 VAL A N 1
ATOM 2625 C CA . VAL A 1 317 ? -29.301 18.775 30.874 1.00 93.06 317 VAL A CA 1
ATOM 2626 C C . VAL A 1 317 ? -28.914 19.334 32.240 1.00 93.06 317 VAL A C 1
ATOM 2628 O O . VAL A 1 317 ? -29.787 19.536 33.082 1.00 93.06 317 VAL A O 1
ATOM 2631 N N . THR A 1 318 ? -27.628 19.596 32.472 1.00 93.19 318 THR A N 1
ATOM 2632 C CA . THR A 1 318 ? -27.162 20.102 33.769 1.00 93.19 318 THR A CA 1
ATOM 2633 C C . THR A 1 318 ? -27.628 21.535 34.024 1.00 93.19 318 THR A C 1
ATOM 2635 O O . THR A 1 318 ? -28.105 21.800 35.125 1.00 93.19 318 THR A O 1
ATOM 2638 N N . GLU A 1 319 ? -27.618 22.421 33.020 1.00 93.75 319 GLU A N 1
ATOM 2639 C CA . GLU A 1 319 ? -28.207 23.765 33.145 1.00 93.75 319 GLU A CA 1
ATOM 2640 C C . GLU A 1 319 ? -29.712 23.715 33.415 1.00 93.75 319 GLU A C 1
ATOM 2642 O O . GLU A 1 319 ? -30.188 24.336 34.364 1.00 93.75 319 GLU A O 1
ATOM 2647 N N . LYS A 1 320 ? -30.462 22.881 32.686 1.00 94.50 320 LYS A N 1
ATOM 2648 C CA . LYS A 1 320 ? -31.903 22.721 32.918 1.00 94.50 320 LYS A CA 1
ATOM 2649 C C . LYS A 1 320 ? -32.217 22.263 34.346 1.00 94.50 320 LYS A C 1
ATOM 2651 O O . LYS A 1 320 ? -33.178 22.732 34.947 1.00 94.50 320 LYS A O 1
ATOM 2656 N N . VAL A 1 321 ? -31.417 21.354 34.909 1.00 94.38 321 VAL A N 1
ATOM 2657 C CA . VAL A 1 321 ? -31.576 20.918 36.307 1.00 94.38 321 VAL A CA 1
ATOM 2658 C C . VAL A 1 321 ? -31.288 22.066 37.278 1.00 94.38 321 VAL A C 1
ATOM 2660 O O . VAL A 1 321 ? -32.028 22.230 38.249 1.00 94.38 321 VAL A O 1
ATOM 2663 N N . ARG A 1 322 ? -30.249 22.877 37.027 1.00 94.06 322 ARG A N 1
ATOM 2664 C CA . ARG A 1 322 ? -29.942 24.050 37.861 1.00 94.06 322 ARG A CA 1
ATOM 2665 C C . ARG A 1 322 ? -31.085 25.056 37.856 1.00 94.06 322 ARG A C 1
ATOM 2667 O O . ARG A 1 322 ? -31.484 25.500 38.932 1.00 94.06 322 ARG A O 1
ATOM 2674 N N . GLU A 1 323 ? -31.619 25.367 36.679 1.00 94.94 323 GLU A N 1
ATOM 2675 C CA . GLU A 1 323 ? -32.770 26.256 36.513 1.00 94.94 323 GLU A CA 1
ATOM 2676 C C . GLU A 1 323 ? -34.007 25.714 37.245 1.00 94.94 323 GLU A C 1
ATOM 2678 O O . GLU A 1 323 ? -34.622 26.431 38.032 1.00 94.94 323 GLU A O 1
ATOM 2683 N N . GLU A 1 324 ? -34.348 24.432 37.071 1.00 95.06 324 GLU A N 1
ATOM 2684 C CA . GLU A 1 324 ? -35.530 23.833 37.709 1.00 95.06 324 GLU A CA 1
ATOM 2685 C C . GLU A 1 324 ? -35.439 23.874 39.247 1.00 95.06 324 GLU A C 1
ATOM 2687 O O . GLU A 1 324 ? -36.434 24.113 39.936 1.00 95.06 324 GLU A O 1
ATOM 2692 N N . VAL A 1 325 ? -34.240 23.686 39.808 1.00 94.19 325 VAL A N 1
ATOM 2693 C CA . VAL A 1 325 ? -34.028 23.728 41.261 1.00 94.19 325 VAL A CA 1
ATOM 2694 C C . VAL A 1 325 ? -34.048 25.162 41.792 1.00 94.19 325 VAL A C 1
ATOM 2696 O O . VAL A 1 325 ? -34.772 25.443 42.752 1.00 94.19 325 VAL A O 1
ATOM 2699 N N . LYS A 1 326 ? -33.268 26.066 41.187 1.00 92.62 326 LYS A N 1
ATOM 2700 C CA . LYS A 1 326 ? -33.069 27.433 41.694 1.00 92.62 326 LYS A CA 1
ATOM 2701 C C . LYS A 1 326 ? -34.245 28.356 41.410 1.00 92.62 326 LYS A C 1
ATOM 2703 O O . LYS A 1 326 ? -34.651 29.087 42.304 1.00 92.62 326 LYS A O 1
ATOM 2708 N N . GLU A 1 327 ? -34.819 28.281 40.214 1.00 93.44 327 GLU A N 1
ATOM 2709 C CA . GLU A 1 327 ? -35.827 29.241 39.755 1.00 93.44 327 GLU A CA 1
ATOM 2710 C C . GLU A 1 327 ? -37.263 28.751 39.976 1.00 93.44 327 GLU A C 1
ATOM 2712 O O . GLU A 1 327 ? -38.200 29.547 39.964 1.00 93.44 327 GLU A O 1
ATOM 2717 N N . ARG A 1 328 ? -37.475 27.444 40.198 1.00 92.50 328 ARG A N 1
ATOM 2718 C CA . ARG A 1 328 ? -38.829 26.879 40.362 1.00 92.50 328 ARG A CA 1
ATOM 2719 C C . ARG A 1 328 ? -39.034 26.178 41.693 1.00 92.50 328 ARG A C 1
ATOM 2721 O O . ARG A 1 328 ? -39.934 26.558 42.443 1.00 92.50 328 ARG A O 1
ATOM 2728 N N . PHE A 1 329 ? -38.231 25.159 42.001 1.00 94.62 329 PHE A N 1
ATOM 2729 C CA . PHE A 1 329 ? -38.444 24.332 43.190 1.00 94.62 329 PHE A CA 1
ATOM 2730 C C . PHE A 1 329 ? -38.255 25.119 44.489 1.00 94.62 329 PHE A C 1
ATOM 2732 O O . PHE A 1 329 ? -39.163 25.131 45.320 1.00 94.62 329 PHE A O 1
ATOM 2739 N N . LEU A 1 330 ? -37.114 25.798 44.654 1.00 94.12 330 LEU A N 1
ATOM 2740 C CA . LEU A 1 330 ? -36.829 26.564 45.868 1.00 94.12 330 LEU A CA 1
ATOM 2741 C C . LEU A 1 330 ? -37.832 27.720 46.072 1.00 94.12 330 LEU A C 1
ATOM 2743 O O . LEU A 1 330 ? -38.458 27.757 47.130 1.00 94.12 330 LEU A O 1
ATOM 2747 N N . PRO A 1 331 ? -38.111 28.608 45.094 1.00 92.75 331 PRO A N 1
ATOM 2748 C CA . PRO A 1 331 ? -39.106 29.670 45.274 1.00 92.75 331 PRO A CA 1
ATOM 2749 C C . PRO A 1 331 ? -40.496 29.141 45.647 1.00 92.75 331 PRO A C 1
ATOM 2751 O O . PRO A 1 331 ? -41.157 29.682 46.538 1.00 92.75 331 PRO A O 1
ATOM 2754 N N . ARG A 1 332 ? -40.925 28.032 45.030 1.00 92.12 332 ARG A N 1
ATOM 2755 C CA . ARG A 1 332 ? -42.187 27.371 45.376 1.00 92.12 332 ARG A CA 1
ATOM 2756 C C . ARG A 1 332 ? -42.164 26.827 46.803 1.00 92.12 332 ARG A C 1
ATOM 2758 O O . ARG A 1 332 ? -43.112 27.067 47.548 1.00 92.12 332 ARG A O 1
ATOM 2765 N N . LEU A 1 333 ? -41.098 26.133 47.199 1.00 89.44 333 LEU A N 1
ATOM 2766 C CA . LEU A 1 333 ? -40.938 25.598 48.551 1.00 89.44 333 LEU A CA 1
ATOM 2767 C C . LEU A 1 333 ? -40.981 26.718 49.601 1.00 89.44 333 LEU A C 1
ATOM 2769 O O . LEU A 1 333 ? -41.715 26.604 50.581 1.00 89.44 333 LEU A O 1
ATOM 2773 N N . TYR A 1 334 ? -40.272 27.825 49.359 1.00 89.69 334 TYR A N 1
ATOM 2774 C CA . TYR A 1 334 ? -40.319 29.017 50.207 1.00 89.69 334 TYR A CA 1
ATOM 2775 C C . TYR A 1 334 ? -41.751 29.546 50.358 1.00 89.69 334 TYR A C 1
ATOM 2777 O O . TYR A 1 334 ? -42.207 29.768 51.479 1.00 89.69 334 TYR A O 1
ATOM 2785 N N . SER A 1 335 ? -42.481 29.697 49.245 1.00 87.31 335 SER A N 1
ATOM 2786 C CA . SER A 1 335 ? -43.853 30.226 49.256 1.00 87.31 335 SER A CA 1
ATOM 2787 C C . SER A 1 335 ? -44.832 29.365 50.066 1.00 87.31 335 SER A C 1
ATOM 2789 O O . SER A 1 335 ? -45.674 29.908 50.776 1.00 87.31 335 SER A O 1
ATOM 2791 N N . ILE A 1 336 ? -44.686 28.035 50.015 1.00 86.12 336 ILE A N 1
ATOM 2792 C CA . ILE A 1 336 ? -45.526 27.084 50.760 1.00 86.12 336 ILE A CA 1
ATOM 2793 C C . ILE A 1 336 ? -45.209 27.136 52.260 1.00 86.12 336 ILE A C 1
ATOM 2795 O O . ILE A 1 336 ? -46.112 27.077 53.093 1.00 86.12 336 ILE A O 1
ATOM 2799 N N . LEU A 1 337 ? -43.926 27.234 52.617 1.00 84.69 337 LEU A N 1
ATOM 2800 C CA . LEU A 1 337 ? -43.485 27.161 54.008 1.00 84.69 337 LEU A CA 1
ATOM 2801 C C . LEU A 1 337 ? -43.672 28.481 54.770 1.00 84.69 337 LEU A C 1
ATOM 2803 O O . LEU A 1 337 ? -44.045 28.441 55.941 1.00 84.69 337 LEU A O 1
ATOM 2807 N N . LYS A 1 338 ? -43.473 29.639 54.123 1.00 81.50 338 LYS A N 1
ATOM 2808 C CA . LYS A 1 338 ? -43.499 30.970 54.765 1.00 81.50 338 LYS A CA 1
ATOM 2809 C C . LYS A 1 338 ? -44.784 31.257 55.555 1.00 81.50 338 LYS A C 1
ATOM 2811 O O . LYS A 1 338 ? -44.725 31.952 56.563 1.00 81.50 338 LYS A O 1
ATOM 2816 N N . GLY A 1 339 ? -45.929 30.722 55.127 1.00 71.75 339 GLY A N 1
ATOM 2817 C CA . GLY A 1 339 ? -47.230 30.962 55.766 1.00 71.75 339 GLY A CA 1
ATOM 2818 C C . GLY A 1 339 ? -47.434 30.310 57.141 1.00 71.75 339 GLY A C 1
ATOM 2819 O O . GLY A 1 339 ? -48.462 30.560 57.759 1.00 71.75 339 GLY A O 1
ATOM 2820 N N . ASN A 1 340 ? -46.493 29.489 57.625 1.00 69.69 340 ASN A N 1
ATOM 2821 C CA . ASN A 1 340 ? -46.700 28.608 58.784 1.00 69.69 340 ASN A CA 1
ATOM 2822 C C . ASN A 1 340 ? -45.769 28.882 59.987 1.00 69.69 340 ASN A C 1
ATOM 2824 O O . ASN A 1 340 ? -45.686 28.044 60.883 1.00 69.69 340 ASN A O 1
ATOM 2828 N N . PHE A 1 341 ? -45.060 30.018 60.030 1.00 67.06 341 PHE A N 1
ATOM 2829 C CA . PHE A 1 341 ? -44.065 30.313 61.078 1.00 67.06 341 PHE A CA 1
ATOM 2830 C C . PHE A 1 341 ? -44.409 31.544 61.927 1.00 67.06 341 PHE A C 1
ATOM 2832 O O . PHE A 1 341 ? -44.907 32.547 61.423 1.00 67.06 341 PHE A O 1
ATOM 2839 N N . SER A 1 342 ? -44.081 31.475 63.224 1.00 64.75 342 SER A N 1
ATOM 2840 C CA . SER A 1 342 ? -44.288 32.538 64.222 1.00 64.75 342 SER A CA 1
ATOM 2841 C C . SER A 1 342 ? -43.179 33.605 64.248 1.00 64.75 342 SER A C 1
ATOM 2843 O O . SER A 1 342 ? -43.431 34.722 64.692 1.00 64.75 342 SER A O 1
ATOM 2845 N N . SER A 1 343 ? -41.973 33.293 63.751 1.00 77.50 343 SER A N 1
ATOM 2846 C CA . SER A 1 343 ? -40.830 34.214 63.619 1.00 77.50 343 SER A CA 1
ATOM 2847 C C . SER A 1 343 ? -40.252 34.163 62.203 1.00 77.50 343 SER A C 1
ATOM 2849 O O . SER A 1 343 ? -39.791 33.119 61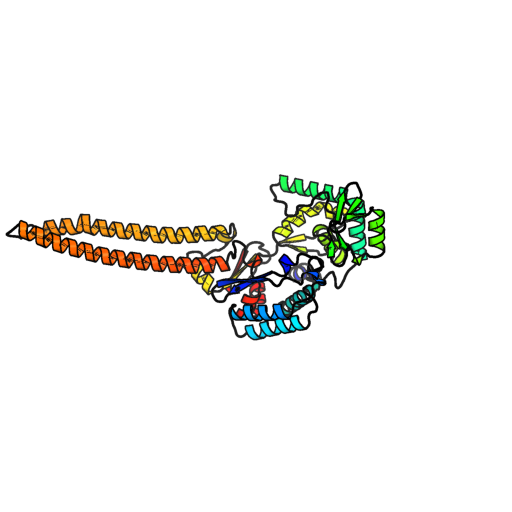.741 1.00 77.50 343 SER A O 1
ATOM 2851 N N . ILE A 1 344 ? -40.259 35.306 61.513 1.00 75.88 344 ILE A N 1
ATOM 2852 C CA . ILE A 1 344 ? -39.827 35.415 60.110 1.00 75.88 344 ILE A CA 1
ATOM 2853 C C . ILE A 1 344 ? -38.302 35.278 59.977 1.00 75.88 344 ILE A C 1
ATOM 2855 O O . ILE A 1 344 ? -37.829 34.587 59.080 1.00 75.88 344 ILE A O 1
ATOM 2859 N N . GLN A 1 345 ? -37.527 35.880 60.885 1.00 78.06 345 GLN A N 1
ATOM 2860 C CA . GLN A 1 345 ? -36.057 35.868 60.811 1.00 78.06 345 GLN A CA 1
ATOM 2861 C C . GLN A 1 345 ? -35.465 34.469 61.021 1.00 78.06 345 GLN A C 1
ATOM 2863 O O . GLN A 1 345 ? -34.533 34.067 60.325 1.00 78.06 345 GLN A O 1
ATOM 2868 N N . GLU A 1 346 ? -36.011 33.710 61.972 1.00 77.38 346 GLU A N 1
ATOM 2869 C CA . GLU A 1 346 ? -35.552 32.347 62.248 1.00 77.38 346 GLU A CA 1
ATOM 2870 C C . GLU A 1 346 ? -35.913 31.395 61.099 1.00 77.38 346 GLU A C 1
ATOM 2872 O O . GLU A 1 346 ? -35.101 30.556 60.700 1.00 77.38 346 GLU A O 1
ATOM 2877 N N . PHE A 1 347 ? -37.092 31.588 60.498 1.00 83.44 347 PHE A N 1
ATOM 2878 C CA . PHE A 1 347 ? -37.498 30.881 59.288 1.00 83.44 347 PHE A CA 1
ATOM 2879 C C . PHE A 1 347 ? -36.554 31.157 58.111 1.00 83.44 347 PHE A C 1
ATOM 2881 O O . PHE A 1 347 ? -36.087 30.211 57.482 1.00 83.44 347 PHE A O 1
ATOM 2888 N N . GLU A 1 348 ? -36.232 32.422 57.825 1.00 84.38 348 GLU A N 1
ATOM 2889 C CA . GLU A 1 348 ? -35.358 32.788 56.701 1.00 84.38 348 GLU A CA 1
ATOM 2890 C C . GLU A 1 348 ? -33.962 32.177 56.825 1.00 84.38 348 GLU A C 1
ATOM 2892 O O . GLU A 1 348 ? -33.435 31.641 55.845 1.00 84.38 348 GLU A O 1
ATOM 2897 N N . LYS A 1 349 ? -33.389 32.180 58.035 1.00 84.62 349 LYS A N 1
ATOM 2898 C CA . LYS A 1 349 ? -32.093 31.549 58.301 1.00 84.62 349 LYS A CA 1
ATOM 2899 C C . LYS A 1 349 ? -32.144 30.035 58.069 1.00 84.62 349 LYS A C 1
ATOM 2901 O O . LYS A 1 349 ? -31.354 29.509 57.287 1.00 84.62 349 LYS A O 1
ATOM 2906 N N . ASN A 1 350 ? -33.102 29.342 58.687 1.00 84.75 350 ASN A N 1
ATOM 2907 C CA . ASN A 1 350 ? -33.229 27.884 58.577 1.00 84.75 350 ASN A CA 1
ATOM 2908 C C . ASN A 1 350 ? -33.569 27.430 57.149 1.00 84.75 350 ASN A C 1
ATOM 2910 O O . ASN A 1 350 ? -33.077 26.395 56.681 1.00 84.75 350 ASN A O 1
ATOM 2914 N N . TYR A 1 351 ? -34.394 28.209 56.445 1.00 88.56 351 TYR A N 1
ATOM 2915 C CA . TYR A 1 351 ? -34.712 27.984 55.043 1.00 88.56 351 TYR A CA 1
ATOM 2916 C C . TYR A 1 351 ? -33.470 28.147 54.167 1.00 88.56 351 TYR A C 1
ATOM 2918 O O . TYR A 1 351 ? -33.186 27.257 53.371 1.00 88.56 351 TYR A O 1
ATOM 2926 N N . SER A 1 352 ? -32.707 29.231 54.338 1.00 89.12 352 SER A N 1
ATOM 2927 C CA . SER A 1 352 ? -31.475 29.479 53.579 1.00 89.12 352 SER A CA 1
ATOM 2928 C C . SER A 1 352 ? -30.458 28.349 53.767 1.00 89.12 352 SER A C 1
ATOM 2930 O O . SER A 1 352 ? -29.967 27.787 52.787 1.00 89.12 352 SER A O 1
ATOM 2932 N N . ASP A 1 353 ? -30.217 27.923 55.010 1.00 89.19 353 ASP A N 1
ATOM 2933 C CA . ASP A 1 353 ? -29.304 26.814 55.312 1.00 89.19 353 ASP A CA 1
ATOM 2934 C C . ASP A 1 353 ? -29.759 25.499 54.658 1.00 89.19 353 ASP A C 1
ATOM 2936 O O . ASP A 1 353 ? -28.948 24.744 54.113 1.00 89.19 353 ASP A O 1
ATOM 2940 N N . SER A 1 354 ? -31.065 25.222 54.672 1.00 89.88 354 SER A N 1
ATOM 2941 C CA . SER A 1 354 ? -31.640 24.021 54.054 1.00 89.88 354 SER A CA 1
ATOM 2942 C C . SER A 1 354 ? -31.619 24.088 52.523 1.00 89.88 354 SER A C 1
ATOM 2944 O O . SER A 1 354 ? -31.265 23.107 51.870 1.00 89.88 354 SER A O 1
ATOM 2946 N N . ALA A 1 355 ? -31.933 25.246 51.939 1.00 92.12 355 ALA A N 1
ATOM 2947 C CA . ALA A 1 355 ? -31.873 25.494 50.503 1.00 92.12 355 ALA A CA 1
ATOM 2948 C C . ALA A 1 355 ? -30.441 25.339 49.976 1.00 92.12 355 ALA A C 1
ATOM 2950 O O . ALA A 1 355 ? -30.225 24.655 48.976 1.00 92.12 355 ALA A O 1
ATOM 2951 N N . ASN A 1 356 ? -29.450 25.874 50.695 1.00 92.62 356 ASN A N 1
ATOM 2952 C CA . ASN A 1 356 ? -28.037 25.706 50.362 1.00 92.62 356 ASN A CA 1
ATOM 2953 C C . ASN A 1 356 ? -27.611 24.233 50.397 1.00 92.62 356 ASN A C 1
ATOM 2955 O O . ASN A 1 356 ? -26.897 23.786 49.500 1.00 92.62 356 ASN A O 1
ATOM 2959 N N . LYS A 1 357 ? -28.087 23.448 51.376 1.00 94.31 357 LYS A N 1
ATOM 2960 C CA . LYS A 1 357 ? -27.849 21.993 51.413 1.00 94.31 357 LYS A CA 1
ATOM 2961 C C . LYS A 1 357 ? -28.465 21.281 50.207 1.00 94.31 357 LYS A C 1
ATOM 2963 O O . LYS A 1 357 ? -27.799 20.446 49.605 1.00 94.31 357 LYS A O 1
ATOM 2968 N N . ILE A 1 358 ? -29.694 21.628 49.821 1.00 93.88 358 ILE A N 1
ATOM 2969 C CA . ILE A 1 358 ? -30.359 21.056 48.637 1.00 93.88 358 ILE A CA 1
ATOM 2970 C C . ILE A 1 358 ? -29.559 21.369 47.370 1.00 93.88 358 ILE A C 1
ATOM 2972 O O . ILE A 1 358 ? -29.241 20.457 46.609 1.00 93.88 358 ILE A O 1
ATOM 2976 N N . VAL A 1 359 ? -29.184 22.635 47.163 1.00 94.75 359 VAL A N 1
ATOM 2977 C CA . VAL A 1 359 ? -28.357 23.044 46.016 1.00 94.75 359 VAL A CA 1
ATOM 2978 C C . VAL A 1 359 ? -27.032 22.287 46.013 1.00 94.75 359 VAL A C 1
ATOM 2980 O O . VAL A 1 359 ? -26.622 21.779 44.974 1.00 94.75 359 VAL A O 1
ATOM 2983 N N . HIS A 1 360 ? -26.384 22.155 47.170 1.00 95.00 360 HIS A N 1
ATOM 2984 C CA . HIS A 1 360 ? -25.126 21.428 47.292 1.00 95.00 360 HIS A CA 1
ATOM 2985 C C . HIS A 1 360 ? -25.255 19.946 46.905 1.00 95.00 360 HIS A C 1
ATOM 2987 O O . HIS A 1 360 ? -24.407 19.426 46.179 1.00 95.00 360 HIS A O 1
ATOM 2993 N N . GLU A 1 361 ? -26.316 19.261 47.339 1.00 95.19 361 GLU A N 1
ATOM 2994 C CA . GLU A 1 361 ? -26.563 17.865 46.954 1.00 95.19 361 GLU A CA 1
ATOM 2995 C C . GLU A 1 361 ? -26.893 17.720 45.459 1.00 95.19 361 GLU A C 1
ATOM 2997 O O . GLU A 1 361 ? -26.416 16.786 44.809 1.00 95.19 361 GLU A O 1
ATOM 3002 N N . ILE A 1 362 ? -27.621 18.674 44.869 1.00 95.38 362 ILE A N 1
ATOM 3003 C CA . ILE A 1 362 ? -27.862 18.709 43.419 1.00 95.38 362 ILE A CA 1
ATOM 3004 C C . ILE A 1 362 ? -26.553 18.913 42.646 1.00 95.38 362 ILE A C 1
ATOM 3006 O O . ILE A 1 362 ? -26.288 18.181 41.693 1.00 95.38 362 ILE A O 1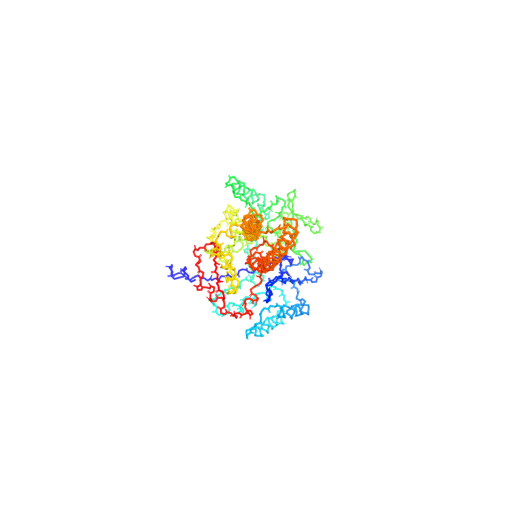
ATOM 3010 N N . GLU A 1 363 ? -25.686 19.834 43.074 1.00 95.50 363 GLU A N 1
ATOM 3011 C CA . GLU A 1 363 ? -24.382 20.042 42.432 1.00 95.50 363 GLU A CA 1
ATOM 3012 C C . GLU A 1 363 ? -23.470 18.810 42.560 1.00 95.50 363 GLU A C 1
ATOM 3014 O O . GLU A 1 363 ? -22.722 18.494 41.629 1.00 95.50 363 GLU A O 1
ATOM 3019 N N . LYS A 1 364 ? -23.564 18.033 43.652 1.00 96.50 364 LYS A N 1
ATOM 3020 C CA . LYS A 1 364 ? -22.889 16.723 43.744 1.00 96.50 364 LYS A CA 1
ATOM 3021 C C . LYS A 1 364 ? -23.396 15.743 42.687 1.00 96.50 364 LYS A C 1
ATOM 3023 O O . LYS A 1 364 ? -22.581 15.039 42.086 1.00 96.50 364 LYS A O 1
ATOM 3028 N N . LEU A 1 365 ? -24.709 15.672 42.455 1.00 94.56 365 LEU A N 1
ATOM 3029 C CA . LEU A 1 365 ? -25.292 14.811 41.418 1.00 94.56 365 LEU A CA 1
ATOM 3030 C C . LEU A 1 365 ? -24.868 15.254 40.014 1.00 94.56 365 LEU A C 1
ATOM 3032 O O . LEU A 1 365 ? -24.431 14.416 39.226 1.00 94.56 365 LEU A O 1
ATOM 3036 N N . ILE A 1 366 ? -24.906 16.559 39.734 1.00 95.00 366 ILE A N 1
ATOM 3037 C CA . ILE A 1 366 ? -24.420 17.137 38.474 1.00 95.00 366 ILE A CA 1
ATOM 3038 C C . ILE A 1 366 ? -22.942 16.797 38.264 1.00 95.00 366 ILE A C 1
ATOM 3040 O O . ILE A 1 366 ? -22.563 16.308 37.204 1.00 95.00 366 ILE A O 1
ATOM 3044 N N . THR A 1 367 ? -22.108 16.967 39.291 1.00 94.75 367 THR A N 1
ATOM 3045 C CA . THR A 1 367 ? -20.678 16.641 39.217 1.00 94.75 367 THR A CA 1
ATOM 3046 C C . THR A 1 367 ? -20.452 15.161 38.900 1.00 94.75 367 THR A C 1
ATOM 3048 O O . THR A 1 367 ? -19.596 14.829 38.079 1.00 94.75 367 THR A O 1
ATOM 3051 N N . LYS A 1 368 ? -21.220 14.252 39.517 1.00 94.00 368 LYS A N 1
ATOM 3052 C CA . LYS A 1 368 ? -21.153 12.811 39.217 1.00 94.00 368 LYS A CA 1
ATOM 3053 C C . LYS A 1 368 ? -21.563 12.513 37.773 1.00 94.00 368 LYS A C 1
ATOM 3055 O O . LYS A 1 368 ? -20.865 11.751 37.108 1.00 94.00 368 LYS A O 1
ATOM 3060 N N . LEU A 1 369 ? -22.638 13.134 37.283 1.00 93.12 369 LEU A N 1
ATOM 3061 C CA . LEU A 1 369 ? -23.098 12.986 35.900 1.00 93.12 369 LEU A CA 1
ATOM 3062 C C . LEU A 1 369 ? -22.040 13.473 34.899 1.00 93.12 369 LEU A C 1
ATOM 3064 O O . LEU A 1 369 ? -21.695 12.744 33.971 1.00 93.12 369 LEU A O 1
ATOM 3068 N N . SER A 1 370 ? -21.473 14.662 35.118 1.00 91.75 370 SER A N 1
ATOM 3069 C CA . SER A 1 370 ? -20.423 15.224 34.263 1.00 91.75 370 SER A CA 1
ATOM 3070 C C . SER A 1 370 ? -19.167 14.352 34.245 1.00 91.75 370 SER A C 1
ATOM 3072 O O . SER A 1 370 ? -18.596 14.133 33.180 1.00 91.75 370 SER A O 1
ATOM 3074 N N . ARG A 1 371 ? -18.757 13.791 35.393 1.00 92.44 371 ARG A N 1
ATOM 3075 C CA . ARG A 1 371 ? -17.632 12.840 35.463 1.00 92.44 371 ARG A CA 1
ATOM 3076 C C . ARG A 1 371 ? -17.911 11.557 34.683 1.00 92.44 371 ARG A C 1
ATOM 3078 O O . ARG A 1 371 ? -17.060 11.134 33.909 1.00 92.44 371 ARG A O 1
ATOM 3085 N N . ALA A 1 372 ? -19.097 10.971 34.846 1.00 91.12 372 ALA A N 1
ATOM 3086 C CA . ALA A 1 372 ? -19.490 9.779 34.096 1.00 91.12 372 ALA A CA 1
ATOM 3087 C C . ALA A 1 372 ? -19.525 10.046 32.580 1.00 91.12 372 ALA A C 1
ATOM 3089 O O . ALA A 1 372 ? -19.066 9.222 31.792 1.00 91.12 372 ALA A O 1
ATOM 3090 N N . SER A 1 373 ? -20.004 11.224 32.162 1.00 91.44 373 SER A N 1
ATOM 3091 C CA . SER A 1 373 ? -19.954 11.638 30.757 1.00 91.44 373 SER A CA 1
ATOM 3092 C C . SER A 1 373 ? -18.528 11.832 30.251 1.00 91.44 373 SER A C 1
ATOM 3094 O O . SER A 1 373 ? -18.240 11.447 29.121 1.00 91.44 373 SER A O 1
ATOM 3096 N N . ALA A 1 374 ? -17.644 12.439 31.046 1.00 90.44 374 ALA A N 1
ATOM 3097 C CA . ALA A 1 374 ? -16.250 12.641 30.665 1.00 90.44 374 ALA A CA 1
ATOM 3098 C C . ALA A 1 374 ? -15.540 11.297 30.451 1.00 90.44 374 ALA A C 1
ATOM 3100 O O . ALA A 1 374 ? -14.911 11.104 29.416 1.00 90.44 374 ALA A O 1
ATOM 3101 N N . GLN A 1 375 ? -15.740 10.342 31.364 1.00 92.31 375 GLN A N 1
ATOM 3102 C CA . GLN A 1 375 ? -15.213 8.983 31.236 1.00 92.31 375 GLN A CA 1
ATOM 3103 C C . GLN A 1 375 ? -15.751 8.277 29.982 1.00 92.31 375 GLN A C 1
ATOM 3105 O O . GLN A 1 375 ? -14.988 7.689 29.220 1.00 92.31 375 GLN A O 1
ATOM 3110 N N . LYS A 1 376 ? -17.056 8.388 29.705 1.00 90.56 376 LYS A N 1
ATOM 3111 C CA . LYS A 1 376 ? -17.649 7.842 28.475 1.00 90.56 376 LYS A CA 1
ATOM 3112 C C . LYS A 1 376 ? -17.042 8.469 27.213 1.00 90.56 376 LYS A C 1
ATOM 3114 O O . LYS A 1 376 ? -16.777 7.761 26.244 1.00 90.56 376 LYS A O 1
ATOM 3119 N N . ASN A 1 377 ? -16.830 9.784 27.204 1.00 91.81 377 ASN A N 1
ATOM 3120 C CA . ASN A 1 377 ? -16.212 10.476 26.072 1.00 91.81 377 ASN A CA 1
ATOM 3121 C C . ASN A 1 377 ? -14.751 10.044 25.877 1.00 91.81 377 ASN A C 1
ATOM 3123 O O . ASN A 1 377 ? -14.327 9.861 24.738 1.00 91.81 377 ASN A O 1
ATOM 3127 N N . GLU A 1 378 ? -14.008 9.816 26.961 1.00 93.81 378 GLU A N 1
ATOM 3128 C CA . GLU A 1 378 ? -12.656 9.257 26.904 1.00 93.81 378 GLU A CA 1
ATOM 3129 C C . GLU A 1 378 ? -12.663 7.851 26.283 1.00 93.81 378 GLU A C 1
ATOM 3131 O O . GLU A 1 378 ? -11.892 7.574 25.366 1.00 93.81 378 GLU A O 1
ATOM 3136 N N . GLU A 1 379 ? -13.593 6.979 26.682 1.00 93.69 379 GLU A N 1
ATOM 3137 C CA . GLU A 1 379 ? -13.753 5.652 26.073 1.00 93.69 379 GLU A CA 1
ATOM 3138 C C . GLU A 1 379 ? -14.082 5.725 24.573 1.00 93.69 379 GLU A C 1
ATOM 3140 O O . GLU A 1 379 ? -13.512 4.973 23.774 1.00 93.69 379 GLU A O 1
ATOM 3145 N N . ILE A 1 380 ? -14.976 6.639 24.175 1.00 94.25 380 ILE A N 1
ATOM 3146 C CA . ILE A 1 380 ? -15.301 6.901 22.764 1.00 94.25 380 ILE A CA 1
ATOM 3147 C C . ILE A 1 380 ? -14.051 7.365 22.017 1.00 94.25 380 ILE A C 1
ATOM 3149 O O . ILE A 1 380 ? -13.770 6.864 20.931 1.00 94.25 380 ILE A O 1
ATOM 3153 N N . GLN A 1 381 ? -13.267 8.274 22.592 1.00 95.12 381 GLN A N 1
ATOM 3154 C CA . GLN A 1 381 ? -12.044 8.771 21.972 1.00 95.12 381 GLN A CA 1
ATOM 3155 C C . GLN A 1 381 ? -11.013 7.650 21.781 1.00 95.12 381 GLN A C 1
ATOM 3157 O O . GLN A 1 381 ? -10.466 7.499 20.689 1.00 95.12 381 GLN A O 1
ATOM 3162 N N . GLN A 1 382 ? -10.800 6.809 22.797 1.00 95.50 382 GLN A N 1
ATOM 3163 C CA . GLN A 1 382 ? -9.873 5.676 22.718 1.00 95.50 382 GLN A CA 1
ATOM 3164 C C . GLN A 1 382 ? -10.312 4.635 21.678 1.00 95.50 382 GLN A C 1
ATOM 3166 O O . GLN A 1 382 ? -9.493 4.148 20.895 1.00 95.50 382 GLN A O 1
ATOM 3171 N N . LYS A 1 383 ? -11.611 4.309 21.617 1.00 96.44 383 LYS A N 1
ATOM 3172 C CA . LYS A 1 383 ? -12.171 3.463 20.548 1.00 96.44 383 LYS A CA 1
ATOM 3173 C C . LYS A 1 383 ? -12.011 4.126 19.179 1.00 96.44 383 LYS A C 1
ATOM 3175 O O . LYS A 1 383 ? -11.615 3.457 18.232 1.00 96.44 383 LYS A O 1
ATOM 3180 N N . GLY A 1 384 ? -12.259 5.431 19.084 1.00 96.12 384 GLY A N 1
ATOM 3181 C CA . GLY A 1 384 ? -12.119 6.219 17.863 1.00 96.12 384 GLY A CA 1
ATOM 3182 C C . GLY A 1 384 ? -10.707 6.164 17.286 1.00 96.12 384 GLY A C 1
ATOM 3183 O O . GLY A 1 384 ? -10.556 5.892 16.100 1.00 96.12 384 GLY A O 1
ATOM 3184 N N . ILE A 1 385 ? -9.674 6.309 18.122 1.00 95.50 385 ILE A N 1
ATOM 3185 C CA . ILE A 1 385 ? -8.269 6.164 17.702 1.00 95.50 385 ILE A CA 1
ATOM 3186 C C . ILE A 1 385 ? -8.015 4.767 17.120 1.00 95.50 385 ILE A C 1
ATOM 3188 O O . ILE A 1 385 ? -7.426 4.635 16.050 1.00 95.50 385 ILE A O 1
ATOM 3192 N N . LYS A 1 386 ? -8.508 3.716 17.782 1.00 97.31 386 LYS A N 1
ATOM 3193 C CA . LYS A 1 386 ? -8.340 2.327 17.325 1.00 97.31 386 LYS A CA 1
ATOM 3194 C C . LYS A 1 386 ? -9.058 2.060 16.005 1.00 97.31 386 LYS A C 1
ATOM 3196 O O . LYS A 1 386 ? -8.479 1.461 15.107 1.00 97.31 386 LYS A O 1
ATOM 3201 N N . ILE A 1 387 ? -10.296 2.534 15.860 1.00 96.56 387 ILE A N 1
ATOM 3202 C CA . ILE A 1 387 ? -11.041 2.444 14.598 1.00 96.56 387 ILE A CA 1
ATOM 3203 C C . ILE A 1 387 ? -10.290 3.197 13.497 1.00 96.56 387 ILE A C 1
ATOM 3205 O O . ILE A 1 387 ? -10.094 2.647 12.418 1.00 96.56 387 ILE A O 1
ATOM 3209 N N . ARG A 1 388 ? -9.810 4.416 13.771 1.00 95.56 388 ARG A N 1
ATOM 3210 C CA . ARG A 1 388 ? -9.024 5.210 12.819 1.00 95.56 388 ARG A CA 1
ATOM 3211 C C . ARG A 1 388 ? -7.776 4.469 12.362 1.00 95.56 388 ARG A C 1
ATOM 3213 O O . ARG A 1 388 ? -7.532 4.410 11.165 1.00 95.56 388 ARG A O 1
ATOM 3220 N N . ASN A 1 389 ? -7.029 3.865 13.282 1.00 96.62 389 ASN A N 1
ATOM 3221 C CA . ASN A 1 389 ? -5.853 3.071 12.939 1.00 96.62 389 ASN A CA 1
ATOM 3222 C C . ASN A 1 389 ? -6.199 1.876 12.045 1.00 96.62 389 ASN A C 1
ATOM 3224 O O . ASN A 1 389 ? -5.384 1.500 11.216 1.00 96.62 389 ASN A O 1
ATOM 3228 N N . VAL A 1 390 ? -7.389 1.286 12.180 1.00 96.44 390 VAL A N 1
ATOM 3229 C CA . VAL A 1 390 ? -7.828 0.168 11.331 1.00 96.44 390 VAL A CA 1
ATOM 3230 C C . VAL A 1 390 ? -8.294 0.645 9.955 1.00 96.44 390 VAL A C 1
ATOM 3232 O O . VAL A 1 390 ? -7.932 0.024 8.958 1.00 96.44 390 VAL A O 1
ATOM 3235 N N . LEU A 1 391 ? -9.100 1.711 9.893 1.00 95.00 391 LEU A N 1
ATOM 3236 C CA . LEU A 1 391 ? -9.699 2.205 8.648 1.00 95.00 391 LEU A CA 1
ATOM 3237 C C . LEU A 1 391 ? -8.718 3.033 7.809 1.00 95.00 391 LEU A C 1
ATOM 3239 O O . LEU A 1 391 ? -8.559 2.794 6.609 1.00 95.00 391 LEU A O 1
ATOM 3243 N N . PHE A 1 392 ? -8.082 4.006 8.463 1.00 95.56 392 PHE A N 1
ATOM 3244 C CA . PHE A 1 392 ? -7.269 5.055 7.855 1.00 95.56 392 PHE A CA 1
ATOM 3245 C C . PHE A 1 392 ? -5.916 5.219 8.574 1.00 95.56 392 PHE A C 1
ATOM 3247 O O . PHE A 1 392 ? -5.608 6.311 9.079 1.00 95.56 392 PHE A O 1
ATOM 3254 N N . PRO A 1 393 ? -5.107 4.148 8.691 1.00 95.25 393 PRO A N 1
ATOM 3255 C CA . PRO A 1 393 ? -3.809 4.234 9.350 1.00 95.25 393 PRO A CA 1
ATOM 3256 C C . PRO A 1 393 ? -2.949 5.326 8.714 1.00 95.25 393 PRO A C 1
ATOM 3258 O O . PRO A 1 393 ? -2.838 5.409 7.496 1.00 95.25 393 PRO A O 1
ATOM 3261 N N . ASN A 1 394 ? -2.354 6.185 9.543 1.00 92.00 394 ASN A N 1
ATOM 3262 C CA . ASN A 1 394 ? -1.539 7.317 9.092 1.00 92.00 394 ASN A CA 1
ATOM 3263 C C . ASN A 1 394 ? -2.198 8.163 7.974 1.00 92.00 394 ASN A C 1
ATOM 3265 O O . ASN A 1 394 ? -1.522 8.606 7.047 1.00 92.00 394 ASN A O 1
ATOM 3269 N N . LYS A 1 395 ? -3.524 8.368 8.047 1.00 90.31 395 LYS A N 1
ATOM 3270 C CA . LYS A 1 395 ? -4.309 9.117 7.045 1.00 90.31 395 LYS A CA 1
ATOM 3271 C C . LYS A 1 395 ? -4.244 8.529 5.628 1.00 90.31 395 LYS A C 1
ATOM 3273 O O . LYS A 1 395 ? -4.412 9.245 4.652 1.00 90.31 395 LYS A O 1
ATOM 3278 N N . THR A 1 396 ? -4.001 7.230 5.496 1.00 91.94 396 THR A N 1
ATOM 3279 C CA . THR A 1 396 ? -4.105 6.515 4.220 1.00 91.94 396 THR A CA 1
ATOM 3280 C C . THR A 1 396 ? -4.972 5.278 4.382 1.00 91.94 396 THR A C 1
ATOM 3282 O O . THR A 1 396 ? -5.291 4.866 5.489 1.00 91.94 396 THR A O 1
ATOM 3285 N N . TYR A 1 397 ? -5.371 4.670 3.274 1.00 92.81 397 TYR A N 1
ATOM 3286 C CA . TYR A 1 397 ? -6.223 3.488 3.281 1.00 92.81 397 TYR A CA 1
ATOM 3287 C C . TYR A 1 397 ? -5.491 2.247 3.803 1.00 92.81 397 TYR A C 1
ATOM 3289 O O . TYR A 1 397 ? -4.335 2.013 3.449 1.00 92.81 397 TYR A O 1
ATOM 3297 N N . GLN A 1 398 ? -6.207 1.404 4.554 1.00 95.44 398 GLN A N 1
ATOM 3298 C CA . GLN A 1 398 ? -5.701 0.146 5.117 1.00 95.44 398 GLN A CA 1
ATOM 3299 C C . GLN A 1 398 ? -4.908 -0.707 4.105 1.00 95.44 398 GLN A C 1
ATOM 3301 O O . GLN A 1 398 ? -3.771 -1.091 4.379 1.00 95.44 398 GLN A O 1
ATOM 3306 N N . GLU A 1 399 ? -5.478 -0.936 2.915 1.00 93.19 399 GLU A N 1
ATOM 3307 C CA . GLU A 1 399 ? -4.889 -1.738 1.826 1.00 93.19 399 GLU A CA 1
ATOM 3308 C C . GLU A 1 399 ? -3.568 -1.185 1.260 1.00 93.19 399 GLU A C 1
ATOM 3310 O O . GLU A 1 399 ? -2.887 -1.880 0.512 1.00 93.19 399 GLU A O 1
ATOM 3315 N N . ARG A 1 400 ? -3.214 0.070 1.570 1.00 92.88 400 ARG A N 1
ATOM 3316 C CA . ARG A 1 400 ? -1.960 0.713 1.146 1.00 92.88 400 ARG A CA 1
ATOM 3317 C C . ARG A 1 400 ? -0.918 0.791 2.257 1.00 92.88 400 ARG A C 1
ATOM 3319 O O . ARG A 1 400 ? 0.159 1.324 2.016 1.00 92.88 400 ARG A O 1
ATOM 3326 N N . PHE A 1 401 ? -1.250 0.346 3.466 1.00 95.31 401 PHE A N 1
ATOM 3327 C CA . PHE A 1 401 ? -0.431 0.615 4.643 1.00 95.31 401 PHE A CA 1
ATOM 3328 C C . PHE A 1 401 ? -0.017 -0.650 5.380 1.00 95.31 401 PHE A C 1
ATOM 3330 O O . PHE A 1 401 ? 1.164 -0.813 5.684 1.00 95.31 401 PHE A O 1
ATOM 3337 N N . PHE A 1 402 ? -0.971 -1.535 5.678 1.00 96.75 402 PHE A N 1
ATOM 3338 C CA . PHE A 1 402 ? -0.683 -2.725 6.468 1.00 96.75 402 PHE A CA 1
ATOM 3339 C C . PHE A 1 402 ? -0.303 -3.926 5.612 1.00 96.75 402 PHE A C 1
ATOM 3341 O O . PHE A 1 402 ? -0.898 -4.210 4.576 1.00 96.75 402 PHE A O 1
ATOM 3348 N N . SER A 1 403 ? 0.648 -4.689 6.140 1.00 95.62 403 SER A N 1
ATOM 3349 C CA . SER A 1 403 ? 0.917 -6.063 5.745 1.00 95.62 403 SER A CA 1
ATOM 3350 C C . SER A 1 403 ? -0.321 -6.952 5.921 1.00 95.62 403 SER A C 1
ATOM 3352 O O . SER A 1 403 ? -1.072 -6.754 6.880 1.00 95.62 403 SER A O 1
ATOM 3354 N N . PRO A 1 404 ? -0.497 -8.006 5.101 1.00 94.31 404 PRO A N 1
ATOM 3355 C CA . PRO A 1 404 ? -1.503 -9.035 5.361 1.00 94.31 404 PRO A CA 1
ATOM 3356 C C . PRO A 1 404 ? -1.160 -9.930 6.567 1.00 94.31 404 PRO A C 1
ATOM 3358 O O . PRO A 1 404 ? -2.039 -10.618 7.081 1.00 94.31 404 PRO A O 1
ATOM 3361 N N . ILE A 1 405 ? 0.092 -9.930 7.049 1.00 96.50 405 ILE A N 1
ATOM 3362 C CA . ILE A 1 405 ? 0.576 -10.841 8.103 1.00 96.50 405 ILE A CA 1
ATOM 3363 C C . ILE A 1 405 ? -0.256 -10.826 9.398 1.00 96.50 405 ILE A C 1
ATOM 3365 O O . ILE A 1 405 ? -0.520 -11.915 9.900 1.00 96.50 405 ILE A O 1
ATOM 3369 N N . PRO A 1 406 ? -0.709 -9.683 9.958 1.00 96.62 406 PRO A N 1
ATOM 3370 C CA . PRO A 1 406 ? -1.532 -9.692 11.169 1.00 96.62 406 PRO A CA 1
ATOM 3371 C C . PRO A 1 406 ? -2.843 -10.461 10.980 1.00 96.62 406 PRO A C 1
ATOM 3373 O O . PRO A 1 406 ? -3.248 -11.211 11.862 1.00 96.62 406 PRO A O 1
ATOM 3376 N N . PHE A 1 407 ? -3.466 -10.333 9.806 1.00 95.62 407 PHE A N 1
ATOM 3377 C CA . PHE A 1 407 ? -4.704 -11.037 9.474 1.00 95.62 407 PHE A CA 1
ATOM 3378 C C . PHE A 1 407 ? -4.444 -12.522 9.206 1.00 95.62 407 PHE A C 1
ATOM 3380 O O . PHE A 1 407 ? -5.166 -13.372 9.708 1.00 95.62 407 PHE A O 1
ATOM 3387 N N . LEU A 1 408 ? -3.365 -12.860 8.496 1.00 95.94 408 LEU A N 1
ATOM 3388 C CA . LEU A 1 408 ? -2.955 -14.255 8.300 1.00 95.94 408 LEU A CA 1
ATOM 3389 C C . LEU A 1 408 ? -2.572 -14.941 9.620 1.00 95.94 408 LEU A C 1
ATOM 3391 O O . LEU A 1 408 ? -2.800 -16.135 9.788 1.00 95.94 408 LEU A O 1
ATOM 3395 N N . SER A 1 409 ? -1.992 -14.193 10.560 1.00 96.88 409 SER A N 1
ATOM 3396 C CA . SER A 1 409 ? -1.655 -14.674 11.901 1.00 96.88 409 SER A CA 1
ATOM 3397 C C . SER A 1 409 ? -2.905 -14.966 12.719 1.00 96.88 409 SER A C 1
ATOM 3399 O O . SER A 1 409 ? -2.913 -15.927 13.474 1.00 96.88 409 SER A O 1
ATOM 3401 N N . GLU A 1 410 ? -3.957 -14.161 12.583 1.00 95.44 410 GLU A N 1
ATOM 3402 C CA . GLU A 1 410 ? -5.191 -14.325 13.352 1.00 95.44 410 GLU A CA 1
ATOM 3403 C C . GLU A 1 410 ? -6.151 -15.357 12.737 1.00 95.44 410 GLU A C 1
ATOM 3405 O O . GLU A 1 410 ? -6.735 -16.147 13.473 1.00 95.44 410 GLU A O 1
ATOM 3410 N N . TYR A 1 411 ? -6.291 -15.373 11.408 1.00 94.19 411 TYR A N 1
ATOM 3411 C CA . TYR A 1 411 ? -7.332 -16.126 10.690 1.00 94.19 411 TYR A CA 1
ATOM 3412 C C . TYR A 1 411 ? -6.781 -17.225 9.762 1.00 94.19 411 TYR A C 1
ATOM 3414 O O . TYR A 1 411 ? -7.548 -17.911 9.090 1.00 94.19 411 TYR A O 1
ATOM 3422 N N . GLY A 1 412 ? -5.458 -17.392 9.681 1.00 94.62 412 GLY A N 1
ATOM 3423 C CA . GLY A 1 412 ? -4.827 -18.358 8.781 1.00 94.62 412 GLY A CA 1
ATOM 3424 C C . GLY A 1 412 ? -4.947 -17.977 7.299 1.00 94.62 412 GLY A C 1
ATOM 3425 O O . GLY A 1 412 ? -5.388 -16.886 6.939 1.00 94.62 412 GLY A O 1
ATOM 3426 N N . LEU A 1 413 ? -4.548 -18.894 6.408 1.00 92.81 413 LEU A N 1
ATOM 3427 C CA . LEU A 1 413 ? -4.669 -18.697 4.952 1.00 92.81 413 LEU A CA 1
ATOM 3428 C C . LEU A 1 413 ? -6.134 -18.694 4.473 1.00 92.81 413 LEU A C 1
ATOM 3430 O O . LEU A 1 413 ? -6.416 -18.193 3.385 1.00 92.81 413 LEU A O 1
ATOM 3434 N N . GLU A 1 414 ? -7.072 -19.209 5.278 1.00 90.94 414 GLU A N 1
ATOM 3435 C CA . GLU A 1 414 ? -8.505 -19.246 4.951 1.00 90.94 414 GLU A CA 1
ATOM 3436 C C . GLU A 1 414 ? -9.102 -17.851 4.743 1.00 90.94 414 GLU A C 1
ATOM 3438 O O . GLU A 1 414 ? -10.038 -17.697 3.958 1.00 90.94 414 GLU A O 1
ATOM 3443 N N . VAL A 1 415 ? -8.509 -16.814 5.346 1.00 92.50 415 VAL A N 1
ATOM 3444 C CA . VAL A 1 415 ? -8.917 -15.421 5.125 1.00 92.50 415 VAL A CA 1
ATOM 3445 C C . VAL A 1 415 ? -8.905 -15.033 3.644 1.00 92.50 415 VAL A C 1
ATOM 3447 O O . VAL A 1 415 ? -9.757 -14.272 3.198 1.00 92.50 415 VAL A O 1
ATOM 3450 N N . LEU A 1 416 ? -7.985 -15.592 2.849 1.00 91.38 416 LEU A N 1
ATOM 3451 C CA . LEU A 1 416 ? -7.902 -15.316 1.413 1.00 91.38 416 LEU A CA 1
ATOM 3452 C C . LEU A 1 416 ? -9.115 -15.874 0.664 1.00 91.38 416 LEU A C 1
ATOM 3454 O O . LEU A 1 416 ? -9.609 -15.238 -0.265 1.00 91.38 416 LEU A O 1
ATOM 3458 N N . LYS A 1 417 ? -9.627 -17.028 1.103 1.00 89.38 417 LYS A N 1
ATOM 3459 C CA . LYS A 1 417 ? -10.846 -17.630 0.561 1.00 89.38 417 LYS A CA 1
ATOM 3460 C C . LYS A 1 417 ? -12.081 -16.825 0.960 1.00 89.38 417 LYS A C 1
ATOM 3462 O O . LYS A 1 417 ? -12.912 -16.549 0.103 1.00 89.38 417 LYS A O 1
ATOM 3467 N N . ILE A 1 418 ? -12.157 -16.380 2.218 1.00 92.00 418 ILE A N 1
ATOM 3468 C CA . ILE A 1 418 ? -13.227 -15.483 2.687 1.00 92.00 418 ILE A CA 1
ATOM 3469 C C . ILE A 1 418 ? -13.261 -14.216 1.826 1.00 92.00 418 ILE A C 1
ATOM 3471 O O . ILE A 1 418 ? -14.329 -13.799 1.382 1.00 92.00 418 ILE A O 1
ATOM 3475 N N . ILE A 1 419 ? -12.096 -13.629 1.536 1.00 92.88 419 ILE A N 1
ATOM 3476 C CA . ILE A 1 419 ? -11.993 -12.472 0.644 1.00 92.88 419 ILE A CA 1
ATOM 3477 C C . ILE A 1 419 ? -12.498 -12.823 -0.763 1.00 92.88 419 ILE A C 1
ATOM 3479 O O . ILE A 1 419 ? -13.351 -12.102 -1.272 1.00 92.88 419 ILE A O 1
ATOM 3483 N N . GLU A 1 420 ? -12.026 -13.916 -1.380 1.00 89.31 420 GLU A N 1
ATOM 3484 C CA . GLU A 1 420 ? -12.454 -14.339 -2.729 1.00 89.31 420 GLU A CA 1
ATOM 3485 C C . GLU A 1 420 ? -13.977 -14.545 -2.827 1.00 89.31 420 GLU A C 1
ATOM 3487 O O . GLU A 1 420 ? -14.577 -14.174 -3.833 1.00 89.31 420 GLU A O 1
ATOM 3492 N N . GLU A 1 421 ? -14.603 -15.100 -1.787 1.00 90.19 421 GLU A N 1
ATOM 3493 C CA . GLU A 1 421 ? -16.045 -15.377 -1.743 1.00 90.19 421 GLU A CA 1
ATOM 3494 C C . GLU A 1 421 ? -16.895 -14.138 -1.417 1.00 90.19 421 GLU A C 1
ATOM 3496 O O . GLU A 1 421 ? -18.058 -14.071 -1.817 1.00 90.19 421 GLU A O 1
ATOM 3501 N N . THR A 1 422 ? -16.332 -13.154 -0.708 1.00 92.69 422 THR A N 1
ATOM 3502 C CA . THR A 1 422 ? -17.070 -11.964 -0.249 1.00 92.69 422 THR A CA 1
ATOM 3503 C C . THR A 1 422 ? -17.058 -10.833 -1.275 1.00 92.69 422 THR A C 1
ATOM 3505 O O . THR A 1 422 ? -18.043 -10.101 -1.394 1.00 92.69 422 THR A O 1
ATOM 3508 N N . ILE A 1 423 ? -15.952 -10.644 -2.002 1.00 93.12 423 ILE A N 1
ATOM 3509 C CA . ILE A 1 423 ? -15.787 -9.477 -2.876 1.00 93.12 423 ILE A CA 1
ATOM 3510 C C . ILE A 1 423 ? -16.484 -9.653 -4.230 1.00 93.12 423 ILE A C 1
ATOM 3512 O O . ILE A 1 423 ? -16.396 -10.686 -4.890 1.00 93.12 423 ILE A O 1
ATOM 3516 N N . ASP A 1 424 ? -17.104 -8.581 -4.711 1.00 92.38 424 ASP A N 1
ATOM 3517 C CA . ASP A 1 424 ? -17.607 -8.461 -6.074 1.00 92.38 424 ASP A CA 1
ATOM 3518 C C . ASP A 1 424 ? -16.566 -7.750 -6.941 1.00 92.38 424 ASP A C 1
ATOM 3520 O O . ASP A 1 424 ? -16.435 -6.524 -6.914 1.00 92.38 424 ASP A O 1
ATOM 3524 N N . ILE A 1 425 ? -15.822 -8.510 -7.743 1.00 90.06 425 ILE A N 1
ATOM 3525 C CA . ILE A 1 425 ? -14.757 -7.944 -8.579 1.00 90.06 425 ILE A CA 1
ATOM 3526 C C . ILE A 1 425 ? -15.272 -6.963 -9.643 1.00 90.06 425 ILE A C 1
ATOM 3528 O O . ILE A 1 425 ? -14.482 -6.179 -10.157 1.00 90.06 425 ILE A O 1
ATOM 3532 N N . LYS A 1 426 ? -16.580 -6.963 -9.956 1.00 90.19 426 LYS A N 1
ATOM 3533 C CA . LYS A 1 426 ? -17.187 -6.008 -10.899 1.00 90.19 426 LYS A CA 1
ATOM 3534 C C . LYS A 1 426 ? -17.364 -4.616 -10.295 1.00 90.19 426 LYS A C 1
ATOM 3536 O O . LYS A 1 426 ? -17.690 -3.676 -11.020 1.00 90.19 426 LYS A O 1
ATOM 3541 N N . LYS A 1 427 ? -17.170 -4.470 -8.981 1.00 89.12 427 LYS A N 1
ATOM 3542 C CA . LYS A 1 427 ? -17.287 -3.203 -8.259 1.00 89.12 427 LYS A CA 1
ATOM 3543 C C . LYS A 1 427 ? -15.896 -2.715 -7.838 1.00 89.12 427 LYS A C 1
ATOM 3545 O O . LYS A 1 427 ? -15.332 -3.242 -6.881 1.00 89.12 427 LYS A O 1
ATOM 3550 N N . PRO A 1 428 ? -15.356 -1.666 -8.483 1.00 82.19 428 PRO A N 1
ATOM 3551 C CA . PRO A 1 428 ? -14.031 -1.134 -8.150 1.00 82.19 428 PRO A CA 1
ATOM 3552 C C . PRO A 1 428 ? -14.017 -0.297 -6.857 1.00 82.19 428 PRO A C 1
ATOM 3554 O O . PRO A 1 428 ? -12.961 0.136 -6.401 1.00 82.19 428 PRO A O 1
ATOM 3557 N N . ASN A 1 429 ? -15.187 -0.044 -6.266 1.00 84.94 429 ASN A N 1
ATOM 3558 C CA . ASN A 1 429 ? -15.325 0.714 -5.025 1.00 84.94 429 ASN A CA 1
ATOM 3559 C C . ASN A 1 429 ? -14.838 -0.091 -3.813 1.00 84.94 429 ASN A C 1
ATOM 3561 O O . ASN A 1 429 ? -14.606 -1.295 -3.902 1.00 84.94 429 ASN A O 1
ATOM 3565 N N . PHE A 1 430 ? -14.721 0.584 -2.667 1.00 89.00 430 PHE A N 1
ATOM 3566 C CA . PHE A 1 430 ? -14.412 -0.077 -1.405 1.00 89.00 430 PHE A CA 1
ATOM 3567 C C . PHE A 1 430 ? -15.467 -1.099 -1.006 1.00 89.00 430 PHE A C 1
ATOM 3569 O O . PHE A 1 430 ? -16.664 -0.810 -1.006 1.00 89.00 430 PHE A O 1
ATOM 3576 N N . GLN A 1 431 ? -14.981 -2.270 -0.617 1.00 92.06 431 GLN A N 1
ATOM 3577 C CA . GLN A 1 431 ? -15.769 -3.390 -0.142 1.00 92.06 431 GLN A CA 1
ATOM 3578 C C . GLN A 1 431 ? -15.289 -3.782 1.249 1.00 92.06 431 GLN A C 1
ATOM 3580 O O . GLN A 1 431 ? -14.092 -3.912 1.512 1.00 92.06 431 GLN A O 1
ATOM 3585 N N . GLU A 1 432 ? -16.251 -3.921 2.148 1.00 92.50 432 GLU A N 1
ATOM 3586 C CA . GLU A 1 432 ? -16.032 -4.363 3.515 1.00 92.50 432 GLU A CA 1
ATOM 3587 C C . GLU A 1 432 ? -16.005 -5.891 3.558 1.00 92.50 432 GLU A C 1
ATOM 3589 O O . GLU A 1 432 ? -16.941 -6.538 3.092 1.00 92.50 432 GLU A O 1
ATOM 3594 N N . VAL A 1 433 ? -14.959 -6.452 4.164 1.00 94.56 433 VAL A N 1
ATOM 3595 C CA . VAL A 1 433 ? -14.877 -7.873 4.510 1.00 94.56 433 VAL A CA 1
ATOM 3596 C C . VAL A 1 433 ? -14.742 -7.964 6.026 1.00 94.56 433 VAL A C 1
ATOM 3598 O O . VAL A 1 433 ? -13.723 -7.568 6.597 1.00 94.56 433 VAL A O 1
ATOM 3601 N N . VAL A 1 434 ? -15.799 -8.437 6.686 1.00 93.50 434 VAL A N 1
ATOM 3602 C CA . VAL A 1 434 ? -15.791 -8.665 8.136 1.00 93.50 434 VAL A CA 1
ATOM 3603 C C . VAL A 1 434 ? -15.139 -10.012 8.413 1.00 93.50 434 VAL A C 1
ATOM 3605 O O . VAL A 1 434 ? -15.535 -11.014 7.820 1.00 93.50 434 VAL A O 1
ATOM 3608 N N . LEU A 1 435 ? -14.145 -10.001 9.301 1.00 91.19 435 LEU A N 1
ATOM 3609 C CA . LEU A 1 435 ? -13.371 -11.167 9.720 1.00 91.19 435 LEU A CA 1
ATOM 3610 C C . LEU A 1 435 ? -13.836 -11.725 11.069 1.00 91.19 435 LEU A C 1
ATOM 3612 O O . LEU A 1 435 ? -14.221 -10.918 11.969 1.00 91.19 435 LEU A O 1
#

Radius of gyration: 32.25 Å; Cα contacts (8 Å, |Δi|>4): 516; chains: 1; bounding box: 77×59×97 Å

Sequence (435 aa):
KMLTNEFKINVKPYFWVHSWDHDWEEACSINFLTYDYQILSVICPPFEEEKGKLLCKISLDKKTILSQIEKIFLNIKNSDFTPILKEKIINILNTSSNLSEWSSLLLKYFFSHSAEISIFEPHQQPNFDILTEIISIAITNHQELYEKLSKTTLELEKLNYKPQVHKSPQDAFFFIEENGKRTKVLYQNSNFISAQSGKIWTKHDLLNILRYEPERFTPNLITRCIYQQMLLNPIIYIAGPAEVAYWAQLKDLFDTFSLPMPIIYPRPRIILLPTKVKKWLVEFGINNLSNLFQDENNFDLTLSNLLTSSSSQIIQVTEKVREEVKERFLPRLYSILKGNFSSIQEFEKNYSDSANKIVHEIEKLITKLSRASAQKNEEIQQKGIKIRNVLFPNKTYQERFFSPIPFLSEYGLEVLKIIEETIDIKKPNFQEVVL

Secondary structure (DSSP, 8-state):
-HHHHHH------EEE--TT---HHHHTEEEEE-TTS-EEEEE-PPPGGGTTS-GGGPBP-HHHHHHHHHHHHHHSPP-TTHHHHHHHHHHHHHH-SBHHHHHHHHHHHHTTTSS--EEE-TTTS--HHHHHHHHHHHHHSHHHHHHHHHHHHHHHHHTTPPPS----TTEEEEEEEETTEEEEEEEETTEEEETTT--EE-HHHHHHHHHH-GGGEEE-HHHHHHHHHHHH--SEEEE-HHHHHHHHHTHHHHHHTT-PPPEEEEPPEEEEE-HHHHHHHHHTT----TTGGG-TTHHHHHHHHHHHHHHHHHHHHHHHHHHIIIIIIHHHHHHHHHTT-S-HHHHHHHHHHHHHHHHHHHHHHHHHHHHHHHHHHHHHHHHHHHHHHHHSGGGS-GGGTB-SHHHHHHH-THHHHHHHHH--TT--SEEEEE-

pLDDT: mean 92.83, std 5.02, range [63.88, 98.44]

Mean predicted aligned error: 6.08 Å

Solvent-accessible surface area (backbone atoms only — not comparable to full-atom values): 24329 Å² total; per-residue (Å²): 100,70,64,29,70,76,71,72,44,96,68,79,53,72,46,81,47,73,29,76,41,44,67,52,74,66,73,30,47,52,27,36,51,28,64,83,39,46,84,47,78,46,74,59,78,68,57,79,91,44,64,40,20,30,37,54,70,26,61,63,63,59,70,63,51,51,56,49,50,54,55,47,67,73,43,27,39,77,41,93,36,26,65,60,53,53,50,51,54,52,53,46,50,70,75,35,71,22,50,37,54,33,53,53,53,49,50,51,59,68,44,64,87,50,75,85,64,42,78,42,45,52,84,82,64,65,58,60,67,64,48,41,55,55,50,49,47,39,60,75,41,43,67,61,55,46,52,45,36,49,52,44,41,54,55,40,44,75,71,73,44,77,80,67,71,87,79,57,88,38,53,48,60,38,29,40,54,53,97,75,22,65,31,56,32,33,44,54,95,87,27,36,30,36,73,80,77,66,50,75,33,47,58,64,52,50,52,52,46,43,74,78,46,44,86,40,51,41,61,33,85,66,44,40,54,53,49,48,42,73,74,66,61,51,69,62,42,81,22,54,78,66,47,53,45,35,53,64,35,41,56,69,49,30,59,77,72,75,42,84,75,48,48,78,39,60,47,56,34,61,43,80,35,51,54,69,54,52,52,52,34,47,75,72,72,48,83,66,62,74,72,38,75,76,39,72,61,46,51,58,54,52,53,48,52,54,52,49,53,55,51,52,51,52,53,54,52,48,50,52,52,50,47,48,44,65,73,44,49,47,56,51,51,49,65,68,54,65,82,76,63,96,49,68,71,64,48,53,52,56,47,50,58,50,50,51,52,52,53,50,55,49,52,52,51,48,52,52,51,52,48,54,50,50,53,51,47,50,53,49,50,57,50,48,53,30,48,39,44,56,57,31,36,95,77,38,55,35,77,81,54,46,55,66,59,37,55,37,18,52,56,28,70,59,50,60,52,54,48,66,74,67,58,59,70,92,43,55,54,82,41,84,43,79,89

Nearest PDB structures (foldseek):
  4wbd-assembly1_A-2  TM=7.792E-01  e=4.991E-25  Bacillus subtilis subsp. subtilis str. 168
  6b1p-assembly1_A  TM=4.097E-01  e=1.892E-02  Helicobacter pylori G27
  4a91-assembly1_A  TM=3.450E-01  e=7.097E-02  Escherichia coli
  7d7r-assembly1_B  TM=3.329E-01  e=4.631E+00  Homo sapiens
  8q72-assembly1_B  TM=1.906E-01  e=6.706E+00  Escherichia coli

Foldseek 3Di:
DVCCVPVVDDDAAEDEQQQQDQPLVVLQKAWAQFPLLDIDIGGDGADPLSHQFGQNPTFDPLVVVLVVLVVRLVGFDFDPLQVVLSVLLNVLSVPDGGSSSSVQVNVCVLCVVPPDHHYDYCVVPPDLVLLLVLLLCQLPVVQVLVVLLVVLQVVCVVVVADALDDDDSQWGQKFFDDPNGTWTWTQDPQWIATPVPRDIGHSVRVNVCSVPPVVRIDGDPLSVQVSCCVPVVDQEDEDEPNRVRNLSSCCRVCVVVVGDRHHYAYFAAEAEAEPVLCVLCVVLVNPDCQVCVVFVCVLVVSLVCSLVVLLVVLVVVLVVLLCCLPVPVLVVVCVVPCVPDPDNVVVVVVSVVVSVVVSVVSVVVSVVSVVVSVVVSVVSVSSSVSSSSRAQNVNHGNVVHHDCSSVCSHPNSCVVVQVVVQDDRVDNGYDYRYD